Protein AF-A0A7K0DIB6-F1 (afdb_monomer)

Solvent-accessible surface area (backbone atoms only — not comparable to full-atom values): 31528 Å² total; per-residue (Å²): 143,78,88,78,81,78,79,71,54,60,44,72,59,46,76,47,74,43,68,61,42,48,27,40,29,41,45,25,37,32,40,28,40,44,27,43,27,37,35,40,37,25,40,27,36,38,33,48,24,62,24,35,40,40,38,25,42,27,42,32,42,42,24,58,22,36,40,32,44,26,52,28,39,35,31,46,23,52,24,38,40,34,47,28,54,25,36,39,34,43,22,48,25,40,39,35,48,31,47,22,34,34,38,40,19,48,24,39,38,36,40,28,50,30,37,37,33,46,18,52,20,38,37,35,51,29,40,26,52,71,47,72,47,71,40,61,78,42,67,65,46,57,60,57,71,61,60,36,70,88,69,73,63,54,74,56,54,38,24,30,31,25,55,50,31,47,40,62,63,46,38,23,52,53,51,35,38,41,73,65,72,21,46,45,29,27,23,17,83,59,89,45,73,54,43,54,57,40,42,76,66,68,32,47,71,43,72,45,84,43,52,72,62,56,64,66,40,89,93,37,45,47,20,37,36,34,48,77,92,82,45,62,82,82,37,50,43,57,48,42,30,56,74,72,68,32,50,78,43,46,56,50,54,54,51,34,61,71,44,59,80,39,52,27,41,33,21,25,39,75,54,62,23,51,59,23,38,47,40,29,51,45,12,39,45,61,58,71,44,39,52,18,35,40,37,75,46,42,33,63,90,72,76,38,30,40,45,73,37,79,32,14,35,28,40,31,47,42,53,68,65,79,61,45,40,72,53,47,70,30,40,28,39,34,35,54,25,52,66,97,65,55,43,91,68,48,71,39,66,67,52,53,54,44,52,52,57,56,32,60,71,34,42,39,81,74,15,40,41,36,29,24,57,69,29,70,42,24,37,50,47,51,43,59,56,70,73,37,90,89,58,58,60,45,62,34,26,32,39,58,68,92,62,86,83,48,82,51,57,56,50,39,35,45,77,45,73,43,68,45,97,67,10,23,42,32,35,32,35,43,65,93,44,92,64,70,46,80,41,50,33,49,44,52,35,66,68,51,54,51,31,45,51,56,19,48,55,54,38,43,73,64,49,43,56,66,75,40,37,51,50,16,41,36,67,38,80,46,37,68,43,50,71,24,80,73,49,72,39,80,60,24,38,34,26,25,25,42,43,68,48,46,69,46,39,34,54,53,36,49,30,49,45,49,39,28,48,47,44,30,72,73,63,77,37,100,60,62,32,46,34,35,38,40,38,30,44,47,31,43,69,53,41,66,75,38,19,59,53,39,7,62,25,53,47,58,28,63,32,38,36,27,23,42,52,36,38,90,89,55,79,85,45,90,92,54,47,21,59,53,32,44,71,41,37,83,42,58,66,42,76,44,70,57,67,90,51,44,21,55,52,52,34,68,71,56,50,66,50,19,39,37,34,26,25,15,70,56,73,47,62,64,43,47,61,43,27,44,52,30,37,64,70,48,74,87,75,129

Structure (mmCIF, N/CA/C/O backbone):
data_AF-A0A7K0DIB6-F1
#
_entry.id   AF-A0A7K0DIB6-F1
#
loop_
_atom_site.group_PDB
_atom_site.id
_atom_site.type_symbol
_atom_site.label_atom_id
_atom_site.label_alt_id
_atom_site.label_comp_id
_atom_site.label_asym_id
_atom_site.label_entity_id
_atom_site.label_seq_id
_atom_site.pdbx_PDB_ins_code
_atom_site.Cartn_x
_atom_site.Cartn_y
_atom_site.Cartn_z
_atom_site.occupancy
_atom_site.B_iso_or_equiv
_atom_site.auth_seq_id
_atom_site.auth_comp_id
_atom_site.auth_asym_id
_atom_site.auth_atom_id
_atom_site.pdbx_PDB_model_num
ATOM 1 N N . MET A 1 1 ? -30.105 0.281 8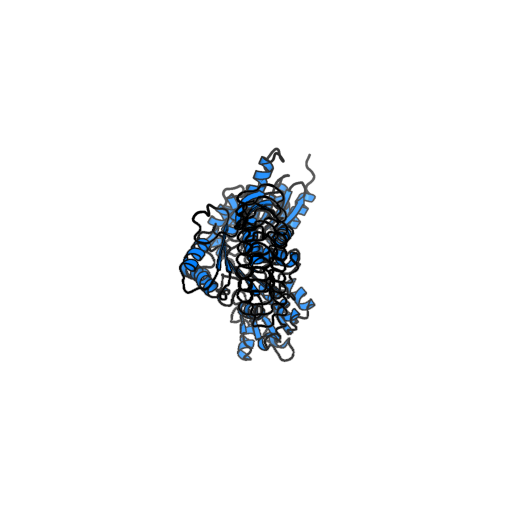5.327 1.00 44.03 1 MET A N 1
ATOM 2 C CA . MET A 1 1 ? -30.153 1.103 84.105 1.00 44.03 1 MET A CA 1
ATOM 3 C C . MET A 1 1 ? -29.236 2.282 84.329 1.00 44.03 1 MET A C 1
ATOM 5 O O . MET A 1 1 ? -29.608 3.206 85.035 1.00 44.03 1 MET A O 1
ATOM 9 N N . THR A 1 2 ? -28.018 2.179 83.821 1.00 34.78 2 THR A N 1
ATOM 10 C CA . THR A 1 2 ? -27.070 3.286 83.693 1.00 34.78 2 THR A CA 1
ATOM 11 C C . THR A 1 2 ? -26.447 3.084 82.324 1.00 34.78 2 THR A C 1
ATOM 13 O O . THR A 1 2 ? -25.719 2.112 82.128 1.00 34.78 2 THR A O 1
ATOM 16 N N . GLU A 1 3 ? -26.870 3.915 81.373 1.00 42.12 3 GLU A N 1
ATOM 17 C CA . GLU A 1 3 ? -26.276 4.048 80.046 1.00 42.12 3 GLU A CA 1
ATOM 18 C C . GLU A 1 3 ? -24.787 4.360 80.205 1.00 42.12 3 GLU A C 1
ATOM 20 O O . GLU A 1 3 ? -24.412 5.359 80.816 1.00 42.12 3 GLU A O 1
ATOM 25 N N . THR A 1 4 ? -23.935 3.478 79.690 1.00 38.25 4 THR A N 1
ATOM 26 C CA . THR A 1 4 ? -22.566 3.835 79.326 1.00 38.25 4 THR A CA 1
ATOM 27 C C . THR A 1 4 ? -22.615 4.435 77.932 1.00 38.25 4 THR A C 1
ATOM 29 O O . THR A 1 4 ? -22.835 3.725 76.952 1.00 38.25 4 THR A O 1
ATOM 32 N N . ASP A 1 5 ? -22.448 5.749 77.902 1.00 37.41 5 ASP A N 1
ATOM 33 C CA . ASP A 1 5 ? -22.168 6.585 76.742 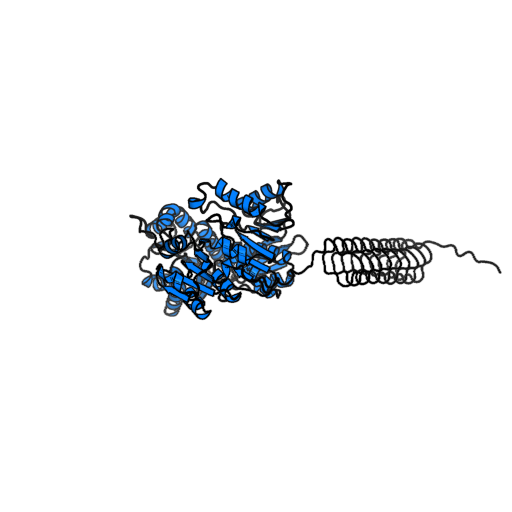1.00 37.41 5 ASP A CA 1
ATOM 34 C C . ASP A 1 5 ? -21.004 5.964 75.938 1.00 37.41 5 ASP A C 1
ATOM 36 O O . ASP A 1 5 ? -19.873 5.891 76.427 1.00 37.41 5 ASP A O 1
ATOM 40 N N . LYS A 1 6 ? -21.287 5.413 74.747 1.00 41.22 6 LYS A N 1
ATOM 41 C CA . LYS A 1 6 ? -20.253 5.010 73.783 1.00 41.22 6 LYS A CA 1
ATOM 42 C C . LYS A 1 6 ? -19.757 6.295 73.129 1.00 41.22 6 LYS A C 1
ATOM 44 O O . LYS A 1 6 ? -20.365 6.774 72.176 1.00 41.22 6 LYS A O 1
ATOM 49 N N . THR A 1 7 ? -18.664 6.852 73.634 1.00 40.03 7 THR A N 1
ATOM 50 C CA . THR A 1 7 ? -17.897 7.845 72.883 1.00 40.03 7 THR A CA 1
ATOM 51 C C . THR A 1 7 ? -17.431 7.205 71.575 1.00 40.03 7 THR A C 1
ATOM 53 O O . THR A 1 7 ? -16.709 6.209 71.585 1.00 40.03 7 THR A O 1
ATOM 56 N N . ILE A 1 8 ? -17.930 7.738 70.460 1.00 52.25 8 ILE A N 1
ATOM 57 C CA . ILE A 1 8 ? -17.494 7.447 69.094 1.00 52.25 8 ILE A CA 1
ATOM 58 C C . ILE A 1 8 ? -16.125 8.124 68.943 1.00 52.25 8 ILE A C 1
ATOM 60 O O . ILE A 1 8 ? -16.070 9.335 68.750 1.00 52.25 8 ILE A O 1
ATOM 64 N N . ASP A 1 9 ? -15.035 7.383 69.141 1.00 62.19 9 ASP A N 1
ATOM 65 C CA . ASP A 1 9 ? -13.673 7.891 68.933 1.00 62.19 9 ASP A CA 1
ATOM 66 C C . ASP A 1 9 ? -13.211 7.506 67.522 1.00 62.19 9 ASP A C 1
ATOM 68 O O . ASP A 1 9 ? -13.117 6.322 67.219 1.00 62.19 9 ASP A O 1
ATOM 72 N N . ASP A 1 10 ? -12.903 8.493 66.674 1.00 70.25 10 ASP A N 1
ATOM 73 C CA . ASP A 1 10 ? -12.290 8.266 65.356 1.00 70.25 10 ASP A CA 1
ATOM 74 C C . ASP A 1 10 ? -10.970 7.478 65.479 1.00 70.25 10 ASP A C 1
ATOM 76 O O . ASP A 1 10 ? -10.226 7.639 66.454 1.00 70.25 10 ASP A O 1
ATOM 80 N N . ASN A 1 11 ? -10.608 6.694 64.452 1.00 66.94 11 ASN A N 1
ATOM 81 C CA . ASN A 1 11 ? -9.408 5.838 64.450 1.00 66.94 11 ASN A CA 1
ATOM 82 C C . ASN A 1 11 ? -8.292 6.342 63.507 1.00 66.94 11 ASN A C 1
ATOM 84 O O . ASN A 1 11 ? -8.022 5.734 62.463 1.00 66.94 11 ASN A O 1
ATOM 88 N N . PRO A 1 12 ? -7.579 7.438 63.836 1.00 71.00 12 PRO A N 1
ATOM 89 C CA . PRO A 1 12 ? -6.571 8.002 62.951 1.00 71.00 12 PRO A CA 1
ATOM 90 C C . PRO A 1 12 ? -5.294 7.153 62.872 1.00 71.00 12 PRO A C 1
ATOM 92 O O . PRO A 1 12 ? -4.579 6.957 63.855 1.00 71.00 12 PRO A O 1
ATOM 95 N N . GLY A 1 13 ? -4.929 6.739 61.654 1.00 65.81 13 GLY A N 1
ATOM 96 C CA . GLY A 1 13 ? -3.574 6.273 61.328 1.00 65.81 13 GLY A CA 1
ATOM 97 C C . GLY A 1 13 ? -3.167 4.899 61.879 1.00 65.81 13 GLY A C 1
ATOM 98 O O . GLY A 1 13 ? -1.965 4.630 61.997 1.00 65.81 13 GLY A O 1
ATOM 99 N N . VAL A 1 14 ? -4.133 4.027 62.183 1.00 74.94 14 VAL A N 1
ATOM 100 C CA . VAL A 1 14 ? -3.898 2.647 62.647 1.00 74.94 14 VAL A CA 1
ATOM 101 C C . VAL A 1 14 ? -3.167 1.817 61.576 1.00 74.94 14 VAL A C 1
ATOM 103 O O . VAL A 1 14 ? -3.381 1.984 60.373 1.00 74.94 14 VAL A O 1
ATOM 106 N N . ARG A 1 15 ? -2.259 0.928 62.003 1.00 79.00 15 ARG A N 1
ATOM 107 C CA . ARG A 1 15 ? -1.547 -0.025 61.130 1.00 79.00 15 ARG A CA 1
ATOM 108 C C . ARG A 1 15 ? -1.845 -1.462 61.558 1.00 79.00 15 ARG A C 1
ATOM 110 O O . ARG A 1 15 ? -1.632 -1.791 62.720 1.00 79.00 15 ARG A O 1
ATOM 117 N N . GLY A 1 16 ? -2.206 -2.314 60.602 1.00 75.12 16 GLY A N 1
ATOM 118 C CA . GLY A 1 16 ? -2.609 -3.706 60.823 1.00 75.12 16 GLY A CA 1
ATOM 119 C C . GLY A 1 16 ? -4.086 -3.933 60.489 1.00 75.12 16 GLY A C 1
ATOM 120 O O . GLY A 1 16 ? -4.800 -2.984 60.174 1.00 75.12 16 GLY A O 1
ATOM 121 N N . ALA A 1 17 ? -4.529 -5.193 60.524 1.00 78.31 17 ALA A N 1
ATOM 122 C CA . ALA A 1 17 ? -5.950 -5.509 60.396 1.00 78.31 17 ALA A CA 1
ATOM 123 C C . ALA A 1 17 ? -6.715 -4.878 61.566 1.00 78.31 17 ALA A C 1
ATOM 125 O O . ALA A 1 17 ? -6.320 -5.062 62.719 1.00 78.31 17 ALA A O 1
ATOM 126 N N . THR A 1 18 ? -7.764 -4.122 61.255 1.00 78.31 18 THR A N 1
ATOM 127 C CA . THR A 1 18 ? -8.512 -3.325 62.235 1.00 78.31 18 THR A CA 1
ATOM 128 C C . THR A 1 18 ? -9.991 -3.703 62.137 1.00 78.31 18 THR A C 1
ATOM 130 O O . THR A 1 18 ? -10.713 -3.050 61.398 1.00 78.31 18 THR A O 1
ATOM 133 N N . PRO A 1 19 ? -10.423 -4.802 62.779 1.00 80.56 19 PRO A N 1
ATOM 134 C CA . PRO A 1 19 ? -11.822 -5.227 62.767 1.00 80.56 19 PRO A CA 1
ATOM 135 C C . PRO A 1 19 ? -12.689 -4.374 63.704 1.00 80.56 19 PRO A C 1
ATOM 137 O O . PRO A 1 19 ? -12.211 -3.963 64.765 1.00 80.56 19 PRO A O 1
ATOM 140 N N . ASP A 1 20 ? -13.943 -4.142 63.312 1.00 80.56 20 ASP A N 1
ATOM 141 C CA . ASP A 1 20 ? -14.981 -3.430 64.075 1.00 80.56 20 ASP A CA 1
ATOM 142 C C . ASP A 1 20 ? -14.597 -2.020 64.601 1.00 80.56 20 ASP A C 1
ATOM 144 O O . ASP A 1 20 ? -14.917 -1.684 65.754 1.00 80.56 20 ASP A O 1
ATOM 148 N N . PRO A 1 21 ? -13.881 -1.160 63.844 1.00 77.38 21 PRO A N 1
ATOM 149 C CA . PRO A 1 21 ? -13.556 0.175 64.332 1.00 77.38 21 PRO A CA 1
ATOM 150 C C . PRO A 1 21 ? -14.824 1.035 64.435 1.00 77.38 21 PRO A C 1
ATOM 152 O O . PRO A 1 21 ? -15.610 1.114 63.495 1.00 77.38 21 PRO A O 1
ATOM 155 N N . GLY A 1 22 ? -15.029 1.701 65.573 1.00 70.62 22 GLY A N 1
ATOM 156 C CA . GLY A 1 22 ? -16.087 2.709 65.724 1.00 70.62 22 GLY A CA 1
ATOM 157 C C . GLY A 1 22 ? -15.595 4.105 65.342 1.00 70.62 22 GLY A C 1
ATOM 158 O O . GLY A 1 22 ? -14.436 4.404 65.599 1.00 70.62 22 GLY A O 1
ATOM 159 N N . GLY A 1 23 ? -16.461 4.958 64.790 1.00 78.00 23 GLY A N 1
ATOM 160 C CA . GLY A 1 23 ? -16.108 6.317 64.352 1.00 78.00 23 GLY A CA 1
ATOM 161 C C . GLY A 1 23 ? -15.511 6.375 62.945 1.00 78.00 23 GLY A C 1
ATOM 162 O O . GLY A 1 23 ? -15.400 5.354 62.267 1.00 78.00 23 GLY A O 1
ATOM 163 N N . ASP A 1 24 ? -15.143 7.572 62.476 1.00 79.75 24 ASP A N 1
ATOM 164 C CA . ASP A 1 24 ? -14.524 7.716 61.155 1.00 79.75 24 ASP A CA 1
ATOM 165 C C . ASP A 1 24 ? -13.095 7.132 61.170 1.00 79.75 24 ASP A C 1
ATOM 167 O O . ASP A 1 24 ? -12.354 7.238 62.155 1.00 79.75 24 ASP A O 1
ATOM 171 N N . ASN A 1 25 ? -12.661 6.557 60.043 1.00 77.12 25 ASN A N 1
ATOM 172 C CA . ASN A 1 25 ? -11.400 5.812 59.929 1.00 77.12 25 ASN A CA 1
ATOM 173 C C . ASN A 1 25 ? -10.365 6.499 59.016 1.00 77.12 25 ASN A C 1
ATOM 175 O O . ASN A 1 25 ? -10.053 6.001 57.925 1.00 77.12 25 ASN A O 1
ATOM 179 N N . PRO A 1 26 ? -9.780 7.649 59.410 1.00 81.38 26 PRO A N 1
ATOM 180 C CA . PRO A 1 26 ? -8.834 8.354 58.561 1.00 81.38 26 PRO A CA 1
ATOM 181 C C . PRO A 1 26 ? -7.474 7.655 58.474 1.00 81.38 26 PRO A C 1
ATOM 183 O O . PRO A 1 26 ? -6.685 7.605 59.422 1.00 81.38 26 PRO A O 1
ATOM 186 N N . GLY A 1 27 ? -7.145 7.191 57.267 1.00 75.75 27 GLY A N 1
ATOM 187 C CA . GLY A 1 27 ? -5.800 6.753 56.898 1.00 75.75 27 GLY A CA 1
ATOM 188 C C . GLY A 1 27 ? -5.345 5.427 57.513 1.00 75.75 27 GLY A C 1
ATOM 189 O O . GLY A 1 27 ? -4.132 5.231 57.670 1.00 75.75 27 GLY A O 1
ATOM 190 N N . VAL A 1 28 ? -6.280 4.530 57.839 1.00 81.44 28 VAL A N 1
ATOM 191 C CA . VAL A 1 28 ? -5.990 3.158 58.289 1.00 81.44 28 VAL A CA 1
ATOM 192 C C . VAL A 1 28 ? -5.196 2.398 57.216 1.00 81.44 28 VAL A C 1
ATOM 194 O O . VAL A 1 28 ? -5.423 2.552 56.013 1.00 81.44 28 VAL A O 1
ATOM 197 N N . ARG A 1 29 ? -4.204 1.604 57.634 1.00 83.06 29 ARG A N 1
ATOM 198 C CA . ARG A 1 29 ? -3.391 0.754 56.747 1.00 83.06 29 ARG A CA 1
ATOM 199 C C . ARG A 1 29 ? -3.498 -0.712 57.157 1.00 83.06 29 ARG A C 1
ATOM 201 O O . ARG A 1 29 ? -2.841 -1.120 58.115 1.00 83.06 29 ARG A O 1
ATOM 208 N N . GLY A 1 30 ? -4.230 -1.493 56.378 1.00 80.56 30 GLY A N 1
ATOM 209 C CA . GLY A 1 30 ? -4.595 -2.883 56.645 1.00 80.56 30 GLY A CA 1
ATOM 210 C C . GLY A 1 30 ? -6.061 -3.118 56.283 1.00 80.56 30 GLY A C 1
ATOM 211 O O . GLY A 1 30 ? -6.753 -2.163 55.944 1.00 80.56 30 GLY A O 1
ATOM 212 N N . ASN A 1 31 ? -6.503 -4.376 56.323 1.00 84.88 31 ASN A N 1
ATOM 213 C CA . ASN A 1 31 ? -7.900 -4.714 56.056 1.00 84.88 31 ASN A CA 1
ATOM 214 C C . ASN A 1 31 ? -8.779 -4.309 57.246 1.00 84.88 31 ASN A C 1
ATOM 216 O O . ASN A 1 31 ? -8.402 -4.547 58.401 1.00 84.88 31 ASN A O 1
ATOM 220 N N . THR A 1 32 ? -9.935 -3.733 56.945 1.00 81.81 32 THR A N 1
ATOM 221 C CA . THR A 1 32 ? -10.857 -3.127 57.904 1.00 81.81 32 THR A CA 1
ATOM 222 C C . THR A 1 32 ? -12.258 -3.709 57.695 1.00 81.81 32 THR A C 1
ATOM 224 O O . THR A 1 32 ? -13.041 -3.147 56.938 1.00 81.81 32 THR A O 1
ATOM 227 N N . PRO A 1 33 ? -12.564 -4.882 58.270 1.00 84.19 33 PRO A N 1
ATOM 228 C CA . PRO A 1 33 ? -13.915 -5.433 58.228 1.00 84.19 33 PRO A CA 1
ATOM 229 C C . PRO A 1 33 ? -14.831 -4.737 59.247 1.00 84.19 33 PRO A C 1
ATOM 231 O O . PRO A 1 33 ? -14.376 -4.378 60.340 1.00 84.19 33 PRO A O 1
ATOM 234 N N . ASP A 1 34 ? -16.100 -4.582 58.872 1.00 81.88 34 ASP A N 1
ATOM 235 C CA . ASP A 1 34 ? -17.216 -4.072 59.676 1.00 81.88 34 ASP A CA 1
ATOM 236 C C . ASP A 1 34 ? -16.989 -2.681 60.329 1.00 81.88 34 ASP A C 1
ATOM 238 O O . ASP A 1 34 ? -17.291 -2.492 61.515 1.00 81.88 34 ASP A O 1
ATOM 242 N N . PRO A 1 35 ? -16.425 -1.669 59.633 1.00 79.19 35 PRO A N 1
ATOM 243 C CA . PRO A 1 35 ? -16.252 -0.347 60.226 1.00 79.19 35 PRO A CA 1
ATOM 244 C C . PRO A 1 35 ? -17.595 0.354 60.463 1.00 79.19 35 PRO A C 1
ATOM 246 O O . PRO A 1 35 ? -18.463 0.410 59.597 1.00 79.19 35 PRO A O 1
ATOM 249 N N . ASN A 1 36 ? -17.742 0.956 61.642 1.00 78.38 36 ASN A N 1
ATOM 250 C CA . ASN A 1 36 ? -18.927 1.703 62.054 1.00 78.38 36 ASN A CA 1
ATOM 251 C C . ASN A 1 36 ? -18.647 3.215 61.990 1.00 78.38 36 ASN A C 1
ATOM 253 O O . ASN A 1 36 ? -18.355 3.846 63.012 1.00 78.38 36 ASN A O 1
ATOM 257 N N . GLY A 1 37 ? -18.679 3.767 60.771 1.00 77.38 37 GLY A N 1
ATOM 258 C CA . GLY A 1 37 ? -18.347 5.159 60.436 1.00 77.38 37 GLY A CA 1
ATOM 259 C C . GLY A 1 37 ? -17.882 5.310 58.980 1.00 77.38 37 GLY A C 1
ATOM 260 O O . GLY A 1 37 ? -17.975 4.363 58.203 1.00 77.38 37 GLY A O 1
ATOM 261 N N . ASN A 1 38 ? -17.398 6.492 58.570 1.00 80.94 38 ASN A N 1
ATOM 262 C CA . ASN A 1 38 ? -16.880 6.677 57.207 1.00 80.94 38 ASN A CA 1
ATOM 263 C C . ASN A 1 38 ? -15.414 6.240 57.079 1.00 80.94 38 ASN A C 1
ATOM 265 O O . ASN A 1 38 ? -14.554 6.623 57.881 1.00 80.94 38 ASN A O 1
ATOM 269 N N . ASP A 1 39 ? -15.094 5.574 55.975 1.00 78.94 39 ASP A N 1
ATOM 270 C CA . ASP A 1 39 ? -13.737 5.153 55.650 1.00 78.94 39 ASP A CA 1
ATOM 271 C C . ASP A 1 39 ? -13.006 6.220 54.837 1.00 78.94 39 ASP A C 1
ATOM 273 O O . ASP A 1 39 ? -13.197 6.399 53.633 1.00 78.94 39 ASP A O 1
ATOM 277 N N . LEU A 1 40 ? -12.122 6.959 55.508 1.00 81.62 40 LEU A N 1
ATOM 278 C CA . LEU A 1 40 ? -11.440 8.121 54.943 1.00 81.62 40 LEU A CA 1
ATOM 279 C C . LEU A 1 40 ? -10.004 7.762 54.532 1.00 81.62 40 LEU A C 1
ATOM 281 O O . LEU A 1 40 ? -9.027 8.017 55.240 1.00 81.62 40 LEU A O 1
ATOM 285 N N . GLY A 1 41 ? -9.846 7.192 53.338 1.00 77.00 41 GLY A N 1
ATOM 286 C CA . GLY A 1 41 ? -8.530 6.919 52.753 1.00 77.00 41 GLY A CA 1
ATOM 287 C C . GLY A 1 41 ? -7.832 5.669 53.297 1.00 77.00 41 GLY A C 1
ATOM 288 O O . GLY A 1 41 ? -6.599 5.666 53.429 1.00 77.00 41 GLY A O 1
ATOM 289 N N . VAL A 1 42 ? -8.606 4.622 53.594 1.00 82.31 42 VAL A N 1
ATOM 290 C CA . VAL A 1 42 ? -8.114 3.292 53.985 1.00 82.31 42 VAL A CA 1
ATOM 291 C C . VAL A 1 42 ? -7.202 2.708 52.896 1.00 82.31 42 VAL A C 1
ATOM 293 O O . VAL A 1 42 ? -7.432 2.868 51.696 1.00 82.31 42 VAL A O 1
ATOM 296 N N . ARG A 1 43 ? -6.108 2.055 53.301 1.00 84.38 43 ARG A N 1
ATOM 297 C CA . ARG A 1 43 ? -5.199 1.316 52.409 1.00 84.38 43 ARG A CA 1
ATOM 298 C C . ARG A 1 43 ? -5.222 -0.166 52.775 1.00 84.38 43 ARG A C 1
ATOM 300 O O . ARG A 1 43 ? -4.465 -0.578 53.655 1.00 84.38 43 ARG A O 1
ATOM 307 N N . GLY A 1 44 ? -6.058 -0.919 52.079 1.00 82.50 44 GLY A N 1
ATOM 308 C CA . GLY A 1 44 ? -6.474 -2.287 52.380 1.00 82.50 44 GLY A CA 1
ATOM 309 C C . GLY A 1 44 ? -7.940 -2.462 51.980 1.00 82.50 44 GLY A C 1
ATOM 310 O O . GLY A 1 44 ? -8.566 -1.483 51.564 1.00 82.50 44 GLY A O 1
ATOM 311 N N . ASP A 1 45 ? -8.455 -3.685 52.081 1.00 85.62 45 ASP A N 1
ATOM 312 C CA . ASP A 1 45 ? -9.871 -3.965 51.812 1.00 85.62 45 ASP A CA 1
ATOM 313 C C . ASP A 1 45 ? -10.735 -3.472 52.981 1.00 85.62 45 ASP A C 1
ATOM 315 O O . ASP A 1 45 ? -10.339 -3.632 54.140 1.00 85.62 45 ASP A O 1
ATOM 319 N N . ALA A 1 46 ? -11.898 -2.896 52.680 1.00 84.19 46 ALA A N 1
ATOM 320 C CA . ALA A 1 46 ? -12.884 -2.461 53.668 1.00 84.19 46 ALA A CA 1
ATOM 321 C C . ALA A 1 46 ? -14.203 -3.184 53.399 1.00 84.19 46 ALA A C 1
ATOM 323 O O . ALA A 1 46 ? -14.821 -2.958 52.367 1.00 84.19 46 ALA A O 1
ATOM 324 N N . SER A 1 47 ? -14.582 -4.123 54.259 1.00 84.25 47 SER A N 1
ATOM 325 C CA . SER A 1 47 ? -15.737 -5.005 54.028 1.00 84.25 47 SER A CA 1
ATOM 326 C C . SER A 1 47 ? -16.881 -4.627 54.954 1.00 84.25 47 SER A C 1
ATOM 328 O O . SER A 1 47 ? -16.614 -4.377 56.125 1.00 84.25 47 SER A O 1
ATOM 330 N N . ASP A 1 48 ? -18.108 -4.596 54.434 1.00 81.88 48 ASP A N 1
ATOM 331 C CA . ASP A 1 48 ? -19.338 -4.309 55.186 1.00 81.88 48 ASP A CA 1
ATOM 332 C C . ASP A 1 48 ? -19.326 -2.978 55.991 1.00 81.88 48 ASP A C 1
ATOM 334 O O . ASP A 1 48 ? -19.732 -2.955 57.157 1.00 81.88 48 ASP A O 1
ATOM 338 N N . PRO A 1 49 ? -18.853 -1.837 55.439 1.00 80.12 49 PRO A N 1
ATOM 339 C CA . PRO A 1 49 ? -18.832 -0.578 56.181 1.00 80.12 49 PRO A CA 1
ATOM 340 C C . PRO A 1 49 ? -20.245 -0.018 56.418 1.00 80.12 49 PRO A C 1
ATOM 342 O O . PRO A 1 49 ? -21.012 0.198 55.479 1.00 80.12 49 PRO A O 1
ATOM 345 N N . ASP A 1 50 ? -20.570 0.326 57.668 1.00 79.19 50 ASP A N 1
ATOM 346 C CA . ASP A 1 50 ? -21.828 0.982 58.076 1.00 79.19 50 ASP A CA 1
ATOM 347 C C . ASP A 1 50 ? -21.743 2.517 57.873 1.00 79.19 50 ASP A C 1
ATOM 349 O O . ASP A 1 50 ? -22.040 3.321 58.760 1.00 79.19 50 ASP A O 1
ATOM 353 N N . GLY A 1 51 ? -21.245 2.942 56.702 1.00 79.88 51 GLY A N 1
ATOM 354 C CA . GLY A 1 51 ? -20.937 4.337 56.363 1.00 79.88 51 GLY A CA 1
ATOM 355 C C . GLY A 1 51 ? -20.517 4.549 54.900 1.00 79.88 51 GLY A C 1
ATOM 356 O O . GLY A 1 51 ? -20.758 3.698 54.046 1.00 79.88 51 GLY A O 1
ATOM 357 N N . ASN A 1 52 ? -19.936 5.716 54.577 1.00 82.88 52 ASN A N 1
ATOM 358 C CA . ASN A 1 52 ? -19.432 6.001 53.223 1.00 82.88 52 ASN A CA 1
ATOM 359 C C . ASN A 1 52 ? -17.951 5.637 53.074 1.00 82.88 52 ASN A C 1
ATOM 361 O O . ASN A 1 52 ? -17.138 5.976 53.937 1.00 82.88 52 ASN A O 1
ATOM 365 N N . ASP A 1 53 ? -17.583 5.134 51.898 1.00 81.69 53 ASP A N 1
ATOM 366 C CA . ASP A 1 53 ? -16.197 4.852 51.531 1.00 81.69 53 ASP A CA 1
ATOM 367 C C . ASP A 1 53 ? -15.610 5.989 50.707 1.00 81.69 53 ASP A C 1
ATOM 369 O O . ASP A 1 53 ? -15.987 6.216 49.556 1.00 81.69 53 ASP A O 1
ATOM 373 N N . LEU A 1 54 ? -14.638 6.708 51.259 1.00 84.06 54 LEU A N 1
ATOM 374 C CA . LEU A 1 54 ? -14.021 7.862 50.616 1.00 84.06 54 LEU A CA 1
ATOM 375 C C . LEU A 1 54 ? -12.518 7.632 50.432 1.00 84.06 54 LEU A C 1
ATOM 377 O O . LEU A 1 54 ? -11.689 7.927 51.293 1.00 84.06 54 LEU A O 1
ATOM 381 N N . GLY A 1 55 ? -12.139 7.167 49.241 1.00 80.62 55 GLY A N 1
ATOM 382 C CA . GLY A 1 55 ? -10.740 7.048 48.829 1.00 80.62 55 GLY A CA 1
ATOM 383 C C . GLY A 1 55 ? -10.032 5.772 49.288 1.00 80.62 55 GLY A C 1
ATOM 384 O O . GLY A 1 55 ? -8.802 5.788 49.422 1.00 80.62 55 GLY A O 1
ATOM 385 N N . VAL A 1 56 ? -10.783 4.691 49.517 1.00 84.12 56 VAL A N 1
ATOM 386 C CA . VAL A 1 56 ? -10.254 3.358 49.848 1.00 84.12 56 VAL A CA 1
ATOM 387 C C . VAL A 1 56 ? -9.342 2.840 48.727 1.00 84.12 56 VAL A C 1
ATOM 389 O O . VAL A 1 56 ? -9.585 3.044 47.537 1.00 84.12 56 VAL A O 1
ATOM 392 N N . ARG A 1 57 ? -8.233 2.193 49.088 1.00 86.75 57 ARG A N 1
ATOM 393 C CA . ARG A 1 57 ? -7.302 1.534 48.156 1.00 86.75 57 ARG A CA 1
ATOM 394 C C . ARG A 1 57 ? -7.267 0.035 48.441 1.00 86.75 57 ARG A C 1
ATOM 396 O O . ARG A 1 57 ? -6.313 -0.439 49.058 1.00 86.75 57 ARG A O 1
ATOM 403 N N . GLY A 1 58 ? -8.308 -0.646 47.989 1.00 85.00 58 GLY A N 1
ATOM 404 C CA . GLY A 1 58 ? -8.606 -2.066 48.167 1.00 85.00 58 GLY A CA 1
ATOM 405 C C . GLY A 1 58 ? -10.031 -2.336 47.679 1.00 85.00 58 GLY A C 1
ATOM 406 O O . GLY A 1 58 ? -10.671 -1.411 47.168 1.00 85.00 58 GLY A O 1
ATOM 407 N N . ALA A 1 59 ? -10.497 -3.576 47.804 1.00 87.44 59 ALA A N 1
ATOM 408 C CA . ALA A 1 59 ? -11.877 -3.935 47.492 1.00 87.44 59 ALA A CA 1
ATOM 409 C C . ALA A 1 59 ? -12.836 -3.467 48.599 1.00 87.44 59 ALA A C 1
ATOM 411 O O . ALA A 1 59 ? -12.466 -3.452 49.777 1.00 87.44 59 ALA A O 1
ATOM 412 N N . THR A 1 60 ? -14.059 -3.105 48.210 1.00 84.75 60 THR A N 1
ATOM 413 C CA . THR A 1 60 ? -15.115 -2.631 49.117 1.00 84.75 60 THR A CA 1
ATOM 414 C C . THR A 1 60 ? -16.433 -3.382 48.883 1.00 84.75 60 THR A C 1
ATOM 416 O O . THR A 1 60 ? -17.281 -2.906 48.116 1.00 84.75 60 THR A O 1
ATOM 419 N N . PRO A 1 61 ? -16.599 -4.595 49.438 1.00 88.06 61 PRO A N 1
ATOM 420 C CA . PRO A 1 61 ? -17.872 -5.302 49.389 1.00 88.06 61 PRO A CA 1
ATOM 421 C C . PRO A 1 61 ? -18.882 -4.737 50.399 1.00 88.06 61 PRO A C 1
ATOM 423 O O . PRO A 1 61 ? -18.521 -4.403 51.525 1.00 88.06 61 PRO A O 1
ATOM 426 N N . ASP A 1 62 ? -20.129 -4.653 49.945 1.00 85.50 62 ASP A N 1
ATOM 427 C CA . ASP A 1 62 ? -21.359 -4.328 50.668 1.00 85.50 62 ASP A CA 1
ATOM 428 C C . ASP A 1 62 ? -21.332 -3.041 51.526 1.00 85.50 62 ASP A C 1
ATOM 430 O O . ASP A 1 62 ? -21.778 -3.050 52.676 1.00 85.50 62 ASP A O 1
ATOM 434 N N . PRO A 1 63 ? -20.860 -1.888 51.002 1.00 84.69 63 PRO A N 1
ATOM 435 C CA . PRO A 1 63 ? -20.899 -0.653 51.767 1.00 84.69 63 PRO A CA 1
ATOM 436 C C . PRO A 1 63 ? -22.326 -0.145 51.961 1.00 84.69 63 PRO A C 1
ATOM 438 O O . PRO A 1 63 ? -23.096 -0.014 51.009 1.00 84.69 63 PRO A O 1
ATOM 441 N N . GLY A 1 64 ? -22.674 0.202 53.201 1.00 79.62 64 GLY A N 1
ATOM 442 C CA . GLY A 1 64 ? -24.000 0.701 53.565 1.00 79.62 64 GLY A CA 1
ATOM 443 C C . GLY A 1 64 ? -24.338 2.074 52.965 1.00 79.62 64 GLY A C 1
ATOM 444 O O . GLY A 1 64 ? -25.517 2.399 52.809 1.00 79.62 64 GLY A O 1
ATOM 445 N N . GLY A 1 65 ? -23.325 2.876 52.614 1.00 85.44 65 GLY A N 1
ATOM 446 C CA . GLY A 1 65 ? -23.456 4.228 52.059 1.00 85.44 65 GLY A CA 1
ATOM 447 C C . GLY A 1 65 ? -22.922 4.400 50.629 1.00 85.44 65 GLY A C 1
ATOM 448 O O . GLY A 1 65 ? -22.951 3.486 49.807 1.00 85.44 65 GLY A O 1
ATOM 449 N N . ASP A 1 66 ? -22.460 5.614 50.313 1.00 88.12 66 ASP A N 1
ATOM 450 C CA . ASP A 1 66 ? -21.832 5.949 49.029 1.00 88.12 66 ASP A CA 1
ATOM 451 C C . ASP A 1 66 ? -20.376 5.457 48.971 1.00 88.12 66 ASP A C 1
ATOM 453 O O . ASP A 1 66 ? -19.617 5.621 49.928 1.00 88.12 66 ASP A O 1
ATOM 457 N N . SER A 1 67 ? -19.927 5.030 47.790 1.00 88.62 67 SER A N 1
ATOM 458 C CA . SER A 1 67 ? -18.517 4.730 47.510 1.00 88.62 67 SER A CA 1
ATOM 459 C C . SER A 1 67 ? -17.932 5.766 46.555 1.00 88.62 67 SER A C 1
ATOM 461 O O . SER A 1 67 ? -18.402 5.957 45.430 1.00 88.62 67 SER A O 1
ATOM 463 N N . ARG A 1 68 ? -16.876 6.474 46.970 1.00 88.75 68 ARG A N 1
ATOM 464 C CA . ARG A 1 68 ? -16.224 7.508 46.155 1.00 88.75 68 ARG A CA 1
ATOM 465 C C . ARG A 1 68 ? -14.712 7.370 46.142 1.00 88.75 68 ARG A C 1
ATOM 467 O O . ARG A 1 68 ? -14.053 7.382 47.176 1.00 88.75 68 ARG A O 1
ATOM 474 N N . GLY A 1 69 ? -14.129 7.352 44.946 1.00 84.00 69 GLY A N 1
ATOM 475 C CA . GLY A 1 69 ? -12.673 7.365 44.783 1.00 84.00 69 GLY A CA 1
ATOM 476 C C . GLY A 1 69 ? -11.972 6.066 45.192 1.00 84.00 69 GLY A C 1
ATOM 477 O O . GLY A 1 69 ? -10.764 6.104 45.450 1.00 84.00 69 GLY A O 1
ATOM 478 N N . VAL A 1 70 ? -12.704 4.950 45.263 1.00 85.81 70 VAL A N 1
ATOM 479 C CA . VAL A 1 70 ? -12.155 3.621 45.564 1.00 85.81 70 VAL A CA 1
ATOM 480 C C . VAL A 1 70 ? -11.233 3.169 44.429 1.00 85.81 70 VAL A C 1
ATOM 482 O O . VAL A 1 70 ? -11.541 3.320 43.245 1.00 85.81 70 VAL A O 1
ATOM 485 N N . ARG A 1 71 ? -10.059 2.643 44.780 1.00 85.69 71 ARG A N 1
ATOM 486 C CA . ARG A 1 71 ? -9.076 2.072 43.845 1.00 85.69 71 ARG A CA 1
ATOM 487 C C . ARG A 1 71 ? -9.000 0.555 44.023 1.00 85.69 71 ARG A C 1
ATOM 489 O O . ARG A 1 71 ? -7.971 0.047 44.464 1.00 85.69 71 ARG A O 1
ATOM 496 N N . GLY A 1 72 ? -10.104 -0.100 43.692 1.00 84.75 72 GLY A N 1
ATOM 497 C CA . GLY A 1 72 ? -10.383 -1.534 43.741 1.00 84.75 72 GLY A CA 1
ATOM 498 C C . GLY A 1 72 ? -11.841 -1.762 43.326 1.00 84.75 72 GLY A C 1
ATOM 499 O O . GLY A 1 72 ? -12.498 -0.794 42.924 1.00 84.75 72 GLY A O 1
ATOM 500 N N . ASP A 1 73 ? -12.316 -3.001 43.415 1.00 89.88 73 ASP A N 1
ATOM 501 C CA . ASP A 1 73 ? -13.693 -3.354 43.053 1.00 89.88 73 ASP A CA 1
ATOM 502 C C . ASP A 1 73 ? -14.659 -3.032 44.196 1.00 89.88 73 ASP A C 1
ATOM 504 O O . ASP A 1 73 ? -14.348 -3.241 45.372 1.00 89.88 73 ASP A O 1
ATOM 508 N N . THR A 1 74 ? -15.844 -2.545 43.845 1.00 89.12 74 THR A N 1
ATOM 509 C CA . THR A 1 74 ? -16.944 -2.274 44.770 1.00 89.12 74 THR A CA 1
ATOM 510 C C . THR A 1 74 ? -18.121 -3.171 44.401 1.00 89.12 74 THR A C 1
ATOM 512 O O . THR A 1 74 ? -18.520 -3.244 43.239 1.00 89.12 74 THR A O 1
ATOM 515 N N . SER A 1 75 ? -18.712 -3.845 45.385 1.00 90.62 75 SER A N 1
ATOM 516 C CA . SER A 1 75 ? -19.898 -4.681 45.161 1.00 90.62 75 SER A CA 1
ATOM 517 C C . SER A 1 75 ? -20.965 -4.379 46.203 1.00 90.62 75 SER A C 1
ATOM 519 O O . SER A 1 75 ? -20.607 -4.081 47.330 1.00 90.62 75 SER A O 1
ATOM 521 N N . GLY A 1 76 ? -22.244 -4.386 45.824 1.00 85.69 76 GLY A N 1
ATOM 522 C CA . GLY A 1 76 ? -23.360 -4.296 46.776 1.00 85.69 76 GLY A CA 1
ATOM 523 C C . GLY A 1 76 ? -23.527 -2.953 47.495 1.00 85.69 76 GLY A C 1
ATOM 524 O O . GLY A 1 76 ? -24.165 -2.897 48.541 1.00 85.69 76 GLY A O 1
ATOM 525 N N . ALA A 1 77 ? -22.974 -1.860 46.957 1.00 87.31 77 ALA A N 1
ATOM 526 C CA . ALA A 1 77 ? -23.089 -0.549 47.595 1.00 87.31 77 ALA A CA 1
ATOM 527 C C . ALA A 1 77 ? -24.551 -0.100 47.721 1.00 87.31 77 ALA A C 1
ATOM 529 O O . ALA A 1 77 ? -25.264 -0.032 46.720 1.00 87.31 77 ALA A O 1
ATOM 530 N N . GLY A 1 78 ? -24.983 0.265 48.928 1.00 82.69 78 GLY A N 1
ATOM 531 C CA . GLY A 1 78 ? -26.334 0.760 49.195 1.00 82.69 78 GLY A CA 1
ATOM 532 C C . GLY A 1 78 ? -26.618 2.139 48.583 1.00 82.69 78 GLY A C 1
ATOM 533 O O . GLY A 1 78 ? -27.769 2.437 48.258 1.00 82.69 78 GLY A O 1
ATOM 534 N N . GLY A 1 79 ? -25.580 2.966 48.407 1.00 87.25 79 GLY A N 1
ATOM 535 C CA . GLY A 1 79 ? -25.651 4.323 47.854 1.00 87.25 79 GLY A CA 1
ATOM 536 C C . GLY A 1 79 ? -25.067 4.485 46.443 1.00 87.25 79 GLY A C 1
ATOM 537 O O . GLY A 1 79 ? -25.023 3.555 45.635 1.00 87.25 79 GLY A O 1
ATOM 538 N N . ASP A 1 80 ? -24.626 5.707 46.132 1.00 90.25 80 ASP A N 1
ATOM 539 C CA . ASP A 1 80 ? -24.017 6.067 44.848 1.00 90.25 80 ASP A CA 1
ATOM 540 C C . ASP A 1 80 ? -22.551 5.621 44.763 1.00 90.25 80 ASP A C 1
ATOM 542 O O . ASP A 1 80 ? -21.779 5.746 45.714 1.00 90.25 80 ASP A O 1
ATOM 546 N N . SER A 1 81 ? -22.113 5.241 43.563 1.00 90.19 81 SER A N 1
ATOM 547 C CA . SER A 1 81 ? -20.725 4.870 43.268 1.00 90.19 81 SER A CA 1
ATOM 548 C C . SER A 1 81 ? -20.073 5.857 42.303 1.00 90.19 81 SER A C 1
ATOM 550 O O . SER A 1 81 ? -20.511 6.026 41.163 1.00 90.19 81 SER A O 1
ATOM 552 N N . ARG A 1 82 ? -19.019 6.563 42.737 1.00 89.44 82 ARG A N 1
ATOM 553 C CA . ARG A 1 82 ? -18.402 7.643 41.942 1.00 89.44 82 ARG A CA 1
ATOM 554 C C . ARG A 1 82 ? -16.878 7.604 41.899 1.00 89.44 82 ARG A C 1
ATOM 556 O O . ARG A 1 82 ? -16.207 7.634 42.924 1.00 89.44 82 ARG A O 1
ATOM 563 N N . GLY A 1 83 ? -16.310 7.696 40.698 1.00 83.69 83 GLY A N 1
ATOM 564 C CA . GLY A 1 83 ? -14.865 7.865 40.516 1.00 83.69 83 GLY A CA 1
ATOM 565 C C . GLY A 1 83 ? -14.050 6.635 40.919 1.00 83.69 83 GLY A C 1
ATOM 566 O O . GLY A 1 83 ? -12.982 6.797 41.511 1.00 83.69 83 GLY A O 1
ATOM 567 N N . LEU A 1 84 ? -14.570 5.437 40.652 1.00 85.44 84 LEU A N 1
ATOM 568 C CA . LEU A 1 84 ? -13.941 4.174 41.035 1.00 85.44 84 LEU A CA 1
ATOM 569 C C . LEU A 1 84 ? -12.942 3.700 39.966 1.00 85.44 84 LEU A C 1
ATOM 571 O O . LEU A 1 84 ? -13.077 4.005 38.776 1.00 85.44 84 LEU A O 1
ATOM 575 N N . GLY A 1 85 ? -11.902 3.003 40.419 1.00 83.31 85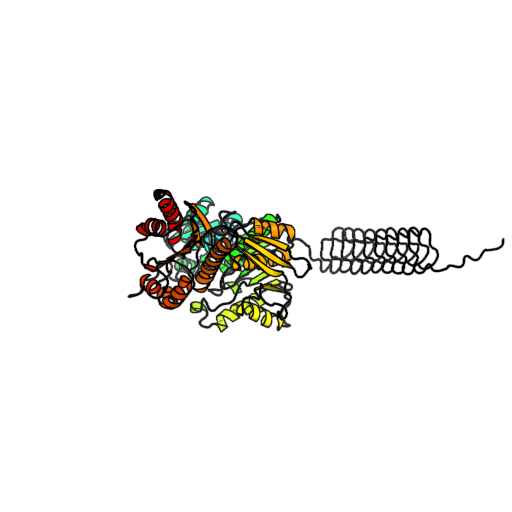 GLY A N 1
ATOM 576 C CA . GLY A 1 85 ? -10.813 2.498 39.581 1.00 83.31 85 GLY A CA 1
ATOM 577 C C . GLY A 1 85 ? -10.923 1.034 39.148 1.00 83.31 85 GLY A C 1
ATOM 578 O O . GLY A 1 85 ? -10.115 0.652 38.307 1.00 83.31 85 GLY A O 1
ATOM 579 N N . GLY A 1 86 ? -11.840 0.261 39.739 1.00 84.94 86 GLY A N 1
ATOM 580 C CA . GLY A 1 86 ? -12.176 -1.124 39.377 1.00 84.94 86 GLY A CA 1
ATOM 581 C C . GLY A 1 86 ? -13.656 -1.253 39.009 1.00 84.94 86 GLY A C 1
ATOM 582 O O . GLY A 1 86 ? -14.260 -0.251 38.618 1.00 84.94 86 GLY A O 1
ATOM 583 N N . ASP A 1 87 ? -14.228 -2.446 39.154 1.00 90.69 87 ASP A N 1
ATOM 584 C CA . ASP A 1 87 ? -15.627 -2.733 38.806 1.00 90.69 87 ASP A CA 1
ATOM 585 C C . ASP A 1 87 ? -16.608 -2.272 39.897 1.00 90.69 87 ASP A C 1
ATOM 587 O O . ASP A 1 87 ? -16.245 -2.111 41.064 1.00 90.69 87 ASP A O 1
ATOM 591 N N . ALA A 1 88 ? -17.867 -2.039 39.518 1.00 90.75 88 ALA A N 1
ATOM 592 C CA . ALA A 1 88 ? -18.939 -1.599 40.411 1.00 90.75 88 ALA A CA 1
ATOM 593 C C . ALA A 1 88 ? -20.216 -2.427 40.199 1.00 90.75 88 ALA A C 1
ATOM 595 O O . ALA A 1 88 ? -21.109 -2.035 39.444 1.00 90.75 88 ALA A O 1
ATOM 596 N N . SER A 1 89 ? -20.324 -3.571 40.872 1.00 90.69 89 SER A N 1
ATOM 597 C CA . SER A 1 89 ? -21.439 -4.509 40.684 1.00 90.69 89 SER A CA 1
ATOM 598 C C . SER A 1 89 ? -22.552 -4.333 41.720 1.00 90.69 89 SER A C 1
ATOM 600 O O . SER A 1 89 ? -22.267 -4.237 42.913 1.00 90.69 89 SER A O 1
ATOM 602 N N . GLY A 1 90 ? -23.820 -4.380 41.304 1.00 85.81 90 GLY A N 1
ATOM 603 C CA . GLY A 1 90 ? -24.958 -4.433 42.237 1.00 85.81 90 GLY A CA 1
ATOM 604 C C . GLY A 1 90 ? -25.118 -3.180 43.103 1.00 85.81 90 GLY A C 1
ATOM 605 O O . GLY A 1 90 ? -25.524 -3.265 44.257 1.00 85.81 90 GLY A O 1
ATOM 606 N N . THR A 1 91 ? -24.747 -2.023 42.565 1.00 87.44 91 THR A N 1
ATOM 607 C CA . THR A 1 91 ? -24.867 -0.725 43.236 1.00 87.44 91 THR A CA 1
ATOM 608 C C . THR A 1 91 ? -26.330 -0.285 43.277 1.00 87.44 91 THR A C 1
ATOM 610 O O . THR A 1 91 ? -27.010 -0.301 42.257 1.00 87.44 91 THR A O 1
ATOM 613 N N . GLY A 1 92 ? -26.844 0.104 44.443 1.00 85.56 92 GLY A N 1
ATOM 614 C CA . GLY A 1 92 ? -28.232 0.540 44.613 1.00 85.56 92 GLY A CA 1
ATOM 615 C C . GLY A 1 92 ? -28.520 1.923 44.018 1.00 85.56 92 GLY A C 1
ATOM 616 O O . GLY A 1 92 ? -29.630 2.163 43.541 1.00 85.56 92 GLY A O 1
ATOM 617 N N . GLY A 1 93 ? -27.527 2.820 44.034 1.00 87.00 93 GLY A N 1
ATOM 618 C CA . GLY A 1 93 ? -27.612 4.191 43.522 1.00 87.00 93 GLY A CA 1
ATOM 619 C C . GLY A 1 93 ? -27.036 4.395 42.114 1.00 87.00 93 GLY A C 1
ATOM 620 O O . GLY A 1 93 ? -26.911 3.467 41.315 1.00 87.00 93 GLY A O 1
ATOM 621 N N . ASP A 1 94 ? -26.695 5.645 41.793 1.00 89.25 94 ASP A N 1
ATOM 622 C CA . ASP A 1 94 ? -26.107 6.029 40.505 1.00 89.25 94 ASP A CA 1
ATOM 623 C C . ASP A 1 94 ? -24.619 5.642 40.424 1.00 89.25 94 ASP A C 1
ATOM 625 O O . ASP A 1 94 ? -23.840 5.900 41.349 1.00 89.25 94 ASP A O 1
ATOM 629 N N . VAL A 1 95 ? -24.177 5.171 39.253 1.00 89.75 95 VAL A N 1
ATOM 630 C CA . VAL A 1 95 ? -22.756 4.904 38.962 1.00 89.75 95 VAL A CA 1
ATOM 631 C C . VAL A 1 95 ? -22.193 5.975 38.035 1.00 89.75 95 VAL A C 1
ATOM 633 O O . VAL A 1 95 ? -22.706 6.204 36.936 1.00 89.75 95 VAL A O 1
ATOM 636 N N . ARG A 1 96 ? -21.113 6.658 38.442 1.00 89.12 96 ARG A N 1
ATOM 637 C CA . ARG A 1 96 ? -20.490 7.722 37.631 1.00 89.12 96 ARG A CA 1
ATOM 638 C C . ARG A 1 96 ? -18.968 7.679 37.621 1.00 89.12 96 ARG A C 1
ATOM 640 O O . ARG A 1 96 ? -18.329 7.642 38.667 1.00 89.12 96 ARG A O 1
ATOM 647 N N . GLY A 1 97 ? -18.373 7.844 36.440 1.00 81.62 97 GLY A N 1
ATOM 648 C CA . GLY A 1 97 ? -16.919 8.016 36.305 1.00 81.62 97 GLY A CA 1
ATOM 649 C C . GLY A 1 97 ? -16.124 6.768 36.695 1.00 81.62 97 GLY A C 1
ATOM 650 O O . GLY A 1 97 ? -15.123 6.877 37.400 1.00 81.62 97 GLY A O 1
ATOM 651 N N . LEU A 1 98 ? -16.608 5.609 36.256 1.00 85.38 98 LEU A N 1
ATOM 652 C CA . LEU A 1 98 ? -16.044 4.286 36.500 1.00 85.38 98 LEU A CA 1
ATOM 653 C C . LEU A 1 98 ? -14.973 3.930 35.454 1.00 85.38 98 LEU A C 1
ATOM 655 O O . LEU A 1 98 ? -15.118 4.262 34.274 1.00 85.38 98 LEU A O 1
ATOM 659 N N . ARG A 1 99 ? -13.905 3.245 35.873 1.00 84.00 99 ARG A N 1
ATOM 660 C CA . ARG A 1 99 ? -12.910 2.615 34.985 1.00 84.00 99 ARG A CA 1
ATOM 661 C C . ARG A 1 99 ? -12.961 1.088 35.133 1.00 84.00 99 ARG A C 1
ATOM 663 O O . ARG A 1 99 ? -12.000 0.505 35.617 1.00 84.00 99 ARG A O 1
ATOM 670 N N . GLY A 1 100 ? -14.087 0.506 34.745 1.00 84.56 100 GLY A N 1
ATOM 671 C CA . GLY A 1 100 ? -14.435 -0.906 34.895 1.00 84.56 100 GLY A CA 1
ATOM 672 C C . GLY A 1 100 ? -15.903 -1.125 34.525 1.00 84.56 100 GLY A C 1
ATOM 673 O O . GLY A 1 100 ? -16.557 -0.194 34.025 1.00 84.56 100 GLY A O 1
ATOM 674 N N . ASP A 1 101 ? -16.404 -2.321 34.803 1.00 89.12 101 ASP A N 1
ATOM 675 C CA . ASP A 1 101 ? -17.758 -2.766 34.479 1.00 89.12 101 ASP A CA 1
ATOM 676 C C . ASP A 1 101 ? -18.764 -2.371 35.573 1.00 89.12 101 ASP A C 1
ATOM 678 O O . ASP A 1 101 ? -18.452 -2.358 36.765 1.00 89.12 101 ASP A O 1
ATOM 682 N N . ALA A 1 102 ? -20.002 -2.068 35.180 1.00 89.75 102 ALA A N 1
ATOM 683 C CA . ALA A 1 102 ? -21.101 -1.688 36.071 1.00 89.75 102 ALA A CA 1
ATOM 684 C C . ALA A 1 102 ? -22.316 -2.635 35.963 1.00 89.75 102 ALA A C 1
ATOM 686 O O . ALA A 1 102 ? -23.412 -2.177 35.617 1.00 89.75 102 ALA A O 1
ATOM 687 N N . PRO A 1 103 ? -22.167 -3.951 36.208 1.00 90.75 103 PRO A N 1
ATOM 688 C CA . PRO A 1 103 ? -23.279 -4.882 36.076 1.00 90.75 103 PRO A CA 1
ATOM 689 C C . PRO A 1 103 ? -24.306 -4.689 37.198 1.00 90.75 103 PRO A C 1
ATOM 691 O O . PRO A 1 103 ? -23.961 -4.616 38.381 1.00 90.75 103 PRO A O 1
ATOM 694 N N . GLY A 1 104 ? -25.589 -4.657 36.834 1.00 86.88 104 GLY A N 1
ATOM 695 C CA . GLY A 1 104 ? -26.689 -4.670 37.800 1.00 86.88 104 GLY A CA 1
ATOM 696 C C . GLY A 1 104 ? -26.809 -3.402 38.649 1.00 86.88 104 GLY A C 1
ATOM 697 O O . GLY A 1 104 ? -27.262 -3.477 39.789 1.00 86.88 104 GLY A O 1
ATOM 698 N N . ALA A 1 105 ? -26.380 -2.247 38.132 1.00 88.38 105 ALA A N 1
ATOM 699 C CA . ALA A 1 105 ? -26.623 -0.965 38.789 1.00 88.38 105 ALA A CA 1
ATOM 700 C C . ALA A 1 105 ? -28.134 -0.688 38.872 1.00 88.38 105 ALA A C 1
ATOM 702 O O . ALA A 1 105 ? -28.833 -0.737 37.863 1.00 88.38 105 ALA A O 1
ATOM 703 N N . GLY A 1 106 ? -28.650 -0.373 40.057 1.00 85.50 106 GLY A N 1
ATOM 704 C CA . GLY A 1 106 ? -30.075 -0.167 40.322 1.00 85.50 106 GLY A CA 1
ATOM 705 C C . GLY A 1 106 ? -30.656 1.123 39.735 1.00 85.50 106 GLY A C 1
ATOM 706 O O . GLY A 1 106 ? -31.876 1.243 39.629 1.00 85.50 106 GLY A O 1
ATOM 707 N N . SER A 1 107 ? -29.802 2.067 39.328 1.00 89.06 107 SER A N 1
ATOM 708 C CA . SER A 1 107 ? -30.177 3.417 38.885 1.00 89.06 107 SER A CA 1
ATOM 709 C C . SER A 1 107 ? -29.409 3.836 37.611 1.00 89.06 107 SER A C 1
ATOM 711 O O . SER A 1 107 ? -29.097 2.990 36.773 1.00 89.06 107 SER A O 1
ATOM 713 N N . ASP A 1 108 ? -29.137 5.132 37.403 1.00 90.19 108 ASP A N 1
ATOM 714 C CA . ASP A 1 108 ? -28.449 5.646 36.209 1.00 90.19 108 ASP A CA 1
ATOM 715 C C . ASP A 1 108 ? -26.949 5.294 36.193 1.00 90.19 108 ASP A C 1
ATOM 717 O O . ASP A 1 108 ? -26.228 5.482 37.177 1.00 90.19 108 ASP A O 1
ATOM 721 N N . VAL A 1 109 ? -26.432 4.943 35.011 1.00 88.12 109 VAL A N 1
ATOM 722 C CA . VAL A 1 109 ? -24.996 4.744 34.762 1.00 88.12 109 VAL A CA 1
ATOM 723 C C . VAL A 1 109 ? -24.467 5.805 33.795 1.00 88.12 109 VAL A C 1
ATOM 725 O O . VAL A 1 109 ? -24.984 5.991 32.687 1.00 88.12 109 VAL A O 1
ATOM 728 N N . ARG A 1 110 ? -23.407 6.527 34.193 1.00 87.81 110 ARG A N 1
ATOM 729 C CA . ARG A 1 110 ? -22.795 7.587 33.370 1.00 87.81 110 ARG A CA 1
ATOM 730 C C . ARG A 1 110 ? -21.280 7.480 33.241 1.00 87.81 110 ARG A C 1
ATOM 732 O O . ARG A 1 110 ? -20.539 7.607 34.217 1.00 87.81 110 ARG A O 1
ATOM 739 N N . GLY A 1 111 ? -20.825 7.398 31.995 1.00 80.81 111 GLY A N 1
ATOM 740 C CA . GLY A 1 111 ? -19.412 7.430 31.632 1.00 80.81 111 GLY A CA 1
ATOM 741 C C . GLY A 1 111 ? -18.554 6.236 32.076 1.00 80.81 111 GLY A C 1
ATOM 742 O O . GLY A 1 111 ? -17.388 6.497 32.385 1.00 80.81 111 GLY A O 1
ATOM 743 N N . PRO A 1 112 ? -19.061 4.988 32.181 1.00 82.62 112 PRO A N 1
ATOM 744 C CA . PRO A 1 112 ? -18.194 3.838 32.431 1.00 82.62 112 PRO A CA 1
ATOM 745 C C . PRO A 1 112 ? -17.293 3.547 31.219 1.00 82.62 112 PRO A C 1
ATOM 747 O O . PRO A 1 112 ? -17.608 3.897 30.074 1.00 82.62 112 PRO A O 1
ATOM 750 N N . ARG A 1 113 ? -16.146 2.928 31.502 1.00 82.06 113 ARG A N 1
ATOM 751 C CA . ARG A 1 113 ? -15.184 2.403 30.523 1.00 82.06 113 ARG A CA 1
ATOM 752 C C . ARG A 1 113 ? -15.063 0.890 30.732 1.00 82.06 113 ARG A C 1
ATOM 754 O O . ARG A 1 113 ? -14.079 0.452 31.321 1.00 82.06 113 ARG A O 1
ATOM 761 N N . GLY A 1 114 ? -16.107 0.180 30.339 1.00 80.00 114 GLY A N 1
ATOM 762 C CA . GLY A 1 114 ? -16.417 -1.213 30.651 1.00 80.00 114 GLY A CA 1
ATOM 763 C C . GLY A 1 114 ? -17.903 -1.467 30.385 1.00 80.00 114 GLY A C 1
ATOM 764 O O . GLY A 1 114 ? -18.644 -0.521 30.095 1.00 80.00 114 GLY A O 1
ATOM 765 N N . ASP A 1 115 ? -18.344 -2.713 30.478 1.00 87.25 115 ASP A N 1
ATOM 766 C CA . ASP A 1 115 ? -19.715 -3.126 30.184 1.00 87.25 115 ASP A CA 1
ATOM 767 C C . ASP A 1 115 ? -20.687 -2.713 31.297 1.00 87.25 115 ASP A C 1
ATOM 769 O O . ASP A 1 115 ? -20.354 -2.667 32.480 1.00 87.25 115 ASP A O 1
ATOM 773 N N . ALA A 1 116 ? -21.933 -2.420 30.931 1.00 88.31 116 ALA A N 1
ATOM 774 C CA . ALA A 1 116 ? -22.991 -2.069 31.881 1.00 88.31 116 ALA A CA 1
ATOM 775 C C . ALA A 1 116 ? -24.286 -2.844 31.582 1.00 88.31 116 ALA A C 1
ATOM 777 O O . ALA A 1 116 ? -25.255 -2.258 31.076 1.00 88.31 116 ALA A O 1
ATOM 778 N N . PRO A 1 117 ? -24.318 -4.169 31.817 1.00 88.88 117 PRO A N 1
ATOM 779 C CA . PRO A 1 117 ? -25.529 -4.964 31.663 1.00 88.88 117 PRO A CA 1
ATOM 780 C C . PRO A 1 117 ? -26.496 -4.780 32.845 1.00 88.88 117 PRO A C 1
ATOM 782 O O . PRO A 1 117 ? -26.095 -4.446 33.959 1.00 88.88 117 PRO A O 1
ATOM 785 N N . ASP A 1 118 ? -27.779 -5.034 32.588 1.00 89.56 118 ASP A N 1
ATOM 786 C CA . ASP A 1 118 ? -28.870 -5.118 33.566 1.00 89.56 118 ASP A CA 1
ATOM 787 C C . ASP A 1 118 ? -29.052 -3.860 34.433 1.00 89.56 118 ASP A C 1
ATOM 789 O O . ASP A 1 118 ? -29.334 -3.924 35.628 1.00 89.56 118 ASP A O 1
ATOM 793 N N . VAL A 1 119 ? -28.896 -2.690 33.810 1.00 88.44 119 VAL A N 1
ATOM 794 C CA . VAL A 1 119 ? -29.018 -1.391 34.480 1.00 88.44 119 VAL A CA 1
ATOM 795 C C . VAL A 1 119 ? -30.487 -1.015 34.714 1.00 88.44 119 VAL A C 1
ATOM 797 O O . VAL A 1 119 ? -31.303 -0.966 33.794 1.00 88.44 119 VAL A O 1
ATOM 800 N N . GLY A 1 120 ? -30.830 -0.681 35.954 1.00 86.56 120 GLY A N 1
ATOM 801 C CA . GLY A 1 120 ? -32.169 -0.274 36.372 1.00 86.56 120 GLY A CA 1
ATOM 802 C C . GLY A 1 120 ? -32.611 1.105 35.869 1.00 86.56 120 GLY A C 1
ATOM 803 O O . GLY A 1 120 ? -33.808 1.378 35.911 1.00 86.56 120 GLY A O 1
ATOM 804 N N . GLY A 1 121 ? -31.705 1.946 35.354 1.00 87.25 121 GLY A N 1
ATOM 805 C CA . GLY A 1 121 ? -31.976 3.305 34.852 1.00 87.25 121 GLY A CA 1
ATOM 806 C C . GLY A 1 121 ? -31.429 3.611 33.446 1.00 87.25 121 GLY A C 1
ATOM 807 O O . GLY A 1 121 ? -31.323 2.729 32.591 1.00 87.25 121 GLY A O 1
ATOM 808 N N . ASP A 1 122 ? -31.119 4.888 33.177 1.00 86.50 122 ASP A N 1
ATOM 809 C CA . ASP A 1 122 ? -30.535 5.336 31.903 1.00 86.50 122 ASP A CA 1
ATOM 810 C C . ASP A 1 122 ? -29.030 5.019 31.830 1.00 86.50 122 ASP A C 1
ATOM 812 O O . ASP A 1 122 ? -28.292 5.179 32.804 1.00 86.50 122 ASP A O 1
ATOM 816 N N . VAL A 1 123 ? -28.538 4.711 30.625 1.00 86.12 123 VAL A N 1
ATOM 817 C CA . VAL A 1 123 ? -27.102 4.531 30.349 1.00 86.12 123 VAL A CA 1
ATOM 818 C C . VAL A 1 123 ? -26.614 5.633 29.410 1.00 86.12 123 VAL A C 1
ATOM 820 O O . VAL A 1 123 ? -27.131 5.801 28.300 1.00 86.12 123 VAL A O 1
ATOM 823 N N . ARG A 1 124 ? -25.615 6.418 29.839 1.00 85.44 124 ARG A N 1
ATOM 824 C CA . ARG A 1 124 ? -25.073 7.541 29.048 1.00 85.44 124 ARG A CA 1
ATOM 825 C C . ARG A 1 124 ? -23.548 7.566 29.018 1.00 85.44 124 ARG A C 1
ATOM 827 O O . ARG A 1 124 ? -22.903 7.458 30.054 1.00 85.44 124 ARG A O 1
ATOM 834 N N . GLY A 1 125 ? -22.974 7.825 27.844 1.00 79.38 125 GLY A N 1
ATOM 835 C CA . GLY A 1 125 ? -21.527 7.987 27.658 1.00 79.38 125 GLY A CA 1
ATOM 836 C C . GLY A 1 125 ? -20.727 6.708 27.914 1.00 79.38 125 GLY A C 1
ATOM 837 O O . GLY A 1 125 ? -19.580 6.797 28.342 1.00 79.38 125 GLY A O 1
ATOM 838 N N . LEU A 1 126 ? -21.354 5.548 27.717 1.00 80.75 126 LEU A N 1
ATOM 839 C CA . LEU A 1 126 ? -20.762 4.222 27.876 1.00 80.75 126 LEU A CA 1
ATOM 840 C C . LEU A 1 126 ? -19.745 3.957 26.759 1.00 80.75 126 LEU A C 1
ATOM 842 O O . LEU A 1 126 ? -20.062 4.123 25.579 1.00 80.75 126 LEU A O 1
ATOM 846 N N . ARG A 1 127 ? -18.546 3.517 27.144 1.00 77.31 127 ARG A N 1
ATOM 847 C CA . ARG A 1 127 ? -17.577 2.871 26.252 1.00 77.31 127 ARG A CA 1
ATOM 848 C C . ARG A 1 127 ? -17.494 1.400 26.645 1.00 77.31 127 ARG A C 1
ATOM 850 O O . ARG A 1 127 ? -16.886 1.115 27.672 1.00 77.31 127 ARG A O 1
ATOM 857 N N . GLY A 1 128 ? -18.186 0.550 25.897 1.00 73.81 128 GLY A N 1
ATOM 858 C CA . GLY A 1 128 ? -18.501 -0.832 26.257 1.00 73.81 128 GLY A CA 1
ATOM 859 C C . GLY A 1 128 ? -19.911 -1.204 25.795 1.00 73.81 128 GLY A C 1
ATOM 860 O O . GLY A 1 128 ? -20.609 -0.398 25.163 1.00 73.81 128 GLY A O 1
ATOM 861 N N . ASP A 1 129 ? -20.348 -2.412 26.123 1.00 78.88 129 ASP A N 1
ATOM 862 C CA . ASP A 1 129 ? -21.658 -2.935 25.757 1.00 78.88 129 ASP A CA 1
ATOM 863 C C . ASP A 1 129 ? -22.679 -2.788 26.900 1.00 78.88 129 ASP A C 1
ATOM 865 O O . ASP A 1 129 ? -22.365 -2.738 28.090 1.00 78.88 129 ASP A O 1
ATOM 869 N N . THR A 1 130 ? -23.960 -2.683 26.538 1.00 82.50 130 THR A N 1
ATOM 870 C CA . THR A 1 130 ? -25.074 -2.710 27.496 1.00 82.50 130 THR A CA 1
ATOM 871 C C . THR A 1 130 ? -26.225 -3.534 26.942 1.00 82.50 130 THR A C 1
ATOM 873 O O . THR A 1 130 ? -26.615 -3.407 25.778 1.00 82.50 130 THR A O 1
ATOM 876 N N . LEU A 1 131 ? -26.766 -4.398 27.795 1.00 81.56 131 LEU A N 1
ATOM 877 C CA . LEU A 1 131 ? -27.900 -5.280 27.542 1.00 81.56 131 LEU A CA 1
ATOM 878 C C . LEU A 1 131 ? -28.817 -5.213 28.764 1.00 81.56 131 LEU A C 1
ATOM 880 O O . LEU A 1 131 ? -28.324 -5.139 29.880 1.00 81.56 131 LEU A O 1
ATOM 884 N N . GLY A 1 132 ? -30.137 -5.223 28.573 1.00 78.12 132 GLY A N 1
ATOM 885 C CA . GLY A 1 132 ? -31.081 -5.300 29.698 1.00 78.12 132 GLY A CA 1
ATOM 886 C C . GLY A 1 132 ? -31.314 -3.999 30.479 1.00 78.12 132 GLY A C 1
ATOM 887 O O . GLY A 1 132 ? -31.951 -4.046 31.526 1.00 78.12 132 GLY A O 1
ATOM 888 N N . ALA A 1 133 ? -30.858 -2.841 29.983 1.00 81.94 133 ALA A N 1
ATOM 889 C CA . ALA A 1 133 ? -31.168 -1.559 30.615 1.00 81.94 133 ALA A CA 1
ATOM 890 C C . ALA A 1 133 ? -32.680 -1.258 30.571 1.00 81.94 133 ALA A C 1
ATOM 892 O O . ALA A 1 133 ? -33.304 -1.354 29.510 1.00 81.94 133 ALA A O 1
ATOM 893 N N . SER A 1 134 ? -33.271 -0.875 31.706 1.00 81.19 134 SER A N 1
ATOM 894 C CA . SER A 1 134 ? -34.699 -0.529 31.781 1.00 81.19 134 SER A CA 1
ATOM 895 C C . SER A 1 134 ? -35.002 0.862 31.187 1.00 81.19 134 SER A C 1
ATOM 897 O O . SER A 1 134 ? -36.114 1.111 30.711 1.00 81.19 134 SER A O 1
ATOM 899 N N . GLY A 1 135 ? -34.003 1.758 31.191 1.00 77.31 135 GLY A N 1
ATOM 900 C CA . GLY A 1 135 ? -34.060 3.116 30.647 1.00 77.31 135 GLY A CA 1
ATOM 901 C C . GLY A 1 135 ? -33.487 3.263 29.231 1.00 77.31 135 GLY A C 1
ATOM 902 O O . GLY A 1 135 ? -33.289 2.303 28.488 1.00 77.31 135 GLY A O 1
ATOM 903 N N . SER A 1 136 ? -33.225 4.507 28.817 1.00 77.38 136 SER A N 1
ATOM 904 C CA . SER A 1 136 ? -32.630 4.811 27.509 1.00 77.38 136 SER A CA 1
ATOM 905 C C . SER A 1 136 ? -31.108 4.659 27.527 1.00 77.38 136 SER A C 1
ATOM 907 O O . SER A 1 136 ? -30.424 5.310 28.316 1.00 77.38 136 SER A O 1
ATOM 909 N N . ALA A 1 137 ? -30.563 3.915 26.564 1.00 75.56 137 ALA A N 1
ATOM 910 C CA . ALA A 1 137 ? -29.131 3.891 26.274 1.00 75.56 137 ALA A CA 1
ATOM 911 C C . ALA A 1 137 ? -28.791 4.918 25.178 1.00 75.56 137 ALA A C 1
ATOM 913 O O . ALA A 1 137 ? -29.301 4.848 24.058 1.00 75.56 137 ALA A O 1
ATOM 914 N N . ARG A 1 138 ? -27.953 5.914 25.489 1.00 66.69 138 ARG A N 1
ATOM 915 C CA . ARG A 1 138 ? -27.522 6.961 24.541 1.00 66.69 138 ARG A CA 1
ATOM 916 C C . ARG A 1 138 ? -26.015 7.131 24.589 1.00 66.69 138 ARG A C 1
ATOM 918 O O . ARG A 1 138 ? -25.421 7.026 25.659 1.00 66.69 138 ARG A O 1
ATOM 925 N N . SER A 1 139 ? -25.397 7.509 23.465 1.00 65.31 139 SER A N 1
ATOM 926 C CA . SER A 1 139 ? -23.934 7.695 23.368 1.00 65.31 139 SER A CA 1
ATOM 927 C C . SER A 1 139 ? -23.162 6.466 23.873 1.00 65.31 139 SER A C 1
ATOM 929 O O . SER A 1 139 ? -22.269 6.590 24.705 1.00 65.31 139 SER A O 1
ATOM 931 N N . VAL A 1 140 ? -23.595 5.288 23.414 1.00 61.59 140 VAL A N 1
ATOM 932 C CA . VAL A 1 140 ? -22.923 4.004 23.630 1.00 61.59 140 VAL A CA 1
ATOM 933 C C . VAL A 1 140 ? -21.988 3.777 22.450 1.00 61.59 140 VAL A C 1
ATOM 935 O O . VAL A 1 140 ? -22.446 3.754 21.307 1.00 61.59 140 VAL A O 1
ATOM 938 N N . THR A 1 141 ? -20.697 3.638 22.715 1.00 60.53 141 THR A N 1
ATOM 939 C CA . THR A 1 141 ? -19.712 3.188 21.727 1.00 60.53 141 THR A CA 1
ATOM 940 C C . THR A 1 141 ? -19.327 1.759 22.082 1.00 60.53 141 THR A C 1
ATOM 942 O O . THR A 1 141 ? -18.718 1.552 23.130 1.00 60.53 141 THR A O 1
ATOM 945 N N . THR A 1 142 ? -19.727 0.802 21.243 1.00 56.03 142 THR A N 1
ATOM 946 C CA . THR A 1 142 ? -19.423 -0.626 21.407 1.00 56.03 142 THR A CA 1
ATOM 947 C C . THR A 1 142 ? -17.953 -0.886 21.084 1.00 56.03 142 THR A C 1
ATOM 949 O O . THR A 1 142 ? -17.439 -0.319 20.118 1.00 56.03 142 THR A O 1
ATOM 952 N N . ASP A 1 143 ? -17.289 -1.773 21.827 1.00 51.88 143 ASP A N 1
ATOM 953 C CA . ASP A 1 143 ? -15.858 -2.068 21.625 1.00 51.88 143 ASP A CA 1
ATOM 954 C C . ASP A 1 143 ? -15.575 -2.901 20.363 1.00 51.88 143 ASP A C 1
ATOM 956 O O . ASP A 1 143 ? -14.429 -3.025 19.933 1.00 51.88 143 ASP A O 1
ATOM 960 N N . ARG A 1 144 ? -16.616 -3.438 19.711 1.00 50.75 144 ARG A N 1
ATOM 961 C CA . ARG A 1 144 ? -16.496 -4.128 18.421 1.00 50.75 144 ARG A CA 1
ATOM 962 C C . ARG A 1 144 ? -17.415 -3.516 17.365 1.00 50.75 144 ARG A C 1
ATOM 964 O O . ARG A 1 144 ? -18.599 -3.302 17.645 1.00 50.75 144 ARG A O 1
ATOM 971 N N . PRO A 1 145 ? -16.932 -3.280 16.130 1.00 54.84 145 PRO A N 1
ATOM 972 C CA . PRO A 1 145 ? -17.817 -2.958 15.021 1.00 54.84 145 PRO A CA 1
ATOM 973 C C . PRO A 1 145 ? -18.787 -4.128 14.814 1.00 54.84 145 PRO A C 1
ATOM 975 O O . PRO A 1 145 ? -18.364 -5.275 14.644 1.00 54.84 145 PRO A O 1
ATOM 978 N N . ARG A 1 146 ? -20.097 -3.845 14.853 1.00 54.31 146 ARG A N 1
ATOM 979 C CA . ARG A 1 146 ? -21.139 -4.832 14.526 1.00 54.31 146 ARG A CA 1
ATOM 980 C C . ARG A 1 146 ? -20.848 -5.447 13.154 1.00 54.31 146 ARG A C 1
ATOM 982 O O . ARG A 1 146 ? -20.298 -4.768 12.287 1.00 54.31 146 ARG A O 1
ATOM 989 N N . ALA A 1 147 ? -21.223 -6.714 12.955 1.00 55.62 147 ALA A N 1
ATOM 990 C CA . ALA A 1 147 ? -21.197 -7.330 11.628 1.00 55.62 147 ALA A CA 1
ATOM 991 C C . ALA A 1 147 ? -21.857 -6.375 10.623 1.00 55.62 147 ALA A C 1
ATOM 993 O O . ALA A 1 147 ? -22.896 -5.789 10.944 1.00 55.62 147 ALA A O 1
ATOM 994 N N . ALA A 1 148 ? -21.238 -6.179 9.454 1.00 56.22 148 ALA A N 1
ATOM 995 C CA . ALA A 1 148 ? -21.868 -5.385 8.408 1.00 56.22 148 ALA A CA 1
ATOM 996 C C . ALA A 1 148 ? -23.234 -6.024 8.129 1.00 56.22 148 ALA A C 1
ATOM 998 O O . ALA A 1 148 ? -23.299 -7.226 7.863 1.00 56.22 148 ALA A O 1
ATOM 999 N N . GLU A 1 149 ? -24.325 -5.258 8.241 1.00 54.44 149 GLU A N 1
ATOM 1000 C CA . GLU A 1 149 ? -25.617 -5.725 7.734 1.00 54.44 149 GLU A CA 1
ATOM 1001 C C . GLU A 1 149 ? -25.392 -6.160 6.283 1.00 54.44 149 GLU A C 1
ATOM 1003 O O . GLU A 1 149 ? -24.770 -5.403 5.530 1.00 54.44 149 GLU A O 1
ATOM 1008 N N . GLU A 1 150 ? -25.832 -7.372 5.912 1.00 53.25 150 GLU A N 1
ATOM 1009 C CA . GLU A 1 150 ? -25.747 -7.892 4.541 1.00 53.25 150 GLU A CA 1
ATOM 1010 C C . GLU A 1 150 ? -26.389 -6.875 3.597 1.00 53.25 150 GLU A C 1
ATOM 1012 O O . GLU A 1 150 ? -27.601 -6.837 3.385 1.00 53.25 150 GLU A O 1
ATOM 1017 N N . THR A 1 151 ? -25.564 -5.978 3.068 1.00 59.00 151 THR A N 1
ATOM 1018 C CA . THR A 1 151 ? -26.034 -4.908 2.213 1.00 59.00 151 THR A CA 1
ATOM 1019 C C . THR A 1 151 ? -26.083 -5.521 0.833 1.00 59.00 151 THR A C 1
ATOM 1021 O O . THR A 1 151 ? -25.040 -5.761 0.217 1.00 59.00 151 THR A O 1
ATOM 1024 N N . GLU A 1 152 ? -27.294 -5.835 0.366 1.00 74.06 152 GLU A N 1
ATOM 1025 C CA . GLU A 1 152 ? -27.494 -6.223 -1.026 1.00 74.06 152 GLU A CA 1
ATOM 1026 C C . GLU A 1 152 ? -26.738 -5.247 -1.934 1.00 74.06 152 GLU A C 1
ATOM 1028 O O . GLU A 1 152 ? -26.763 -4.028 -1.723 1.00 74.06 152 GLU A O 1
ATOM 1033 N N . LEU A 1 153 ? -26.058 -5.783 -2.954 1.00 87.00 153 LEU A N 1
ATOM 1034 C CA . LEU A 1 153 ? -25.384 -4.940 -3.934 1.00 87.00 153 LEU A CA 1
ATOM 1035 C C . LEU A 1 153 ? -26.387 -3.920 -4.497 1.00 87.00 153 LEU A C 1
ATOM 1037 O O . LEU A 1 153 ? -27.478 -4.327 -4.923 1.00 87.00 153 LEU A O 1
ATOM 1041 N N . PRO A 1 154 ? -26.021 -2.621 -4.557 1.00 89.25 154 PRO A N 1
ATOM 1042 C CA . PRO A 1 154 ? -26.835 -1.618 -5.228 1.00 89.25 154 PRO A CA 1
ATOM 1043 C C . PRO A 1 154 ? -27.232 -2.111 -6.620 1.00 89.25 154 PRO A C 1
ATOM 1045 O O . PRO A 1 154 ? -26.418 -2.749 -7.287 1.00 89.25 154 PRO A O 1
ATOM 1048 N N . GLU A 1 155 ? -28.441 -1.787 -7.093 1.00 91.06 155 GLU A N 1
ATOM 1049 C CA . GLU A 1 155 ? -28.934 -2.261 -8.402 1.00 91.06 155 GLU A CA 1
ATOM 1050 C C . GLU A 1 155 ? -27.913 -2.013 -9.525 1.00 91.06 155 GLU A C 1
ATOM 1052 O O . GLU A 1 155 ? -27.677 -2.873 -10.371 1.00 91.06 155 GLU A O 1
ATOM 1057 N N . LEU A 1 156 ? -27.230 -0.865 -9.471 1.00 94.44 156 LEU A N 1
ATOM 1058 C CA . LEU A 1 156 ? -26.196 -0.468 -10.424 1.00 94.44 156 LEU A CA 1
ATOM 1059 C C . LEU A 1 156 ? -24.992 -1.431 -10.471 1.00 94.44 156 LEU A C 1
ATOM 1061 O O . LEU A 1 156 ? -24.357 -1.563 -11.516 1.00 94.44 156 LEU A O 1
ATOM 1065 N N . LEU A 1 157 ? -24.700 -2.130 -9.374 1.00 95.75 157 LEU A N 1
ATOM 1066 C CA . LEU A 1 157 ? -23.577 -3.057 -9.217 1.00 95.75 157 LEU A CA 1
ATOM 1067 C C . LEU A 1 157 ? -23.983 -4.539 -9.302 1.00 95.75 157 LEU A C 1
ATOM 1069 O O . LEU A 1 157 ? -23.140 -5.411 -9.103 1.00 95.75 157 LEU A O 1
ATOM 1073 N N . ARG A 1 158 ? -25.245 -4.858 -9.632 1.00 95.38 158 ARG A N 1
ATOM 1074 C CA . ARG A 1 158 ? -25.702 -6.256 -9.752 1.00 95.38 158 ARG A CA 1
ATOM 1075 C C . ARG A 1 158 ? -25.169 -6.970 -10.998 1.00 95.38 158 ARG A C 1
ATOM 1077 O O . ARG A 1 158 ? -24.961 -8.180 -10.947 1.00 95.38 158 ARG A O 1
ATOM 1084 N N . ARG A 1 159 ? -24.969 -6.264 -12.120 1.00 98.00 159 ARG A N 1
ATOM 1085 C CA . ARG A 1 159 ? -24.443 -6.824 -13.383 1.00 98.00 159 ARG A CA 1
ATOM 1086 C C . ARG A 1 159 ? -23.360 -5.911 -13.948 1.00 98.00 159 ARG A C 1
ATOM 1088 O O . ARG A 1 159 ? -23.649 -4.966 -14.671 1.00 98.00 159 ARG A O 1
ATOM 1095 N N . VAL A 1 160 ? -22.103 -6.174 -13.629 1.00 98.50 160 VAL A N 1
ATOM 1096 C CA . VAL A 1 160 ? -21.003 -5.253 -13.931 1.00 98.50 160 VAL A CA 1
ATOM 1097 C C . VAL A 1 160 ? -20.133 -5.785 -15.064 1.00 98.50 160 VAL A C 1
ATOM 1099 O O . VAL A 1 160 ? -19.684 -6.930 -15.026 1.00 98.50 160 VAL A O 1
ATOM 1102 N N . HIS A 1 161 ? -19.854 -4.946 -16.062 1.00 98.75 161 HIS A N 1
ATOM 1103 C CA . HIS A 1 161 ? -18.816 -5.209 -17.060 1.00 98.75 161 HIS A CA 1
ATOM 1104 C C . HIS A 1 161 ? -17.565 -4.381 -16.753 1.00 98.75 161 HIS A C 1
ATOM 1106 O O . HIS A 1 161 ? -17.659 -3.172 -16.580 1.00 98.75 161 HIS A O 1
ATOM 1112 N N . MET A 1 162 ? -16.388 -4.997 -16.680 1.00 98.56 162 MET A N 1
ATOM 1113 C CA . MET A 1 162 ? -15.148 -4.319 -16.290 1.00 98.56 162 MET A CA 1
ATOM 1114 C C . MET A 1 162 ? -14.141 -4.283 -17.444 1.00 98.56 162 MET A C 1
ATOM 1116 O O . MET A 1 162 ? -13.653 -5.327 -17.877 1.00 98.56 162 MET A O 1
ATOM 1120 N N . VAL A 1 163 ? -13.785 -3.085 -17.912 1.00 98.19 163 VAL A N 1
ATOM 1121 C CA . VAL A 1 163 ? -12.782 -2.886 -18.973 1.00 98.19 163 VAL A CA 1
ATOM 1122 C C . VAL A 1 163 ? -11.397 -2.769 -18.340 1.00 98.19 163 VAL A C 1
ATOM 1124 O O . VAL A 1 163 ? -11.160 -1.869 -17.533 1.00 98.19 163 VAL A O 1
ATOM 1127 N N . GLY A 1 164 ? -10.477 -3.665 -18.700 1.00 94.88 164 GLY A N 1
ATOM 1128 C CA . GLY A 1 164 ? -9.176 -3.802 -18.032 1.00 94.88 164 GLY A CA 1
ATOM 1129 C C . GLY A 1 164 ? -9.253 -4.625 -16.741 1.00 94.88 164 GLY A C 1
ATOM 1130 O O . GLY A 1 164 ? -8.599 -4.302 -15.747 1.00 94.88 164 GLY A O 1
ATOM 1131 N N . ILE A 1 165 ? -10.089 -5.670 -16.726 1.00 95.50 165 ILE A N 1
ATOM 1132 C CA . ILE A 1 165 ? -10.376 -6.479 -15.529 1.00 95.50 165 ILE A CA 1
ATOM 1133 C C . ILE A 1 165 ? -9.148 -7.239 -14.993 1.00 95.50 165 ILE A C 1
ATOM 1135 O O . ILE A 1 165 ? -9.131 -7.646 -13.834 1.00 95.50 165 ILE A O 1
ATOM 1139 N N . GLY A 1 166 ? -8.112 -7.434 -15.813 1.00 88.19 166 GLY A N 1
ATOM 1140 C CA . GLY A 1 166 ? -6.908 -8.179 -15.453 1.00 88.19 166 GLY A CA 1
ATOM 1141 C C . GLY A 1 166 ? -5.931 -7.418 -14.556 1.00 88.19 166 GLY A C 1
ATOM 1142 O O . GLY A 1 166 ? -5.019 -8.044 -14.013 1.00 88.19 166 GLY A O 1
ATOM 1143 N N . GLY A 1 167 ? -6.103 -6.103 -14.381 1.00 84.31 167 GLY A N 1
ATOM 1144 C CA . GLY A 1 167 ? -5.295 -5.300 -13.459 1.00 84.31 167 GLY A CA 1
ATOM 1145 C C . GLY A 1 167 ? -5.546 -5.659 -11.990 1.00 84.31 167 GLY A C 1
ATOM 1146 O O . GLY A 1 167 ? -6.655 -6.044 -11.619 1.00 84.31 167 GLY A O 1
ATOM 1147 N N . ALA A 1 168 ? -4.538 -5.500 -11.125 1.00 79.25 168 ALA A N 1
ATOM 1148 C CA . ALA A 1 168 ? -4.633 -5.860 -9.705 1.00 79.25 168 ALA A CA 1
ATOM 1149 C C . ALA A 1 168 ? -5.835 -5.184 -9.010 1.00 79.25 168 ALA A C 1
ATOM 1151 O O . ALA A 1 168 ? -6.707 -5.874 -8.485 1.00 79.25 168 ALA A O 1
ATOM 1152 N N . GLY A 1 169 ? -5.963 -3.856 -9.103 1.00 84.06 169 GLY A N 1
ATOM 1153 C CA . GLY A 1 169 ? -7.087 -3.137 -8.488 1.00 84.06 169 GLY A CA 1
ATOM 1154 C C . GLY A 1 169 ? -8.463 -3.518 -9.057 1.00 84.06 169 GLY A C 1
ATOM 1155 O O . GLY A 1 169 ? -9.419 -3.688 -8.304 1.00 84.06 169 GLY A O 1
ATOM 1156 N N . MET A 1 170 ? -8.569 -3.704 -10.378 1.00 91.38 170 MET A N 1
ATOM 1157 C CA . MET A 1 170 ? -9.832 -4.076 -11.034 1.00 91.38 170 MET A CA 1
ATOM 1158 C C . MET A 1 170 ? -10.259 -5.505 -10.684 1.00 91.38 170 MET A C 1
ATOM 1160 O O . MET A 1 170 ? -11.419 -5.742 -10.351 1.00 91.38 170 MET A O 1
ATOM 1164 N N . SER A 1 171 ? -9.317 -6.450 -10.692 1.00 90.56 171 SER A N 1
ATOM 1165 C CA . SER A 1 171 ? -9.584 -7.840 -10.316 1.00 90.56 171 SER A CA 1
ATOM 1166 C C . SER A 1 171 ? -9.967 -7.997 -8.843 1.00 90.56 171 SER A C 1
ATOM 1168 O O . SER A 1 171 ? -10.778 -8.864 -8.516 1.00 90.56 171 SER A O 1
ATOM 1170 N N . GLY A 1 172 ? -9.452 -7.130 -7.966 1.00 90.94 172 GLY A N 1
ATOM 1171 C CA . GLY A 1 172 ? -9.859 -7.084 -6.566 1.00 90.94 172 GLY A CA 1
ATOM 1172 C C . GLY A 1 172 ? -11.340 -6.729 -6.398 1.00 90.94 172 GLY A C 1
ATOM 1173 O O . GLY A 1 172 ? -12.087 -7.468 -5.758 1.00 90.94 172 GLY A O 1
ATOM 1174 N N . ILE A 1 173 ? -11.794 -5.658 -7.060 1.00 93.81 173 ILE A N 1
ATOM 1175 C CA . ILE A 1 173 ? -13.211 -5.253 -7.069 1.00 93.81 173 ILE A CA 1
ATOM 1176 C C . ILE A 1 173 ? -14.095 -6.345 -7.678 1.00 93.81 173 ILE A C 1
ATOM 1178 O O . ILE A 1 173 ? -15.125 -6.690 -7.101 1.00 93.81 173 ILE A O 1
ATOM 1182 N N . ALA A 1 174 ? -13.681 -6.930 -8.807 1.00 95.56 174 ALA A N 1
ATOM 1183 C CA . ALA A 1 174 ? -14.404 -8.030 -9.444 1.00 95.56 174 ALA A CA 1
ATOM 1184 C C . ALA A 1 174 ? -14.625 -9.204 -8.477 1.00 95.56 174 ALA A C 1
ATOM 1186 O O . ALA A 1 174 ? -15.710 -9.782 -8.441 1.00 95.56 174 ALA A O 1
ATOM 1187 N N . ARG A 1 175 ? -13.614 -9.541 -7.665 1.00 93.81 175 ARG A N 1
ATOM 1188 C CA . ARG A 1 175 ? -13.709 -10.615 -6.671 1.00 93.81 175 ARG A CA 1
ATOM 1189 C C . ARG A 1 175 ? -14.734 -10.301 -5.583 1.00 93.81 175 ARG A C 1
ATOM 1191 O O . ARG A 1 175 ? -15.509 -11.189 -5.242 1.00 93.81 175 ARG A O 1
ATOM 1198 N N . ILE A 1 176 ? -14.759 -9.070 -5.071 1.00 94.75 176 ILE A N 1
ATOM 1199 C CA . ILE A 1 176 ? -15.736 -8.655 -4.052 1.00 94.75 176 ILE A CA 1
ATOM 1200 C C . ILE A 1 176 ? -17.155 -8.666 -4.634 1.00 94.75 176 ILE A C 1
ATOM 1202 O O . ILE A 1 176 ? -18.065 -9.196 -4.002 1.00 94.75 176 ILE A O 1
ATOM 1206 N N . LEU A 1 177 ? -17.344 -8.153 -5.856 1.00 95.81 177 LEU A N 1
ATOM 1207 C CA . LEU A 1 177 ? -18.641 -8.177 -6.541 1.00 95.81 177 LEU A CA 1
ATOM 1208 C C . LEU A 1 177 ? -19.167 -9.608 -6.713 1.00 95.81 177 LEU A C 1
ATOM 1210 O O . LEU A 1 177 ? -20.309 -9.876 -6.353 1.00 95.81 177 LEU A O 1
ATOM 1214 N N . LEU A 1 178 ? -18.329 -10.531 -7.200 1.00 95.75 178 LEU A N 1
ATOM 1215 C CA . LEU A 1 178 ? -18.689 -11.949 -7.336 1.00 95.75 178 LEU A CA 1
ATOM 1216 C C . LEU A 1 178 ? -19.039 -12.582 -5.984 1.00 95.75 178 LEU A C 1
ATOM 1218 O O . LEU A 1 178 ? -20.025 -13.306 -5.884 1.00 95.75 178 LEU A O 1
ATOM 1222 N N . ALA A 1 179 ? -18.252 -12.299 -4.941 1.00 93.38 179 ALA A N 1
ATOM 1223 C CA . ALA A 1 179 ? -18.486 -12.834 -3.600 1.00 93.38 179 ALA A CA 1
ATOM 1224 C C . ALA A 1 179 ? -19.808 -12.338 -2.988 1.00 93.38 179 ALA A C 1
ATOM 1226 O O . ALA A 1 179 ? -20.451 -13.083 -2.258 1.00 93.38 179 ALA A O 1
ATOM 1227 N N . ARG A 1 180 ? -20.246 -11.122 -3.338 1.00 93.62 180 ARG A N 1
ATOM 1228 C CA . ARG A 1 180 ? -21.544 -10.544 -2.946 1.00 93.62 180 ARG A CA 1
ATOM 1229 C C . ARG A 1 180 ? -22.694 -10.903 -3.902 1.00 93.62 180 ARG A C 1
ATOM 1231 O O . ARG A 1 180 ? -23.733 -10.249 -3.893 1.00 93.62 180 ARG A O 1
ATOM 1238 N N . GLY A 1 181 ? -22.513 -11.914 -4.757 1.00 93.75 181 GLY A N 1
ATOM 1239 C CA . GLY A 1 181 ? -23.552 -12.421 -5.663 1.00 93.75 181 GLY A CA 1
ATOM 1240 C C . GLY A 1 181 ? -23.773 -11.595 -6.936 1.00 93.75 181 GLY A C 1
ATOM 1241 O O . GLY A 1 181 ? -24.723 -11.852 -7.676 1.00 93.75 181 GLY A O 1
ATOM 1242 N N . GLY A 1 182 ? -22.914 -10.614 -7.219 1.00 95.75 182 GLY A N 1
ATOM 1243 C CA . GLY A 1 182 ? -22.961 -9.825 -8.446 1.00 95.75 182 GLY A CA 1
ATOM 1244 C C . GLY A 1 182 ? -22.517 -10.627 -9.670 1.00 95.75 182 GLY A C 1
ATOM 1245 O O . GLY A 1 182 ? -21.564 -11.405 -9.624 1.00 95.75 182 GLY A O 1
ATOM 1246 N N . ALA A 1 183 ? -23.175 -10.401 -10.805 1.00 97.94 183 ALA A N 1
ATOM 1247 C CA . ALA A 1 183 ? -22.760 -10.952 -12.089 1.00 97.94 183 ALA A CA 1
ATOM 1248 C C . ALA A 1 183 ? -21.642 -10.081 -12.679 1.00 97.94 183 ALA A C 1
ATOM 1250 O O . ALA A 1 183 ? -21.854 -8.899 -12.949 1.00 97.94 183 ALA A O 1
ATOM 1251 N N . VAL A 1 184 ? -20.460 -10.659 -12.906 1.00 98.56 184 VAL A N 1
ATOM 1252 C CA . VAL A 1 184 ? -19.302 -9.921 -13.429 1.00 98.56 184 VAL A CA 1
ATOM 1253 C C . VAL A 1 184 ? -18.896 -10.444 -14.802 1.00 98.56 184 VAL A C 1
ATOM 1255 O O . VAL A 1 184 ? -18.708 -11.642 -15.015 1.00 98.56 184 VAL A O 1
ATOM 1258 N N . SER A 1 185 ? -18.714 -9.523 -15.738 1.00 98.69 185 SER A N 1
ATOM 1259 C CA . SER A 1 185 ? -18.008 -9.760 -16.994 1.00 98.69 185 SER A CA 1
ATOM 1260 C C . SER A 1 185 ? -16.876 -8.755 -17.156 1.00 98.69 185 SER A C 1
ATOM 1262 O O . SER A 1 185 ? -16.779 -7.787 -16.402 1.00 98.69 185 SER A O 1
ATOM 1264 N N . GLY A 1 186 ? -16.007 -8.959 -18.136 1.00 98.25 186 GLY A N 1
ATOM 1265 C CA . GLY A 1 186 ? -14.995 -7.964 -18.444 1.00 98.25 186 GLY A CA 1
ATOM 1266 C C . GLY A 1 186 ? -14.135 -8.297 -19.643 1.00 98.25 186 GLY A C 1
ATOM 1267 O O . GLY A 1 186 ? -14.270 -9.350 -20.272 1.00 98.25 186 GLY A O 1
ATOM 1268 N N . SER A 1 187 ? -13.217 -7.388 -19.923 1.00 98.19 187 SER A N 1
ATOM 1269 C CA . SER A 1 187 ? -12.225 -7.519 -20.976 1.00 98.19 187 SER A CA 1
ATOM 1270 C C . SER A 1 187 ? -10.840 -7.147 -20.459 1.00 98.19 187 SER A C 1
ATOM 1272 O O . SER A 1 187 ? -10.694 -6.321 -19.555 1.00 98.19 187 SER A O 1
ATOM 1274 N N . ASP A 1 188 ? -9.802 -7.743 -21.033 1.00 97.12 188 ASP A N 1
ATOM 1275 C CA . ASP A 1 188 ? -8.428 -7.271 -20.860 1.00 97.12 188 ASP A CA 1
ATOM 1276 C C . ASP A 1 188 ? -7.635 -7.436 -22.157 1.00 97.12 188 ASP A C 1
ATOM 1278 O O . ASP A 1 188 ? -7.926 -8.313 -22.968 1.00 97.12 188 ASP A O 1
ATOM 1282 N N . ALA A 1 189 ? -6.611 -6.609 -22.359 1.00 92.25 189 ALA A N 1
ATOM 1283 C CA . ALA A 1 189 ? -5.741 -6.697 -23.524 1.00 92.25 189 ALA A CA 1
ATOM 1284 C C . ALA A 1 189 ? -4.905 -7.989 -23.537 1.00 92.25 189 ALA A C 1
ATOM 1286 O O . ALA A 1 189 ? -4.543 -8.467 -24.612 1.00 92.25 189 ALA A O 1
ATOM 1287 N N . LYS A 1 190 ? -4.571 -8.544 -22.363 1.00 88.31 190 LYS A N 1
ATOM 1288 C CA . LYS A 1 190 ? -3.736 -9.747 -22.236 1.00 88.31 190 LYS A CA 1
ATOM 1289 C C . LYS A 1 190 ? -4.336 -10.733 -21.244 1.00 88.31 190 LYS A C 1
ATOM 1291 O O . LYS A 1 190 ? -4.969 -10.357 -20.263 1.00 88.31 190 LYS A O 1
ATOM 1296 N N . GLU A 1 191 ? -4.086 -12.015 -21.480 1.00 90.69 191 GLU A N 1
ATOM 1297 C CA . GLU A 1 191 ? -4.387 -13.043 -20.490 1.00 90.69 191 GLU A CA 1
ATOM 1298 C C . GLU A 1 191 ? -3.401 -12.964 -19.316 1.00 90.69 191 GLU A C 1
ATOM 1300 O O . GLU A 1 191 ? -2.214 -12.686 -19.497 1.00 90.69 191 GLU A O 1
ATOM 1305 N N . SER A 1 192 ? -3.898 -13.183 -18.098 1.00 85.44 192 SER A N 1
ATOM 1306 C CA . SER A 1 192 ? -3.107 -13.115 -16.870 1.00 85.44 192 SER A CA 1
ATOM 1307 C C . SER A 1 192 ? -3.619 -14.108 -15.828 1.00 85.44 192 SER A C 1
ATOM 1309 O O . SER A 1 192 ? -4.749 -14.598 -15.916 1.00 85.44 192 SER A O 1
ATOM 1311 N N . ARG A 1 193 ? -2.813 -14.375 -14.791 1.00 83.88 193 ARG A N 1
ATOM 1312 C CA . ARG A 1 193 ? -3.247 -15.185 -13.638 1.00 83.88 193 ARG A CA 1
ATOM 1313 C C . ARG A 1 193 ? -4.511 -14.615 -12.984 1.00 83.88 193 ARG A C 1
ATOM 1315 O O . ARG A 1 193 ? -5.397 -15.384 -12.627 1.00 83.88 193 ARG A O 1
ATOM 1322 N N . GLY A 1 194 ? -4.623 -13.286 -12.897 1.00 84.81 194 GLY A N 1
ATOM 1323 C CA . GLY A 1 194 ? -5.813 -12.602 -12.384 1.00 84.81 194 GLY A CA 1
ATOM 1324 C C . GLY A 1 194 ? -7.063 -12.899 -13.217 1.00 84.81 194 GLY A C 1
ATOM 1325 O O . GLY A 1 194 ? -8.090 -13.281 -12.663 1.00 84.81 194 GLY A O 1
ATOM 1326 N N . VAL A 1 195 ? -6.961 -12.828 -14.550 1.00 92.44 195 VAL A N 1
ATOM 1327 C CA . VAL A 1 195 ? -8.070 -13.173 -15.461 1.00 92.44 195 VAL A CA 1
ATOM 1328 C C . VAL A 1 195 ? -8.506 -14.630 -15.285 1.00 92.44 195 VAL A C 1
ATOM 1330 O O . VAL A 1 195 ? -9.701 -14.906 -15.166 1.00 92.44 195 VAL A O 1
ATOM 1333 N N . LEU A 1 196 ? -7.554 -15.565 -15.221 1.00 92.81 196 LEU A N 1
ATOM 1334 C CA . LEU A 1 196 ? -7.851 -16.985 -15.003 1.00 92.81 196 LEU A CA 1
ATOM 1335 C C . LEU A 1 196 ? -8.545 -17.216 -13.651 1.00 92.81 196 LEU A C 1
ATOM 1337 O O . LEU A 1 196 ? -9.547 -17.928 -13.581 1.00 92.81 196 LEU A O 1
ATOM 1341 N N . ALA A 1 197 ? -8.062 -16.563 -12.592 1.00 90.56 197 ALA A N 1
ATOM 1342 C CA . ALA A 1 197 ? -8.630 -16.652 -11.250 1.00 90.56 197 ALA A CA 1
ATOM 1343 C C . ALA A 1 197 ? -10.055 -16.075 -11.147 1.00 90.56 197 ALA A C 1
ATOM 1345 O O . ALA A 1 197 ? -10.840 -16.553 -10.324 1.00 90.56 197 ALA A O 1
ATOM 1346 N N . LEU A 1 198 ? -10.396 -15.064 -11.951 1.00 94.69 198 LEU A N 1
ATOM 1347 C CA . LEU A 1 198 ? -11.751 -14.508 -12.025 1.00 94.69 198 LEU A CA 1
ATOM 1348 C C . LEU A 1 198 ? -12.700 -15.404 -12.819 1.00 94.69 198 LEU A C 1
ATOM 1350 O O . LEU A 1 198 ? -13.822 -15.638 -12.374 1.00 94.69 198 LEU A O 1
ATOM 1354 N N . ARG A 1 199 ? -12.249 -15.968 -13.947 1.00 97.12 199 ARG A N 1
ATOM 1355 C CA . ARG A 1 199 ? -13.038 -16.958 -14.702 1.00 97.12 199 ARG A CA 1
ATOM 1356 C C . ARG A 1 199 ? -13.384 -18.171 -13.844 1.00 97.12 199 ARG A C 1
ATOM 1358 O O . ARG A 1 199 ? -14.527 -18.613 -13.847 1.00 97.12 199 ARG A O 1
ATOM 1365 N N . ALA A 1 200 ? -12.428 -18.655 -13.049 1.00 95.81 200 ALA A N 1
ATOM 1366 C CA . ALA A 1 200 ? -12.656 -19.745 -12.099 1.00 95.81 200 ALA A CA 1
ATOM 1367 C C . ALA A 1 200 ? -13.710 -19.410 -11.023 1.00 95.81 200 ALA A C 1
ATOM 1369 O O . ALA A 1 200 ? -14.320 -20.316 -10.467 1.00 95.81 200 ALA A O 1
ATOM 1370 N N . ARG A 1 201 ? -13.948 -18.119 -10.750 1.00 95.00 201 ARG A N 1
ATOM 1371 C CA . ARG A 1 201 ? -14.993 -17.617 -9.842 1.00 95.00 201 ARG A CA 1
ATOM 1372 C C . ARG A 1 201 ? -16.301 -17.254 -10.557 1.00 95.00 201 ARG A C 1
ATOM 1374 O O . ARG A 1 201 ? -17.189 -16.687 -9.934 1.00 95.00 201 ARG A O 1
ATOM 1381 N N . GLY A 1 202 ? -16.425 -17.566 -11.848 1.00 96.69 202 GLY A N 1
ATOM 1382 C CA . GLY A 1 202 ? -17.649 -17.359 -12.623 1.00 96.69 202 GLY A CA 1
ATOM 1383 C C . GLY A 1 202 ? -17.702 -16.066 -13.439 1.00 96.69 202 GLY A C 1
ATOM 1384 O O . GLY A 1 202 ? -18.727 -15.804 -14.063 1.00 96.69 202 GLY A O 1
ATOM 1385 N N . ALA A 1 203 ? -16.628 -15.267 -13.492 1.00 98.00 203 ALA A N 1
ATOM 1386 C CA . ALA A 1 203 ? -16.611 -14.086 -14.353 1.00 98.00 203 ALA A CA 1
ATOM 1387 C C . ALA A 1 203 ? -16.534 -14.458 -15.843 1.00 98.00 203 ALA A C 1
ATOM 1389 O O . ALA A 1 203 ? -15.686 -15.255 -16.259 1.00 98.00 203 ALA A O 1
ATOM 1390 N N . ALA A 1 204 ? -17.340 -13.801 -16.675 1.00 97.81 204 ALA A N 1
ATOM 1391 C CA . ALA A 1 204 ? -17.240 -13.911 -18.128 1.00 97.81 204 ALA A CA 1
ATOM 1392 C C . ALA A 1 204 ? -16.190 -12.923 -18.664 1.00 97.81 204 ALA A C 1
ATOM 1394 O O . ALA A 1 204 ? -16.473 -11.736 -18.818 1.00 97.81 204 ALA A O 1
ATOM 1395 N N . VAL A 1 205 ? -14.967 -13.393 -18.937 1.00 98.06 205 VAL A N 1
ATOM 1396 C CA . VAL A 1 205 ? -13.858 -12.516 -19.363 1.00 98.06 205 VAL A CA 1
ATOM 1397 C C . VAL A 1 205 ? -13.404 -12.795 -20.792 1.00 98.06 205 VAL A C 1
ATOM 1399 O O . VAL A 1 205 ? -12.993 -13.918 -21.107 1.00 98.06 205 VAL A O 1
ATOM 1402 N N . ARG A 1 206 ? -13.383 -11.755 -21.630 1.00 97.50 206 ARG A N 1
ATOM 1403 C CA . ARG A 1 206 ? -12.840 -11.763 -22.997 1.00 97.50 206 ARG A CA 1
ATOM 1404 C C . ARG A 1 206 ? -11.407 -11.215 -23.032 1.00 97.50 206 ARG A C 1
ATOM 1406 O O . ARG A 1 206 ? -11.079 -10.282 -22.309 1.00 97.50 206 ARG A O 1
ATOM 1413 N N . ILE A 1 207 ? -10.559 -11.778 -23.894 1.00 98.06 207 ILE A N 1
ATOM 1414 C CA . ILE A 1 207 ? -9.264 -11.167 -24.234 1.00 98.06 207 ILE A CA 1
ATOM 1415 C C . ILE A 1 207 ? -9.424 -10.318 -25.497 1.00 98.06 207 ILE A C 1
ATOM 1417 O O . ILE A 1 207 ? -9.989 -10.781 -26.489 1.00 98.06 207 ILE A O 1
ATOM 1421 N N . GLY A 1 208 ? -8.909 -9.092 -25.446 1.00 96.19 208 GLY A N 1
ATOM 1422 C CA . GLY A 1 208 ? -9.090 -8.053 -26.452 1.00 96.19 208 GLY A CA 1
ATOM 1423 C C . GLY A 1 208 ? -10.365 -7.241 -26.224 1.00 96.19 208 GLY A C 1
ATOM 1424 O O . GLY A 1 208 ? -11.411 -7.796 -25.880 1.00 96.19 208 GLY A O 1
ATOM 1425 N N . HIS A 1 209 ? -10.266 -5.928 -26.445 1.00 97.50 209 HIS A N 1
ATOM 1426 C CA . HIS A 1 209 ? -11.386 -5.010 -26.265 1.00 97.50 209 HIS A CA 1
ATOM 1427 C C . HIS A 1 209 ? -12.290 -4.984 -27.499 1.00 97.50 209 HIS A C 1
ATOM 1429 O O . HIS A 1 209 ? -11.803 -4.753 -28.607 1.00 97.50 209 HIS A O 1
ATOM 1435 N N . ASP A 1 210 ? -13.589 -5.213 -27.321 1.00 97.94 210 ASP A N 1
ATOM 1436 C CA . ASP A 1 210 ? -14.571 -5.252 -28.411 1.00 97.94 210 ASP A CA 1
ATOM 1437 C C . ASP A 1 210 ? -15.969 -4.880 -27.909 1.00 97.94 210 ASP A C 1
ATOM 1439 O O . ASP A 1 210 ? -16.380 -5.330 -26.845 1.00 97.94 210 ASP A O 1
ATOM 1443 N N . ALA A 1 211 ? -16.734 -4.116 -28.691 1.00 97.75 211 ALA A N 1
ATOM 1444 C CA . ALA A 1 211 ? -18.072 -3.663 -28.302 1.00 97.75 211 ALA A CA 1
ATOM 1445 C C . ALA A 1 211 ? -19.026 -4.816 -27.917 1.00 97.75 211 ALA A C 1
ATOM 1447 O O . ALA A 1 211 ? -19.852 -4.650 -27.020 1.00 97.75 211 ALA A O 1
ATOM 1448 N N . ASN A 1 212 ? -18.880 -6.001 -28.526 1.00 96.75 212 ASN A N 1
ATOM 1449 C CA . ASN A 1 212 ? -19.706 -7.172 -28.209 1.00 96.75 212 ASN A CA 1
ATOM 1450 C C . ASN A 1 212 ? -19.395 -7.770 -26.824 1.00 96.75 212 ASN A C 1
ATOM 1452 O O . ASN A 1 212 ? -20.130 -8.631 -26.344 1.00 96.75 212 ASN A O 1
ATOM 1456 N N . ALA A 1 213 ? -18.319 -7.340 -26.153 1.00 97.38 213 ALA A N 1
ATOM 1457 C CA . ALA A 1 213 ? -18.020 -7.757 -24.785 1.00 97.38 213 ALA A CA 1
ATOM 1458 C C . ALA A 1 213 ? -19.104 -7.301 -23.788 1.00 97.38 213 ALA A C 1
ATOM 1460 O O . ALA A 1 213 ? -19.305 -7.952 -22.762 1.00 97.38 213 ALA A O 1
ATOM 1461 N N . LEU A 1 214 ? -19.861 -6.244 -24.110 1.00 98.06 214 LEU A N 1
ATOM 1462 C CA . LEU A 1 214 ? -20.995 -5.787 -23.300 1.00 98.06 214 LEU A CA 1
ATOM 1463 C C . LEU A 1 214 ? -22.185 -6.761 -23.324 1.00 98.06 214 LEU A C 1
ATOM 1465 O O . LEU A 1 214 ? -23.070 -6.649 -22.483 1.00 98.06 214 LEU A O 1
ATOM 1469 N N . ASP A 1 215 ? -22.210 -7.731 -24.238 1.00 98.06 215 ASP A N 1
ATOM 1470 C CA . ASP A 1 215 ? -23.279 -8.731 -24.342 1.00 98.06 215 ASP A CA 1
ATOM 1471 C C . ASP A 1 215 ? -22.957 -10.037 -23.589 1.00 98.06 215 ASP A C 1
ATOM 1473 O O . ASP A 1 215 ? -23.726 -10.995 -23.636 1.00 98.06 215 ASP A O 1
ATOM 1477 N N . LEU A 1 216 ? -21.830 -10.088 -22.866 1.00 97.56 216 LEU A N 1
ATOM 1478 C CA . LEU A 1 216 ? -21.405 -11.272 -22.106 1.00 97.56 216 LEU A CA 1
ATOM 1479 C C . LEU A 1 216 ? -22.317 -11.599 -20.914 1.00 97.56 216 LEU A C 1
ATOM 1481 O O . LEU A 1 216 ? -22.360 -12.752 -20.485 1.00 97.56 216 LEU A O 1
ATOM 1485 N N . LEU A 1 217 ? -23.020 -10.606 -20.360 1.00 97.56 217 LEU A N 1
ATOM 1486 C CA . LEU A 1 217 ? -23.959 -10.809 -19.256 1.00 97.56 217 LEU A CA 1
ATOM 1487 C C . LEU A 1 217 ? -25.396 -10.929 -19.774 1.00 97.56 217 LEU A C 1
ATOM 1489 O O . LEU A 1 217 ? -25.836 -10.074 -20.547 1.00 97.56 217 LEU A O 1
ATOM 1493 N N . PRO A 1 218 ? -26.176 -11.919 -19.300 1.00 94.31 218 PRO A N 1
ATOM 1494 C CA . PRO A 1 218 ? -27.606 -11.983 -19.576 1.00 94.31 218 PRO A CA 1
ATOM 1495 C C . PRO A 1 218 ? -28.315 -10.693 -19.143 1.00 94.31 218 PRO A C 1
ATOM 1497 O O . PRO A 1 218 ? -28.165 -10.242 -18.008 1.00 94.31 218 PRO A O 1
ATOM 1500 N N . GLY A 1 219 ? -29.085 -10.093 -20.054 1.00 94.12 219 GLY A N 1
ATOM 1501 C CA . GLY A 1 219 ? -29.763 -8.813 -19.812 1.00 94.12 219 GLY A CA 1
ATOM 1502 C C . GLY A 1 219 ? -28.854 -7.577 -19.868 1.00 94.12 219 GLY A C 1
ATOM 1503 O O . GLY A 1 219 ? -29.334 -6.479 -19.598 1.00 94.12 219 GLY A O 1
ATOM 1504 N N . GLY A 1 220 ? -27.578 -7.739 -20.235 1.00 96.81 220 GLY A N 1
ATOM 1505 C CA . GLY A 1 220 ? -26.591 -6.664 -20.325 1.00 96.81 220 GLY A CA 1
ATOM 1506 C C . GLY A 1 220 ? -26.114 -6.131 -18.963 1.00 96.81 220 GLY A C 1
ATOM 1507 O O . GLY A 1 220 ? -26.723 -6.404 -17.919 1.00 96.81 220 GLY A O 1
ATOM 1508 N N . PRO A 1 221 ? -25.003 -5.371 -18.949 1.00 98.19 221 PRO A N 1
ATOM 1509 C CA . PRO A 1 221 ? -24.491 -4.754 -17.737 1.00 98.19 221 PRO A CA 1
ATOM 1510 C C . PRO A 1 221 ? -25.391 -3.609 -17.258 1.00 98.19 221 PRO A C 1
ATOM 1512 O O . PRO A 1 221 ? -25.852 -2.788 -18.049 1.00 98.19 221 PRO A O 1
ATOM 1515 N N . THR A 1 222 ? -25.588 -3.522 -15.944 1.00 98.31 222 THR A N 1
ATOM 1516 C CA . THR A 1 222 ? -26.130 -2.341 -15.260 1.00 98.31 222 THR A CA 1
ATOM 1517 C C . THR A 1 222 ? -25.119 -1.205 -15.216 1.00 98.31 222 THR A C 1
ATOM 1519 O O . THR A 1 222 ? -25.521 -0.047 -15.226 1.00 98.31 222 THR A O 1
ATOM 1522 N N . ALA A 1 223 ? -23.822 -1.521 -15.193 1.00 98.44 223 ALA A N 1
ATOM 1523 C CA . ALA A 1 223 ? -22.744 -0.544 -15.247 1.00 98.44 223 ALA A CA 1
ATOM 1524 C C . ALA A 1 223 ? -21.500 -1.110 -15.939 1.00 98.44 223 ALA A C 1
ATOM 1526 O O . ALA A 1 223 ? -21.210 -2.310 -15.867 1.00 98.44 223 ALA A O 1
ATOM 1527 N N . VAL A 1 224 ? -20.734 -0.217 -16.561 1.00 98.56 224 VAL A N 1
ATOM 1528 C CA . VAL A 1 224 ? -19.377 -0.486 -17.036 1.00 98.56 224 VAL A CA 1
ATOM 1529 C C . VAL A 1 224 ? -18.380 0.170 -16.088 1.00 98.56 224 VAL A C 1
ATOM 1531 O O . VAL A 1 224 ? -18.528 1.340 -15.761 1.00 98.56 224 VAL A O 1
ATOM 1534 N N . VAL A 1 225 ? -17.355 -0.558 -15.652 1.00 98.00 225 VAL A N 1
ATOM 1535 C CA . VAL A 1 225 ? -16.319 -0.053 -14.739 1.00 98.00 225 VAL A CA 1
ATOM 1536 C C . VAL A 1 225 ? -14.984 0.000 -15.459 1.00 98.00 225 VAL A C 1
ATOM 1538 O O . VAL A 1 225 ? -14.600 -0.949 -16.144 1.00 98.00 225 VAL A O 1
ATOM 1541 N N . THR A 1 226 ? -14.258 1.103 -15.300 1.00 96.25 226 THR A N 1
ATOM 1542 C CA . THR A 1 226 ? -12.969 1.312 -15.965 1.00 96.25 226 THR A CA 1
ATOM 1543 C C . THR A 1 226 ? -11.980 2.113 -15.110 1.00 96.25 226 THR A C 1
ATOM 1545 O O . THR A 1 226 ? -12.289 2.550 -13.998 1.00 96.25 226 THR A O 1
ATOM 1548 N N . THR A 1 227 ? -10.770 2.296 -15.637 1.00 89.94 227 THR A N 1
ATOM 1549 C CA . THR A 1 227 ? -9.750 3.213 -15.120 1.00 89.94 227 THR A CA 1
ATOM 1550 C C . THR A 1 227 ? -9.121 3.988 -16.276 1.00 89.94 227 THR A C 1
ATOM 1552 O O . THR A 1 227 ? -8.624 3.394 -17.235 1.00 89.94 227 THR A O 1
ATOM 1555 N N . TYR A 1 228 ? -9.114 5.320 -16.183 1.00 87.69 228 TYR A N 1
ATOM 1556 C CA . TYR A 1 228 ? -8.529 6.174 -17.222 1.00 87.69 228 TYR A CA 1
ATOM 1557 C C . TYR A 1 228 ? -6.999 6.214 -17.198 1.00 87.69 228 TYR A C 1
ATOM 1559 O O . TYR A 1 228 ? -6.402 6.673 -18.166 1.00 87.69 228 TYR A O 1
ATOM 1567 N N . ALA A 1 229 ? -6.366 5.665 -16.157 1.00 80.44 229 ALA A N 1
ATOM 1568 C CA . ALA A 1 229 ? -4.918 5.481 -16.125 1.00 80.44 229 ALA A CA 1
ATOM 1569 C C . ALA A 1 229 ? -4.437 4.432 -17.148 1.00 80.44 229 ALA A C 1
ATOM 1571 O O . ALA A 1 229 ? -3.306 4.501 -17.618 1.00 80.44 229 ALA A O 1
ATOM 1572 N N . ALA A 1 230 ? -5.283 3.456 -17.505 1.00 82.31 230 ALA A N 1
ATOM 1573 C CA . ALA A 1 230 ? -4.903 2.356 -18.400 1.00 82.31 230 ALA A CA 1
ATOM 1574 C C . ALA A 1 230 ? -5.793 2.210 -19.642 1.00 82.31 230 ALA A C 1
ATOM 1576 O O . ALA A 1 230 ? -5.355 1.628 -20.637 1.00 82.31 230 ALA A O 1
ATOM 1577 N N . ILE A 1 231 ? -7.037 2.698 -19.595 1.00 90.69 231 ILE A N 1
ATOM 1578 C CA . ILE A 1 231 ? -8.021 2.538 -20.667 1.00 90.69 231 ILE A CA 1
ATOM 1579 C C . ILE A 1 231 ? -8.374 3.915 -21.250 1.00 90.69 231 ILE A C 1
ATOM 1581 O O . ILE A 1 231 ? -8.915 4.761 -20.536 1.00 90.69 231 ILE A O 1
ATOM 1585 N N . PRO A 1 232 ? -8.114 4.168 -22.547 1.00 91.62 232 PRO A N 1
ATOM 1586 C CA . PRO A 1 232 ? -8.458 5.443 -23.164 1.00 91.62 232 PRO A CA 1
ATOM 1587 C C . PRO A 1 232 ? -9.976 5.585 -23.328 1.00 91.62 232 PRO A C 1
ATOM 1589 O O . PRO A 1 232 ? -10.682 4.609 -23.584 1.00 91.62 232 PRO A O 1
ATOM 1592 N N . LYS A 1 233 ? -10.483 6.825 -23.291 1.00 93.75 233 LYS A N 1
ATOM 1593 C CA . LYS A 1 233 ? -11.913 7.137 -23.516 1.00 93.75 233 LYS A CA 1
ATOM 1594 C C . LYS A 1 233 ? -12.444 6.661 -24.876 1.00 93.75 233 LYS A C 1
ATOM 1596 O O . LYS A 1 233 ? -13.645 6.485 -25.035 1.00 93.75 233 LYS A O 1
ATOM 1601 N N . THR A 1 234 ? -11.555 6.452 -25.846 1.00 96.31 234 THR A N 1
ATOM 1602 C CA . THR A 1 234 ? -11.856 5.937 -27.191 1.00 96.31 234 THR A CA 1
ATOM 1603 C C . THR A 1 234 ? -11.959 4.412 -27.259 1.00 96.31 234 THR A C 1
ATOM 1605 O O . THR A 1 234 ? -12.159 3.869 -28.343 1.00 96.31 234 THR A O 1
ATOM 1608 N N . ASN A 1 235 ? -11.812 3.704 -26.135 1.00 98.12 235 ASN A N 1
ATOM 1609 C CA . ASN A 1 235 ? -11.963 2.255 -26.088 1.00 98.12 235 ASN A CA 1
ATOM 1610 C C . ASN A 1 235 ? -13.351 1.833 -26.632 1.00 98.12 235 ASN A C 1
ATOM 1612 O O . ASN A 1 235 ? -14.360 2.429 -26.239 1.00 98.12 235 ASN A O 1
ATOM 1616 N N . PRO A 1 236 ? -13.425 0.811 -27.511 1.00 98.25 236 PRO A N 1
ATOM 1617 C CA . PRO A 1 236 ? -14.669 0.426 -28.182 1.00 98.25 236 PRO A CA 1
ATOM 1618 C C . PRO A 1 236 ? -15.792 0.027 -27.216 1.00 98.25 236 PRO A C 1
ATOM 1620 O O . PRO A 1 236 ? -16.957 0.290 -27.501 1.00 98.25 236 PRO A O 1
ATOM 1623 N N . GLU A 1 237 ? -15.464 -0.549 -26.059 1.00 98.62 237 GLU A N 1
ATOM 1624 C CA . GLU A 1 237 ? -16.446 -0.934 -25.039 1.00 98.62 237 GLU A CA 1
ATOM 1625 C C . GLU A 1 237 ? -17.015 0.284 -24.311 1.00 98.62 237 GLU A C 1
ATOM 1627 O O . GLU A 1 237 ? -18.214 0.338 -24.048 1.00 98.62 237 GLU A O 1
ATOM 1632 N N .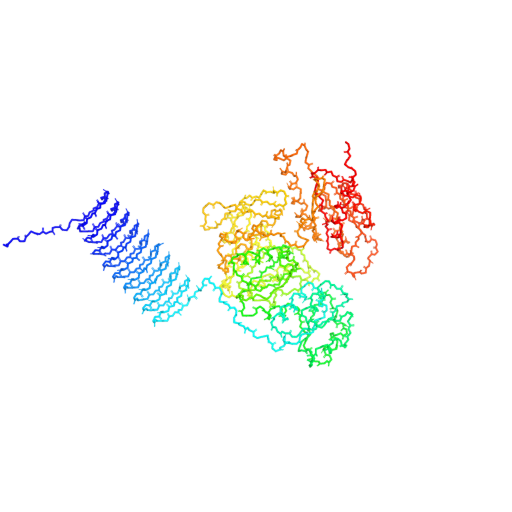 LEU A 1 238 ? -16.186 1.297 -24.036 1.00 98.50 238 LEU A N 1
ATOM 1633 C CA . LEU A 1 238 ? -16.638 2.542 -23.405 1.00 98.50 238 LEU A CA 1
ATOM 1634 C C . LEU A 1 238 ? -17.499 3.379 -24.357 1.00 98.50 238 LEU A C 1
ATOM 1636 O O . LEU A 1 238 ? -18.504 3.960 -23.946 1.00 98.50 238 LEU A O 1
ATOM 1640 N N . VAL A 1 239 ? -17.135 3.426 -25.640 1.00 98.44 239 VAL A N 1
ATOM 1641 C CA . VAL A 1 239 ? -17.947 4.079 -26.678 1.00 98.44 239 VAL A CA 1
ATOM 1642 C C . VAL A 1 239 ? -19.306 3.389 -26.802 1.00 98.44 239 VAL A C 1
ATOM 1644 O O . VAL A 1 239 ? -20.336 4.064 -26.836 1.00 98.44 239 VAL A O 1
ATOM 1647 N N . GLU A 1 240 ? -19.327 2.057 -26.807 1.00 98.62 240 GLU A N 1
ATOM 1648 C CA . GLU A 1 240 ? -20.567 1.288 -26.882 1.00 98.62 240 GLU A CA 1
ATOM 1649 C C . GLU A 1 240 ? -21.430 1.431 -25.621 1.00 98.62 240 GLU A C 1
ATOM 1651 O O . GLU A 1 240 ? -22.646 1.589 -25.735 1.00 98.62 240 GLU A O 1
ATOM 1656 N N . ALA A 1 241 ? -20.823 1.453 -24.430 1.00 98.38 241 ALA A N 1
ATOM 1657 C CA . ALA A 1 241 ? -21.525 1.710 -23.172 1.00 98.38 241 ALA A CA 1
ATOM 1658 C C . ALA A 1 241 ? -22.284 3.041 -23.228 1.00 98.38 241 ALA A C 1
ATOM 1660 O O . ALA A 1 241 ? -23.492 3.084 -22.991 1.00 98.38 241 ALA A O 1
ATOM 1661 N N . ASN A 1 242 ? -21.595 4.104 -23.656 1.00 97.81 242 ASN A N 1
ATOM 1662 C CA . ASN A 1 242 ? -22.192 5.425 -23.835 1.00 97.81 242 ASN A CA 1
ATOM 1663 C C . ASN A 1 242 ? -23.311 5.413 -24.887 1.00 97.81 242 ASN A C 1
ATOM 1665 O O . ASN A 1 242 ? -24.375 5.984 -24.655 1.00 97.81 242 ASN A O 1
ATOM 1669 N N . ARG A 1 243 ? -23.118 4.720 -26.018 1.00 98.31 243 ARG A N 1
ATOM 1670 C CA . ARG A 1 243 ? -24.146 4.579 -27.065 1.00 98.31 243 ARG A CA 1
ATOM 1671 C C . ARG A 1 243 ? -25.410 3.880 -26.549 1.00 98.31 243 ARG A C 1
ATOM 1673 O O . ARG A 1 243 ? -26.512 4.237 -26.960 1.00 98.31 243 ARG A O 1
ATOM 1680 N N . ARG A 1 244 ? -25.257 2.883 -25.670 1.00 98.00 244 ARG A N 1
ATOM 1681 C CA . ARG A 1 244 ? -26.357 2.133 -25.038 1.00 98.00 244 ARG A CA 1
ATOM 1682 C C . ARG A 1 244 ? -26.956 2.840 -23.815 1.00 98.00 244 ARG A C 1
ATOM 1684 O O . ARG A 1 244 ? -27.946 2.352 -23.280 1.00 98.00 244 ARG A O 1
ATOM 1691 N N . GLY A 1 245 ? -26.374 3.955 -23.368 1.00 97.75 245 GLY A N 1
ATOM 1692 C CA . GLY A 1 245 ? -26.781 4.641 -22.141 1.00 97.75 245 GLY A CA 1
ATOM 1693 C C . GLY A 1 245 ? -26.453 3.864 -20.861 1.00 97.75 245 GLY A C 1
ATOM 1694 O O . GLY A 1 245 ? -27.083 4.101 -19.834 1.00 97.75 245 GLY A O 1
ATOM 1695 N N . VAL A 1 246 ? -25.496 2.930 -20.912 1.00 98.25 246 VAL A N 1
ATOM 1696 C CA . VAL A 1 246 ? -25.025 2.202 -19.728 1.00 98.25 246 VAL A CA 1
ATOM 1697 C C . VAL A 1 246 ? -24.054 3.103 -18.955 1.00 98.25 246 VAL A C 1
ATOM 1699 O O . VAL A 1 246 ? -23.076 3.568 -19.547 1.00 98.25 246 VAL A O 1
ATOM 1702 N N . PRO A 1 247 ? -24.276 3.349 -17.651 1.00 98.06 247 PRO A N 1
ATOM 1703 C CA . PRO A 1 247 ? -23.386 4.171 -16.838 1.00 98.06 247 PRO A CA 1
ATOM 1704 C C . PRO A 1 247 ? -21.946 3.652 -16.838 1.00 98.06 247 PRO A C 1
ATOM 1706 O O . PRO A 1 247 ? -21.704 2.467 -16.602 1.00 98.06 247 PRO A O 1
ATOM 1709 N N . VAL A 1 248 ? -20.990 4.558 -17.060 1.00 98.00 248 VAL A N 1
ATOM 1710 C CA . VAL A 1 248 ? -19.555 4.278 -16.935 1.00 98.00 248 VAL A CA 1
ATOM 1711 C C . VAL A 1 248 ? -19.068 4.811 -15.592 1.00 98.00 248 VAL A C 1
ATOM 1713 O O . VAL A 1 248 ? -19.083 6.017 -15.352 1.00 98.00 248 VAL A O 1
ATOM 1716 N N . LEU A 1 249 ? -18.632 3.907 -14.721 1.00 96.75 249 LEU A N 1
ATOM 1717 C CA . LEU A 1 249 ? -18.097 4.191 -13.396 1.00 96.75 249 LEU A CA 1
ATOM 1718 C C . LEU A 1 249 ? -16.582 4.013 -13.378 1.00 96.75 249 LEU A C 1
ATOM 1720 O O . LEU A 1 249 ? -16.007 3.213 -14.123 1.00 96.75 249 LEU A O 1
ATOM 1724 N N . LEU A 1 250 ? -15.930 4.731 -12.471 1.00 94.50 250 LEU A N 1
ATOM 1725 C CA . LEU A 1 250 ? -14.517 4.529 -12.195 1.00 94.50 250 LEU A CA 1
ATOM 1726 C C . LEU A 1 250 ? -14.328 3.533 -11.054 1.00 94.50 250 LEU A C 1
ATOM 1728 O O . LEU A 1 250 ? -15.138 3.452 -10.129 1.00 94.50 250 LEU A O 1
ATOM 1732 N N . ARG A 1 251 ? -13.204 2.813 -11.102 1.00 93.56 251 ARG A N 1
ATOM 1733 C CA . ARG A 1 251 ? -12.723 1.920 -10.036 1.00 93.56 251 ARG A CA 1
ATOM 1734 C C . ARG A 1 251 ? -12.922 2.463 -8.602 1.00 93.56 251 ARG A C 1
ATOM 1736 O O . ARG A 1 251 ? -13.472 1.721 -7.790 1.00 93.56 251 ARG A O 1
ATOM 1743 N N . PRO A 1 252 ? -12.508 3.698 -8.257 1.00 92.56 252 PRO A N 1
ATOM 1744 C CA . PRO A 1 252 ? -12.554 4.179 -6.881 1.00 92.56 252 PRO A CA 1
ATOM 1745 C C . PRO A 1 252 ? -13.992 4.456 -6.424 1.00 92.56 252 PRO A C 1
ATOM 1747 O O . PRO A 1 252 ? -14.327 4.169 -5.282 1.00 92.56 252 PRO A O 1
ATOM 1750 N N . THR A 1 253 ? -14.880 4.886 -7.328 1.00 93.31 253 THR A N 1
ATOM 1751 C CA . THR A 1 253 ? -16.316 5.040 -7.048 1.00 93.31 253 THR A CA 1
ATOM 1752 C C . THR A 1 253 ? -16.962 3.699 -6.698 1.00 93.31 253 THR A C 1
ATOM 1754 O O . THR A 1 253 ? -17.696 3.598 -5.724 1.00 93.31 253 THR A O 1
ATOM 1757 N N . VAL A 1 254 ? -16.652 2.635 -7.445 1.00 95.38 254 VAL A N 1
ATOM 1758 C CA . VAL A 1 254 ? -17.187 1.296 -7.139 1.00 95.38 254 VAL A CA 1
ATOM 1759 C C . VAL A 1 254 ? -16.633 0.767 -5.820 1.00 95.38 254 VAL A C 1
ATOM 1761 O O . VAL A 1 254 ? -17.371 0.167 -5.045 1.00 95.38 254 VAL A O 1
ATOM 1764 N N . LEU A 1 255 ? -15.347 0.995 -5.542 1.00 94.62 255 LEU A N 1
ATOM 1765 C CA . LEU A 1 255 ? -14.759 0.603 -4.264 1.00 94.62 255 LEU A CA 1
ATOM 1766 C C . LEU A 1 255 ? -15.423 1.346 -3.094 1.00 94.62 255 LEU A C 1
ATOM 1768 O O . LEU A 1 255 ? -15.764 0.707 -2.105 1.00 94.62 255 LEU A O 1
ATOM 1772 N N . ALA A 1 256 ? -15.676 2.653 -3.227 1.00 94.25 256 ALA A N 1
ATOM 1773 C CA . ALA A 1 256 ? -16.413 3.438 -2.236 1.00 94.25 256 ALA A CA 1
ATOM 1774 C C . ALA A 1 256 ? -17.812 2.859 -1.970 1.00 94.25 256 ALA A C 1
ATOM 1776 O O . ALA A 1 256 ? -18.204 2.689 -0.816 1.00 94.25 256 ALA A O 1
ATOM 1777 N N . ASP A 1 257 ? -18.533 2.471 -3.023 1.00 94.00 257 ASP A N 1
ATOM 1778 C CA . ASP A 1 257 ? -19.854 1.847 -2.908 1.00 94.00 257 ASP A CA 1
ATOM 1779 C C . ASP A 1 257 ? -19.805 0.505 -2.170 1.00 94.00 257 ASP A C 1
ATOM 1781 O O . ASP A 1 257 ? -20.680 0.222 -1.352 1.00 94.00 257 ASP A O 1
ATOM 1785 N N . LEU A 1 258 ? -18.769 -0.304 -2.410 1.00 93.38 258 LEU A N 1
ATOM 1786 C CA . LEU A 1 258 ? -18.561 -1.581 -1.719 1.00 93.38 258 LEU A CA 1
ATOM 1787 C C . LEU A 1 258 ? -18.193 -1.415 -0.236 1.00 93.38 258 LEU A C 1
ATOM 1789 O O . LEU A 1 258 ? -18.436 -2.336 0.550 1.00 93.38 258 LEU A O 1
ATOM 1793 N N . MET A 1 259 ? -17.636 -0.263 0.137 1.00 94.00 259 MET A N 1
ATOM 1794 C CA . MET A 1 259 ? -17.268 0.093 1.511 1.00 94.00 259 MET A CA 1
ATOM 1795 C C . MET A 1 259 ? -18.430 0.670 2.327 1.00 94.00 259 MET A C 1
ATOM 1797 O O . MET A 1 259 ? -18.337 0.752 3.553 1.00 94.00 259 MET A O 1
ATOM 1801 N N . ARG A 1 260 ? -19.543 1.058 1.690 1.00 91.12 260 ARG A N 1
ATOM 1802 C CA . ARG A 1 260 ? -20.721 1.554 2.417 1.00 91.12 260 ARG A CA 1
ATOM 1803 C C . ARG A 1 260 ? -21.211 0.510 3.424 1.00 91.12 260 ARG A C 1
ATOM 1805 O O . ARG A 1 260 ? -21.125 -0.693 3.184 1.00 91.12 260 ARG A O 1
ATOM 1812 N N . GLY A 1 261 ? -21.688 0.985 4.572 1.00 89.12 261 GLY A N 1
ATOM 1813 C CA . GLY A 1 261 ? -22.134 0.132 5.679 1.00 89.12 261 GLY A CA 1
ATOM 1814 C C . GLY A 1 261 ? -21.010 -0.511 6.502 1.00 89.12 261 GLY A C 1
ATOM 1815 O O . GLY A 1 261 ? -21.309 -1.136 7.512 1.00 89.12 261 GLY A O 1
ATOM 1816 N N . HIS A 1 262 ? -19.739 -0.342 6.120 1.00 93.94 262 HIS A N 1
ATOM 1817 C CA . HIS A 1 262 ? -18.599 -0.852 6.883 1.00 93.94 262 HIS A CA 1
ATOM 1818 C C . HIS A 1 262 ? -17.952 0.256 7.727 1.00 93.94 262 HIS A C 1
ATOM 1820 O O . HIS A 1 262 ? -18.076 1.452 7.428 1.00 93.94 262 HIS A O 1
ATOM 1826 N N . HIS A 1 263 ? -17.224 -0.168 8.759 1.00 95.88 263 HIS A N 1
ATOM 1827 C CA . HIS A 1 263 ? -16.200 0.629 9.420 1.00 95.88 263 HIS A CA 1
ATOM 1828 C C . HIS A 1 263 ? -14.918 0.563 8.579 1.00 95.88 263 HIS A C 1
ATOM 1830 O O . HIS A 1 263 ? -14.350 -0.508 8.356 1.00 95.88 263 HIS A O 1
ATOM 1836 N N . THR A 1 264 ? -14.513 1.700 8.034 1.00 97.69 264 THR A N 1
ATOM 1837 C CA . THR A 1 264 ? -13.557 1.806 6.933 1.00 97.69 264 THR A CA 1
ATOM 1838 C C . THR A 1 264 ? -12.206 2.322 7.409 1.00 97.69 264 THR A C 1
ATOM 1840 O O . THR A 1 264 ? -12.102 3.420 7.957 1.00 97.69 264 THR A O 1
ATOM 1843 N N . LEU A 1 265 ? -11.163 1.528 7.169 1.00 98.44 265 LEU A N 1
ATOM 1844 C CA . LEU A 1 265 ? -9.776 1.857 7.482 1.00 98.44 265 LEU A CA 1
ATOM 1845 C C . LEU A 1 265 ? -9.014 2.011 6.167 1.00 98.44 265 LEU A C 1
ATOM 1847 O O . LEU A 1 265 ? -8.766 1.033 5.456 1.00 98.44 265 LEU A O 1
ATOM 1851 N N . LEU A 1 266 ? -8.654 3.245 5.833 1.00 98.19 266 LEU A N 1
ATOM 1852 C CA . LEU A 1 266 ? -7.964 3.571 4.592 1.00 98.19 266 LEU A CA 1
ATOM 1853 C C . LEU A 1 266 ? -6.506 3.907 4.844 1.00 98.19 266 LEU A C 1
ATOM 1855 O O . LEU A 1 266 ? -6.175 4.621 5.785 1.00 98.19 266 LEU A O 1
ATOM 1859 N N . VAL A 1 267 ? -5.633 3.426 3.969 1.00 98.31 267 VAL A N 1
ATOM 1860 C CA . VAL A 1 267 ? -4.202 3.725 4.018 1.00 98.31 267 VAL A CA 1
ATOM 1861 C C . VAL A 1 267 ? -3.802 4.459 2.747 1.00 98.31 267 VAL A C 1
ATOM 1863 O O . VAL A 1 267 ? -3.990 3.946 1.646 1.00 98.31 267 VAL A O 1
ATOM 1866 N N . SER A 1 268 ? -3.232 5.646 2.914 1.00 96.44 268 SER A N 1
ATOM 1867 C CA . SER A 1 268 ? -2.790 6.554 1.858 1.00 96.44 268 SER A CA 1
ATOM 1868 C C . SER A 1 268 ? -1.372 7.074 2.139 1.00 96.44 268 SER A C 1
ATOM 1870 O O . SER A 1 268 ? -0.782 6.802 3.190 1.00 96.44 268 SER A O 1
ATOM 1872 N N . GLY A 1 269 ? -0.819 7.816 1.185 1.00 94.19 269 GLY A N 1
ATOM 1873 C CA . GLY A 1 269 ? 0.512 8.414 1.219 1.00 94.19 269 GLY A CA 1
ATOM 1874 C C . GLY A 1 269 ? 1.345 8.004 0.012 1.00 94.19 269 GLY A C 1
ATOM 1875 O O . GLY A 1 269 ? 1.093 6.972 -0.600 1.00 94.19 269 GLY A O 1
ATOM 1876 N N . THR A 1 270 ? 2.370 8.782 -0.317 1.00 89.94 270 THR A N 1
ATOM 1877 C CA . THR A 1 270 ? 3.179 8.596 -1.542 1.00 89.94 270 THR A CA 1
ATOM 1878 C C . THR A 1 270 ? 3.735 7.171 -1.653 1.00 89.94 270 THR A C 1
ATOM 1880 O O . THR A 1 270 ? 3.624 6.491 -2.676 1.00 89.94 270 THR A O 1
ATOM 1883 N N . HIS A 1 271 ? 4.284 6.652 -0.553 1.00 88.00 271 HIS A N 1
ATOM 1884 C CA . HIS A 1 271 ? 4.937 5.345 -0.500 1.00 88.00 271 HIS A CA 1
ATOM 1885 C C . HIS A 1 271 ? 4.522 4.535 0.738 1.00 88.00 271 HIS A C 1
ATOM 1887 O O . HIS A 1 271 ? 4.111 5.078 1.762 1.00 88.00 271 HIS A O 1
ATOM 1893 N N . GLY A 1 272 ? 4.664 3.207 0.674 1.00 90.12 272 GLY A N 1
ATOM 1894 C CA . GLY A 1 272 ? 4.421 2.308 1.814 1.00 90.12 272 GLY A CA 1
ATOM 1895 C C . GLY A 1 272 ? 2.962 1.888 2.035 1.00 90.12 272 GLY A C 1
ATOM 1896 O O . GLY A 1 272 ? 2.718 1.030 2.881 1.00 90.12 272 GLY A O 1
ATOM 1897 N N . LYS A 1 273 ? 2.011 2.403 1.241 1.00 93.25 273 LYS A N 1
ATOM 1898 C CA . LYS A 1 273 ? 0.575 2.093 1.348 1.00 93.25 273 LYS A CA 1
ATOM 1899 C C . LYS A 1 273 ? 0.282 0.596 1.371 1.00 93.25 273 LYS A C 1
ATOM 1901 O O . LYS A 1 273 ? -0.288 0.096 2.337 1.00 93.25 273 LYS A O 1
ATOM 1906 N N . THR A 1 274 ? 0.718 -0.135 0.346 1.00 90.88 274 THR A N 1
ATOM 1907 C CA . THR A 1 274 ? 0.436 -1.570 0.202 1.00 90.88 274 THR A CA 1
ATOM 1908 C C . THR A 1 274 ? 0.948 -2.381 1.393 1.00 90.88 274 THR A C 1
ATOM 1910 O O . THR A 1 274 ? 0.229 -3.237 1.907 1.00 90.88 274 THR A O 1
ATOM 1913 N N . SER A 1 275 ? 2.163 -2.094 1.874 1.00 92.25 275 SER A N 1
ATOM 1914 C CA . SER A 1 275 ? 2.745 -2.787 3.030 1.00 92.25 275 SER A CA 1
ATOM 1915 C C . SER A 1 275 ? 1.970 -2.491 4.312 1.00 92.25 275 SER A C 1
ATOM 1917 O O . SER A 1 275 ? 1.594 -3.425 5.013 1.00 92.25 275 SER A O 1
ATOM 1919 N N . THR A 1 276 ? 1.669 -1.220 4.590 1.00 96.81 276 THR A N 1
ATOM 1920 C CA . THR A 1 276 ? 0.901 -0.810 5.778 1.00 96.81 276 THR A CA 1
ATOM 1921 C C . THR A 1 276 ? -0.523 -1.371 5.755 1.00 96.81 276 THR A C 1
ATOM 1923 O O . THR A 1 276 ? -0.987 -1.907 6.758 1.00 96.81 276 THR A O 1
ATOM 1926 N N . THR A 1 277 ? -1.193 -1.335 4.599 1.00 96.69 277 THR A N 1
ATOM 1927 C CA . THR A 1 277 ? -2.536 -1.916 4.416 1.00 96.69 277 THR A CA 1
ATOM 1928 C C . THR A 1 277 ? -2.516 -3.420 4.675 1.00 96.69 277 THR A C 1
ATOM 1930 O O . THR A 1 277 ? -3.384 -3.945 5.364 1.00 96.69 277 THR A O 1
ATOM 1933 N N . SER A 1 278 ? -1.498 -4.119 4.168 1.00 94.75 278 SER A N 1
ATOM 1934 C CA . SER A 1 278 ? -1.371 -5.570 4.344 1.00 94.75 278 SER A CA 1
ATOM 1935 C C . SER A 1 278 ? -1.059 -5.954 5.788 1.00 94.75 278 SER A C 1
ATOM 1937 O O . SER A 1 278 ? -1.664 -6.882 6.314 1.00 94.75 278 SER A O 1
ATOM 1939 N N . MET A 1 279 ? -0.168 -5.211 6.455 1.00 96.69 279 MET A N 1
ATOM 1940 C CA . MET A 1 279 ? 0.113 -5.379 7.884 1.00 96.69 279 MET A CA 1
ATOM 1941 C C . MET A 1 279 ? -1.147 -5.185 8.730 1.00 96.69 279 MET A C 1
ATOM 1943 O O . MET A 1 279 ? -1.383 -5.959 9.655 1.00 96.69 279 MET A O 1
ATOM 1947 N N . LEU A 1 280 ? -1.972 -4.189 8.398 1.00 97.94 280 LEU A N 1
ATOM 1948 C CA . LEU A 1 280 ? -3.248 -3.943 9.065 1.00 97.94 280 LEU A CA 1
ATOM 1949 C C . LEU A 1 280 ? -4.229 -5.108 8.862 1.00 97.94 280 LEU A C 1
ATOM 1951 O O . LEU A 1 280 ? -4.776 -5.609 9.841 1.00 97.94 280 LEU A O 1
ATOM 1955 N N . VAL A 1 281 ? -4.401 -5.585 7.624 1.00 96.50 281 VAL A N 1
ATOM 1956 C CA . VAL A 1 281 ? -5.263 -6.742 7.318 1.00 96.50 281 VAL A CA 1
ATOM 1957 C C . VAL A 1 281 ? -4.815 -7.986 8.085 1.00 96.50 281 VAL A C 1
ATOM 1959 O O . VAL A 1 281 ? -5.628 -8.586 8.782 1.00 96.50 281 VAL A O 1
ATOM 1962 N N . VAL A 1 282 ? -3.531 -8.350 8.004 1.00 94.56 282 VAL A N 1
ATOM 1963 C CA . VAL A 1 282 ? -2.991 -9.548 8.672 1.00 94.56 282 VAL A CA 1
ATOM 1964 C C . VAL A 1 282 ? -3.125 -9.443 10.189 1.00 94.56 282 VAL A C 1
ATOM 1966 O O . VAL A 1 282 ? -3.482 -10.420 10.842 1.00 94.56 282 VAL A O 1
ATOM 1969 N N . SER A 1 283 ? -2.905 -8.255 10.756 1.00 96.19 283 SER A N 1
ATOM 1970 C CA . SER A 1 283 ? -3.072 -8.039 12.196 1.00 96.19 283 SER A CA 1
ATOM 1971 C C . SER A 1 283 ? -4.522 -8.217 12.631 1.00 96.19 283 SER A C 1
ATOM 1973 O O . SER A 1 283 ? -4.778 -8.918 13.604 1.00 96.19 283 SER A O 1
ATOM 1975 N N . LEU A 1 284 ? -5.475 -7.641 11.894 1.00 96.50 284 LEU A N 1
ATOM 1976 C CA . LEU A 1 284 ? -6.903 -7.792 12.185 1.00 96.50 284 LEU A CA 1
ATOM 1977 C C . LEU A 1 284 ? -7.364 -9.248 12.044 1.00 96.50 284 LEU A C 1
ATOM 1979 O O . LEU A 1 284 ? -8.062 -9.748 12.922 1.00 96.50 284 LEU A O 1
ATOM 1983 N N . GLN A 1 285 ? -6.923 -9.945 10.993 1.00 94.50 285 GLN A N 1
ATOM 1984 C CA . GLN A 1 285 ? -7.202 -11.372 10.806 1.00 94.50 285 GLN A CA 1
ATOM 1985 C C . GLN A 1 285 ? -6.648 -12.226 11.948 1.00 94.50 285 GLN A C 1
ATOM 1987 O O . GLN A 1 285 ? -7.331 -13.126 12.434 1.00 94.50 285 GLN A O 1
ATOM 1992 N N . HIS A 1 286 ? -5.435 -11.921 12.418 1.00 93.38 286 HIS A N 1
ATOM 1993 C CA . HIS A 1 286 ? -4.838 -12.598 13.571 1.00 93.38 286 HIS A CA 1
ATOM 1994 C C . HIS A 1 286 ? -5.629 -12.363 14.863 1.00 93.38 286 HIS A C 1
ATOM 1996 O O . HIS A 1 286 ? -5.761 -13.280 15.666 1.00 93.38 286 HIS A O 1
ATOM 2002 N N . CYS A 1 287 ? -6.212 -11.173 15.034 1.00 94.00 287 CYS A N 1
ATOM 2003 C CA . CYS A 1 287 ? -7.094 -10.837 16.161 1.00 94.00 287 CYS A CA 1
ATOM 2004 C C . CYS A 1 287 ? -8.520 -11.421 16.013 1.00 94.00 287 CYS A C 1
ATOM 2006 O O . CYS A 1 287 ? -9.434 -11.042 16.740 1.00 94.00 287 CYS A O 1
ATOM 2008 N N . GLY A 1 288 ? -8.754 -12.305 15.034 1.00 92.06 288 GLY A N 1
ATOM 2009 C CA . GLY A 1 288 ? -10.043 -12.968 14.823 1.00 92.06 288 GLY A CA 1
ATOM 2010 C C . GLY A 1 288 ? -11.102 -12.130 14.100 1.00 92.06 288 GLY A C 1
ATOM 2011 O O . GLY A 1 288 ? -12.239 -12.585 13.966 1.00 92.06 288 GLY A O 1
ATOM 2012 N N . PHE A 1 289 ? -10.761 -10.937 13.604 1.00 94.62 289 PHE A N 1
ATOM 2013 C CA . PHE A 1 289 ? -11.644 -10.197 12.704 1.00 94.62 289 PHE A CA 1
ATOM 2014 C C . PHE A 1 289 ? -11.601 -10.821 11.303 1.00 94.62 289 PHE A C 1
ATOM 2016 O O . PHE A 1 289 ? -10.556 -11.273 10.846 1.00 94.62 289 PHE A O 1
ATOM 2023 N N . ASP A 1 290 ? -12.714 -10.774 10.571 1.00 93.19 290 ASP A N 1
ATOM 2024 C CA . ASP A 1 290 ? -12.751 -11.129 9.143 1.00 93.19 290 ASP A CA 1
ATOM 2025 C C . ASP A 1 290 ? -13.049 -9.879 8.298 1.00 93.19 290 ASP A C 1
ATOM 2027 O O . ASP A 1 290 ? -14.195 -9.670 7.884 1.00 93.19 290 ASP A O 1
ATOM 2031 N N . PRO 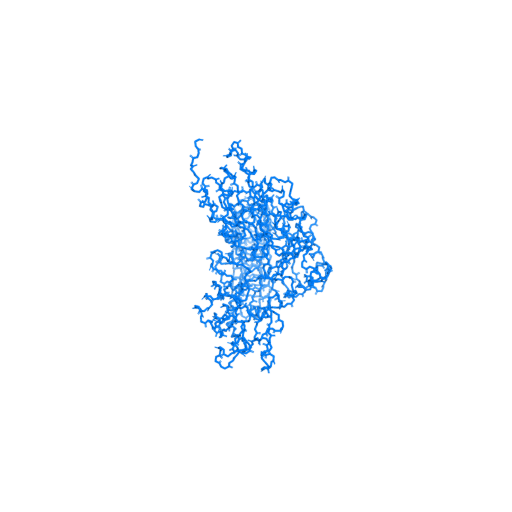A 1 291 ? -12.065 -8.975 8.108 1.00 95.56 291 PRO A N 1
ATOM 2032 C CA . PRO A 1 291 ? -12.285 -7.750 7.356 1.00 95.56 291 PRO A CA 1
ATOM 2033 C C . PRO A 1 291 ? -12.455 -8.047 5.864 1.00 95.56 291 PRO A C 1
ATOM 2035 O O . PRO A 1 291 ? -11.707 -8.827 5.270 1.00 95.56 291 PRO A O 1
ATOM 2038 N N . SER A 1 292 ? -13.375 -7.335 5.214 1.00 96.12 292 SER A N 1
ATOM 2039 C CA . SER A 1 292 ? -13.267 -7.143 3.766 1.00 96.12 292 SER A CA 1
ATOM 2040 C C . SER A 1 292 ? -12.018 -6.308 3.472 1.00 96.12 292 SER A C 1
ATOM 2042 O O . SER A 1 292 ? -11.674 -5.412 4.245 1.00 96.12 292 SER A O 1
ATOM 2044 N N . PHE A 1 293 ? -11.323 -6.571 2.365 1.00 95.75 293 PHE A N 1
ATOM 2045 C CA . PHE A 1 293 ? -10.175 -5.745 1.997 1.00 95.75 293 PHE A CA 1
ATOM 2046 C C . PHE A 1 293 ? -9.940 -5.610 0.498 1.00 95.75 293 PHE A C 1
ATOM 2048 O O . PHE A 1 293 ? -10.301 -6.490 -0.283 1.00 95.75 293 PHE A O 1
ATOM 2055 N N . ALA A 1 294 ? -9.282 -4.515 0.108 1.00 93.50 294 ALA A N 1
ATOM 2056 C CA . ALA A 1 294 ? -8.784 -4.269 -1.244 1.00 93.50 294 ALA A CA 1
ATOM 2057 C C . ALA A 1 294 ? -7.401 -3.595 -1.198 1.00 93.50 294 ALA A C 1
ATOM 2059 O O . ALA A 1 294 ? -7.270 -2.433 -0.818 1.00 93.50 294 ALA A O 1
ATOM 2060 N N . VAL A 1 295 ? -6.366 -4.329 -1.602 1.00 88.19 295 VAL A N 1
ATOM 2061 C CA . VAL A 1 295 ? -4.952 -3.948 -1.488 1.00 88.19 295 VAL A CA 1
ATOM 2062 C C . VAL A 1 295 ? -4.305 -3.891 -2.879 1.00 88.19 295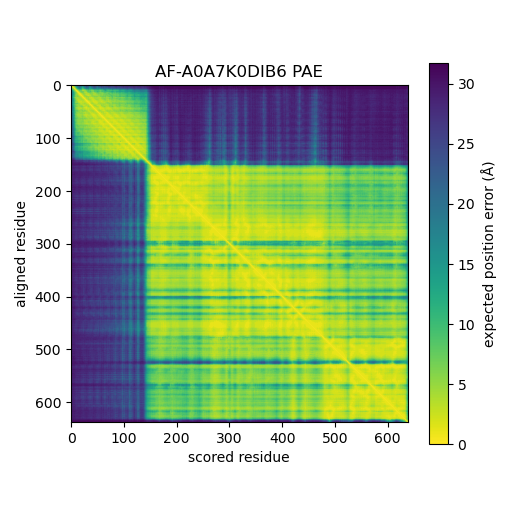 VAL A C 1
ATOM 2064 O O . VAL A 1 295 ? -4.648 -4.671 -3.772 1.00 88.19 295 VAL A O 1
ATOM 2067 N N . GLY A 1 296 ? -3.359 -2.969 -3.092 1.00 75.25 296 GLY A N 1
ATOM 2068 C CA . GLY A 1 296 ? -2.677 -2.766 -4.377 1.00 75.25 296 GLY A CA 1
ATOM 2069 C C . GLY A 1 296 ? -1.723 -3.893 -4.802 1.00 75.25 296 GLY A C 1
ATOM 2070 O O . GLY A 1 296 ? -1.241 -3.891 -5.934 1.00 75.25 296 GLY A O 1
ATOM 2071 N N . GLY A 1 297 ? -1.478 -4.880 -3.936 1.00 69.44 297 GLY A N 1
ATOM 2072 C CA . GLY A 1 297 ? -0.592 -6.023 -4.165 1.00 69.44 297 GLY A CA 1
ATOM 2073 C C . GLY A 1 297 ? -1.140 -7.318 -3.565 1.00 69.44 297 GLY A C 1
ATOM 2074 O O . GLY A 1 297 ? -2.098 -7.307 -2.795 1.00 69.44 297 GLY A O 1
ATOM 2075 N N . GLU A 1 298 ? -0.551 -8.448 -3.952 1.00 69.69 298 GLU A N 1
ATOM 2076 C CA . GLU A 1 298 ? -0.929 -9.771 -3.445 1.00 69.69 298 GLU A CA 1
ATOM 2077 C C . GLU A 1 298 ? -0.315 -10.009 -2.057 1.00 69.69 298 GLU A C 1
ATOM 2079 O O . GLU A 1 298 ? 0.908 -9.935 -1.902 1.00 69.69 298 GLU A O 1
ATOM 2084 N N . LEU A 1 299 ? -1.161 -10.292 -1.058 1.00 71.94 299 LEU A N 1
ATOM 2085 C CA . LEU A 1 299 ? -0.709 -10.741 0.259 1.00 71.94 299 LEU A CA 1
ATOM 2086 C C . LEU A 1 299 ? -0.210 -12.185 0.171 1.00 71.94 299 LEU A C 1
ATOM 2088 O O . LEU A 1 299 ? -0.907 -13.043 -0.379 1.00 71.94 299 LEU A O 1
ATOM 2092 N N . ASN A 1 300 ? 0.955 -12.463 0.759 1.00 71.81 300 ASN A N 1
ATOM 2093 C CA . ASN A 1 300 ? 1.566 -13.793 0.717 1.00 71.81 300 ASN A CA 1
ATOM 2094 C C . ASN A 1 300 ? 0.712 -14.844 1.449 1.00 71.81 300 ASN A C 1
ATOM 2096 O O . ASN A 1 300 ? 0.605 -15.979 0.992 1.00 71.81 300 ASN A O 1
ATOM 2100 N N . GLU A 1 301 ? 0.076 -14.469 2.558 1.00 62.81 301 GLU A N 1
ATOM 2101 C CA . GLU A 1 301 ? -0.725 -15.351 3.412 1.00 62.81 301 GLU A CA 1
ATOM 2102 C C . GLU A 1 301 ? -2.069 -15.708 2.773 1.00 62.81 301 GLU A C 1
ATOM 2104 O O . GLU A 1 301 ? -2.534 -16.841 2.881 1.00 62.81 301 GLU A O 1
ATOM 2109 N N . ALA A 1 302 ? -2.690 -14.743 2.089 1.00 63.22 302 ALA A N 1
ATOM 2110 C CA . ALA A 1 302 ? -4.007 -14.911 1.482 1.00 63.22 302 ALA A CA 1
ATOM 2111 C C . ALA A 1 302 ? -3.945 -15.366 0.010 1.00 63.22 302 ALA A C 1
ATOM 2113 O O . ALA A 1 302 ? -4.967 -15.767 -0.551 1.00 63.22 302 ALA A O 1
ATOM 2114 N N . GLY A 1 303 ? -2.778 -15.265 -0.645 1.00 71.81 303 GLY A N 1
ATOM 2115 C CA . GLY A 1 303 ? -2.611 -15.526 -2.085 1.00 71.81 303 GLY A CA 1
ATOM 2116 C C . GLY A 1 303 ? -3.516 -14.643 -2.949 1.00 71.81 303 GLY A C 1
ATOM 2117 O O . GLY A 1 303 ? -4.025 -15.048 -4.000 1.00 71.81 303 GLY A O 1
ATOM 2118 N N . THR A 1 304 ? -3.870 -13.470 -2.422 1.00 79.19 304 THR A N 1
ATOM 2119 C CA . THR A 1 304 ? -4.886 -12.611 -3.004 1.00 79.19 304 THR A CA 1
ATOM 2120 C C . THR A 1 304 ? -4.730 -11.164 -2.565 1.00 79.19 304 THR A C 1
ATOM 2122 O O . THR A 1 304 ? -4.112 -10.870 -1.549 1.00 79.19 304 THR A O 1
ATOM 2125 N N . ASN A 1 305 ? -5.283 -10.249 -3.354 1.00 82.19 305 ASN A N 1
ATOM 2126 C CA . ASN A 1 305 ? -5.196 -8.804 -3.138 1.00 82.19 305 ASN A CA 1
ATOM 2127 C C . ASN A 1 305 ? -6.535 -8.165 -2.737 1.00 82.19 305 ASN A C 1
ATOM 2129 O O . ASN A 1 305 ? -6.613 -6.963 -2.518 1.00 82.19 305 ASN A O 1
ATOM 2133 N N . ALA A 1 306 ? -7.607 -8.953 -2.676 1.00 90.44 306 ALA A N 1
ATOM 2134 C CA . ALA A 1 306 ? -8.900 -8.499 -2.187 1.00 90.44 306 ALA A CA 1
ATOM 2135 C C . ALA A 1 306 ? -9.712 -9.674 -1.656 1.00 90.44 306 ALA A C 1
ATOM 2137 O O . ALA A 1 306 ? -9.584 -10.786 -2.175 1.00 90.44 306 ALA A O 1
ATOM 2138 N N . HIS A 1 307 ? -10.580 -9.405 -0.692 1.00 91.69 307 HIS A N 1
ATOM 2139 C CA . HIS A 1 307 ? -11.436 -10.386 -0.031 1.00 91.69 307 HIS A CA 1
ATOM 2140 C C . HIS A 1 307 ? -12.744 -9.730 0.400 1.00 91.69 307 HIS A C 1
ATOM 2142 O O . HIS A 1 307 ? -12.766 -8.547 0.740 1.00 91.69 307 HIS A O 1
ATOM 2148 N N . HIS A 1 308 ? -13.822 -10.509 0.393 1.00 93.06 308 HIS A N 1
ATOM 2149 C CA . HIS A 1 308 ? -15.065 -10.122 1.042 1.00 93.06 308 HIS A CA 1
ATOM 2150 C C . HIS A 1 308 ? -15.196 -10.934 2.328 1.00 93.06 308 HIS A C 1
ATOM 2152 O O . HIS A 1 308 ? -15.497 -12.125 2.272 1.00 93.06 308 HIS A O 1
ATOM 2158 N N . GLY A 1 309 ? -14.919 -10.281 3.453 1.00 91.25 309 GLY A N 1
ATOM 2159 C CA . GLY A 1 309 ? -15.069 -10.861 4.782 1.00 91.25 309 GLY A CA 1
ATOM 2160 C C . GLY A 1 309 ? -16.475 -10.664 5.337 1.00 91.25 309 GLY A C 1
ATOM 2161 O O . GLY A 1 309 ? -17.220 -9.797 4.872 1.00 91.25 309 GLY A O 1
ATOM 2162 N N . THR A 1 310 ? -16.821 -11.465 6.341 1.00 88.62 310 THR A N 1
ATOM 2163 C CA . THR A 1 310 ? -18.109 -11.432 7.048 1.00 88.62 310 THR A CA 1
ATOM 2164 C C . THR A 1 310 ? -18.157 -10.388 8.169 1.00 88.62 310 THR A C 1
ATOM 2166 O O . THR A 1 310 ? -19.208 -10.176 8.769 1.00 88.62 310 THR A O 1
ATOM 2169 N N . GLY A 1 311 ? -17.022 -9.774 8.516 1.00 89.56 311 GLY A N 1
ATOM 2170 C CA . GLY A 1 311 ? -16.925 -8.760 9.565 1.00 89.56 311 GLY A CA 1
ATOM 2171 C C . GLY A 1 311 ? -17.406 -7.372 9.129 1.00 89.56 311 GLY A C 1
ATOM 2172 O O . GLY A 1 311 ? -17.560 -7.077 7.948 1.00 89.56 311 GLY A O 1
ATOM 2173 N N . GLY A 1 312 ? -17.598 -6.480 10.107 1.00 91.31 312 GLY A N 1
ATOM 2174 C CA . GLY A 1 312 ? -18.005 -5.086 9.875 1.00 91.31 312 GLY A CA 1
ATOM 2175 C C . GLY A 1 312 ? -16.903 -4.152 9.368 1.00 91.31 312 GLY A C 1
ATOM 2176 O O . GLY A 1 312 ? -17.168 -2.978 9.121 1.00 91.31 312 GLY A O 1
ATOM 2177 N N . ILE A 1 313 ? -15.667 -4.641 9.233 1.00 96.88 313 ILE A N 1
ATOM 2178 C CA . ILE A 1 313 ? -14.498 -3.834 8.869 1.00 96.88 313 ILE A CA 1
ATOM 2179 C C . ILE A 1 313 ? -14.214 -3.952 7.371 1.00 96.88 313 ILE A C 1
ATOM 2181 O O . ILE A 1 313 ? -14.237 -5.048 6.806 1.00 96.88 313 ILE A O 1
ATOM 2185 N N . PHE A 1 314 ? -13.874 -2.827 6.745 1.00 97.62 314 PHE A N 1
ATOM 2186 C CA . PHE A 1 314 ? -13.296 -2.791 5.408 1.00 97.62 314 PHE A CA 1
ATOM 2187 C C . PHE A 1 314 ? -11.946 -2.072 5.433 1.00 97.62 314 PHE A C 1
ATOM 2189 O O . PHE A 1 314 ? -11.873 -0.896 5.784 1.00 97.62 314 PHE A O 1
ATOM 2196 N N . VAL A 1 315 ? -10.882 -2.756 5.013 1.00 98.06 315 VAL A N 1
ATOM 2197 C CA . VAL A 1 315 ? -9.536 -2.178 4.897 1.00 98.06 315 VAL A CA 1
ATOM 2198 C C . VAL A 1 315 ? -9.182 -1.953 3.430 1.00 98.06 315 VAL A C 1
ATOM 2200 O O . VAL A 1 315 ? -9.244 -2.888 2.632 1.00 98.06 315 VAL A O 1
ATOM 2203 N N . ALA A 1 316 ? -8.775 -0.747 3.038 1.00 96.25 316 ALA A N 1
ATOM 2204 C CA . ALA A 1 316 ? -8.366 -0.516 1.653 1.00 96.25 316 ALA A CA 1
ATOM 2205 C C . ALA A 1 316 ? -7.151 0.395 1.501 1.00 96.25 316 ALA A C 1
ATOM 2207 O O . ALA A 1 316 ? -6.926 1.328 2.271 1.00 96.25 316 ALA A O 1
ATOM 2208 N N . GLU A 1 317 ? -6.392 0.127 0.442 1.00 94.25 317 GLU A N 1
ATOM 2209 C CA . GLU A 1 317 ? -5.382 1.046 -0.064 1.00 94.25 317 GLU A CA 1
ATOM 2210 C C . GLU A 1 317 ? -6.071 2.170 -0.852 1.00 94.25 317 GLU A C 1
ATOM 2212 O O . GLU A 1 317 ? -6.811 1.920 -1.810 1.00 94.25 317 GLU A O 1
ATOM 2217 N N . ALA A 1 318 ? -5.827 3.413 -0.442 1.00 92.06 318 ALA A N 1
ATOM 2218 C CA . ALA A 1 318 ? -6.387 4.609 -1.046 1.00 92.06 318 ALA A CA 1
ATOM 2219 C C . ALA A 1 318 ? -5.305 5.319 -1.873 1.00 92.06 318 ALA A C 1
ATOM 2221 O O . ALA A 1 318 ? -4.307 5.791 -1.340 1.00 92.06 318 ALA A O 1
ATOM 2222 N N . ASP A 1 319 ? -5.516 5.348 -3.188 1.00 87.62 319 ASP A N 1
ATOM 2223 C CA . ASP A 1 319 ? -4.579 5.896 -4.172 1.00 87.62 319 ASP A CA 1
ATOM 2224 C C . ASP A 1 319 ? -4.717 7.421 -4.273 1.00 87.62 319 ASP A C 1
ATOM 2226 O O . ASP A 1 319 ? -5.811 7.952 -4.482 1.00 87.62 319 ASP A O 1
ATOM 2230 N N . GLU A 1 320 ? -3.608 8.123 -4.104 1.00 87.19 320 GLU A N 1
ATOM 2231 C CA . GLU A 1 320 ? -3.490 9.574 -4.191 1.00 87.19 320 GLU A CA 1
ATOM 2232 C C . GLU A 1 320 ? -3.193 10.077 -5.603 1.00 87.19 320 GLU A C 1
ATOM 2234 O O . GLU A 1 320 ? -3.435 11.245 -5.880 1.00 87.19 320 GLU A O 1
ATOM 2239 N N . SER A 1 321 ? -2.707 9.224 -6.506 1.00 80.75 321 SER A N 1
ATOM 2240 C CA . SER A 1 321 ? -2.069 9.655 -7.758 1.00 80.75 321 SER A CA 1
ATOM 2241 C C . SER A 1 321 ? -3.012 10.269 -8.804 1.00 80.75 321 SER A C 1
ATOM 2243 O O . SER A 1 321 ? -2.554 10.984 -9.695 1.00 80.75 321 SER A O 1
ATOM 2245 N N . ASP A 1 322 ? -4.317 10.011 -8.706 1.00 80.75 322 ASP A N 1
ATOM 2246 C CA . ASP A 1 322 ? -5.335 10.406 -9.692 1.00 80.75 322 ASP A CA 1
ATOM 2247 C C . ASP A 1 322 ? -6.575 11.073 -9.059 1.00 80.75 322 ASP A C 1
ATOM 2249 O O . ASP A 1 322 ? -7.642 11.156 -9.672 1.00 80.75 322 ASP A O 1
ATOM 2253 N N . GLY A 1 323 ? -6.457 11.539 -7.809 1.00 82.31 323 GLY A N 1
ATOM 2254 C CA . GLY A 1 323 ? -7.559 12.155 -7.060 1.00 82.31 323 GLY A CA 1
ATOM 2255 C C . GLY A 1 323 ? -8.601 11.169 -6.515 1.00 82.31 323 GLY A C 1
ATOM 2256 O O . GLY A 1 323 ? -9.621 11.601 -5.971 1.00 82.31 323 GLY A O 1
ATOM 2257 N N . SER A 1 324 ? -8.356 9.854 -6.611 1.00 87.25 324 SER A N 1
ATOM 2258 C CA . SER A 1 324 ? -9.249 8.809 -6.086 1.00 87.25 324 SER A CA 1
ATOM 2259 C C . SER A 1 324 ? -9.592 8.964 -4.605 1.00 87.25 324 SER A C 1
ATOM 2261 O O . SER A 1 324 ? -10.682 8.554 -4.207 1.00 87.25 324 SER A O 1
ATOM 2263 N N . LEU A 1 325 ? -8.709 9.565 -3.797 1.00 89.94 325 LEU A N 1
ATOM 2264 C CA . LEU A 1 325 ? -8.942 9.798 -2.365 1.00 89.94 325 LEU A CA 1
ATOM 2265 C C . LEU A 1 325 ? -10.295 10.453 -2.074 1.00 89.94 325 LEU A C 1
ATOM 2267 O O . LEU A 1 325 ? -10.977 10.075 -1.123 1.00 89.94 325 LEU A O 1
ATOM 2271 N N . LEU A 1 326 ? -10.720 11.390 -2.924 1.00 93.69 326 LEU A N 1
ATOM 2272 C CA . LEU A 1 326 ? -11.933 12.182 -2.708 1.00 93.69 326 LEU A CA 1
ATOM 2273 C C . LEU A 1 326 ? -13.232 11.403 -2.958 1.00 93.69 326 LEU A C 1
ATOM 2275 O O . LEU A 1 326 ? -14.319 11.947 -2.781 1.00 93.69 326 LEU A O 1
ATOM 2279 N N . GLN A 1 327 ? -13.137 10.137 -3.368 1.00 94.06 327 GLN A N 1
ATOM 2280 C CA . GLN A 1 327 ? -14.287 9.242 -3.509 1.00 94.06 327 GLN A CA 1
ATOM 2281 C C . GLN A 1 327 ? -14.668 8.559 -2.191 1.00 94.06 327 GLN A C 1
ATOM 2283 O O . GLN A 1 327 ? -15.747 7.979 -2.099 1.00 94.06 327 GLN A O 1
ATOM 2288 N N . TYR A 1 328 ? -13.798 8.599 -1.179 1.00 95.19 328 TYR A N 1
ATOM 2289 C CA . TYR A 1 328 ? -13.956 7.805 0.035 1.00 95.19 328 TYR A CA 1
ATOM 2290 C C . TYR A 1 328 ? -14.388 8.642 1.243 1.00 95.19 328 TYR A C 1
ATOM 2292 O O . TYR A 1 328 ? -14.181 9.852 1.274 1.00 95.19 328 TYR A O 1
ATOM 2300 N N . GLU A 1 329 ? -14.994 7.989 2.237 1.00 94.69 329 GLU A N 1
ATOM 2301 C CA . GLU A 1 329 ? -15.440 8.589 3.507 1.00 94.69 329 GLU A CA 1
ATOM 2302 C C . GLU A 1 329 ? -14.993 7.688 4.671 1.00 94.69 329 GLU A C 1
ATOM 2304 O O . GLU A 1 329 ? -15.793 6.875 5.147 1.00 94.69 329 GLU A O 1
ATOM 2309 N N . PRO A 1 330 ? -13.700 7.750 5.053 1.00 96.56 330 PRO A N 1
ATOM 2310 C CA . PRO A 1 330 ? -13.110 6.846 6.035 1.00 96.56 330 PRO A CA 1
ATOM 2311 C C . PRO A 1 330 ? -13.594 7.090 7.468 1.00 96.56 330 PRO A C 1
ATOM 2313 O O . PRO A 1 330 ? -13.868 8.223 7.864 1.00 96.56 330 PRO A O 1
ATOM 2316 N N . ASP A 1 331 ? -13.594 6.035 8.279 1.00 98.06 331 ASP A N 1
ATOM 2317 C CA . ASP A 1 331 ? -13.655 6.141 9.741 1.00 98.06 331 ASP A CA 1
ATOM 2318 C C . ASP A 1 331 ? -12.243 6.305 10.330 1.00 98.06 331 ASP A C 1
ATOM 2320 O O . ASP A 1 331 ? -12.032 7.085 11.260 1.00 98.06 331 ASP A O 1
ATOM 2324 N N . VAL A 1 332 ? -11.261 5.617 9.738 1.00 98.56 332 VAL A N 1
ATOM 2325 C CA . VAL A 1 332 ? -9.835 5.745 10.056 1.00 98.56 332 VAL A CA 1
ATOM 2326 C C . VAL A 1 332 ? -9.045 5.963 8.769 1.00 98.56 332 VAL A C 1
ATOM 2328 O O . VAL A 1 332 ? -9.220 5.234 7.791 1.00 98.56 332 VAL A O 1
ATOM 2331 N N . ALA A 1 333 ? -8.137 6.934 8.771 1.00 98.44 333 ALA A N 1
ATOM 2332 C CA . ALA A 1 333 ? -7.193 7.174 7.687 1.00 98.44 333 ALA A CA 1
ATOM 2333 C C . ALA A 1 333 ? -5.755 7.130 8.208 1.00 98.44 333 ALA A C 1
ATOM 2335 O O . ALA A 1 333 ? -5.406 7.843 9.143 1.00 98.44 333 ALA A O 1
ATOM 2336 N N . VAL A 1 334 ? -4.902 6.328 7.578 1.00 98.75 334 VAL A N 1
ATOM 2337 C CA . VAL A 1 334 ? -3.456 6.300 7.817 1.00 98.75 334 VAL A CA 1
ATOM 2338 C C . VAL A 1 334 ? -2.765 7.018 6.665 1.00 98.75 334 VAL A C 1
ATOM 2340 O O . VAL A 1 334 ? -2.932 6.616 5.517 1.00 98.75 334 VAL A O 1
ATOM 2343 N N . VAL A 1 335 ? -1.971 8.047 6.956 1.00 98.44 335 VAL A N 1
ATOM 2344 C CA . VAL A 1 335 ? -1.131 8.749 5.975 1.00 98.44 335 VAL A CA 1
ATOM 2345 C C . VAL A 1 335 ? 0.336 8.473 6.293 1.00 98.44 335 VAL A C 1
ATOM 2347 O O . VAL A 1 335 ? 0.872 8.935 7.304 1.00 98.44 335 VAL A O 1
ATOM 2350 N N . THR A 1 336 ? 0.986 7.686 5.435 1.00 97.56 336 THR A N 1
ATOM 2351 C CA . THR A 1 336 ? 2.362 7.215 5.656 1.00 97.56 336 THR A CA 1
ATOM 2352 C C . THR A 1 336 ? 3.419 8.286 5.393 1.00 97.56 336 THR A C 1
ATOM 2354 O O . THR A 1 336 ? 4.428 8.313 6.094 1.00 97.56 336 THR A O 1
ATOM 2357 N N . ASN A 1 337 ? 3.229 9.117 4.366 1.00 95.44 337 ASN A N 1
ATOM 2358 C CA . ASN A 1 337 ? 4.111 10.219 3.957 1.00 95.44 337 ASN A CA 1
ATOM 2359 C C . ASN A 1 337 ? 3.465 11.041 2.826 1.00 95.44 337 ASN A C 1
ATOM 2361 O O . ASN A 1 337 ? 2.588 10.542 2.117 1.00 95.44 337 ASN A O 1
ATOM 2365 N N . ILE A 1 338 ? 3.934 12.274 2.630 1.00 94.75 338 ILE A N 1
ATOM 2366 C CA . ILE A 1 338 ? 3.538 13.178 1.541 1.00 94.75 338 ILE A CA 1
ATOM 2367 C C . ILE A 1 338 ? 4.808 13.800 0.944 1.00 94.75 338 ILE A C 1
ATOM 2369 O O . ILE A 1 338 ? 5.369 14.753 1.483 1.00 94.75 338 ILE A O 1
ATOM 2373 N N . GLU A 1 339 ? 5.247 13.265 -0.192 1.00 87.06 339 GLU A N 1
ATOM 2374 C CA . GLU A 1 339 ? 6.428 13.697 -0.939 1.00 87.06 339 GLU A CA 1
ATOM 2375 C C . GLU A 1 339 ? 6.028 14.209 -2.327 1.00 87.06 339 GLU A C 1
ATOM 2377 O O . GLU A 1 339 ? 4.936 13.935 -2.816 1.00 87.06 339 GLU A O 1
ATOM 2382 N N . SER A 1 340 ? 6.918 14.953 -2.985 1.00 78.38 340 SER A N 1
ATOM 2383 C CA . SER A 1 340 ? 6.680 15.442 -4.345 1.00 78.38 340 SER A CA 1
ATOM 2384 C C . SER A 1 340 ? 6.727 14.298 -5.368 1.00 78.38 340 SER A C 1
ATOM 2386 O O . SER A 1 340 ? 7.790 14.002 -5.909 1.00 78.38 340 SER A O 1
ATOM 2388 N N . ASP A 1 341 ? 5.572 13.713 -5.674 1.00 72.94 341 ASP A N 1
ATOM 2389 C CA . ASP A 1 341 ? 5.353 12.726 -6.740 1.00 72.94 341 ASP A CA 1
ATOM 2390 C C . ASP A 1 341 ? 4.034 13.051 -7.478 1.00 72.94 341 ASP A C 1
ATOM 2392 O O . ASP A 1 341 ? 3.307 13.974 -7.107 1.00 72.94 341 ASP A O 1
ATOM 2396 N N . HIS A 1 342 ? 3.726 12.329 -8.558 1.00 72.94 342 HIS A N 1
ATOM 2397 C CA . HIS A 1 342 ? 2.444 12.390 -9.279 1.00 72.94 342 HIS A CA 1
ATOM 2398 C C . HIS A 1 342 ? 2.028 13.780 -9.807 1.00 72.94 342 HIS A C 1
ATOM 2400 O O . HIS A 1 342 ? 0.860 14.022 -10.123 1.00 72.94 342 HIS A O 1
ATOM 2406 N N . LEU A 1 343 ? 2.991 14.690 -9.987 1.00 77.19 343 LEU A N 1
ATOM 2407 C CA . LEU A 1 343 ? 2.749 16.045 -10.497 1.00 77.19 343 LEU A CA 1
ATOM 2408 C C . LEU A 1 343 ? 2.210 16.071 -11.936 1.00 77.19 343 LEU A C 1
ATOM 2410 O O . LEU A 1 343 ? 1.648 17.080 -12.349 1.00 77.19 343 LEU A O 1
ATOM 2414 N N . ASP A 1 344 ? 2.307 14.964 -12.674 1.00 75.44 344 ASP A N 1
ATOM 2415 C CA . ASP A 1 344 ? 1.688 14.810 -13.996 1.00 75.44 344 ASP A CA 1
ATOM 2416 C C . ASP A 1 344 ? 0.159 15.002 -13.950 1.00 75.44 344 ASP A C 1
ATOM 2418 O O . ASP A 1 344 ? -0.433 15.496 -14.911 1.00 75.44 344 ASP A O 1
ATOM 2422 N N . TYR A 1 345 ? -0.481 14.623 -12.835 1.00 80.38 345 TYR A N 1
ATOM 2423 C CA . TYR A 1 345 ? -1.921 14.789 -12.624 1.00 80.38 345 TYR A CA 1
ATOM 2424 C C . TYR A 1 345 ? -2.256 16.117 -11.936 1.00 80.38 345 TYR A C 1
ATOM 2426 O O . TYR A 1 345 ? -3.146 16.843 -12.379 1.00 80.38 345 TYR A O 1
ATOM 2434 N N . PHE A 1 346 ? -1.539 16.450 -10.859 1.00 83.50 346 PHE A N 1
ATOM 2435 C CA . PHE A 1 346 ? -1.855 17.609 -10.015 1.00 83.50 346 PHE A CA 1
ATOM 2436 C C . PHE A 1 346 ? -1.284 18.935 -10.529 1.00 83.50 346 PHE A C 1
ATOM 2438 O O . PHE A 1 346 ? -1.748 20.003 -10.134 1.00 83.50 346 PHE A O 1
ATOM 2445 N N . GLY A 1 347 ? -0.277 18.897 -11.400 1.00 86.94 347 GLY A N 1
ATOM 2446 C CA . GLY A 1 347 ? 0.411 20.066 -11.947 1.00 86.94 347 GLY A CA 1
ATOM 2447 C C . GLY A 1 347 ? 1.362 20.754 -10.963 1.00 86.94 347 GLY A C 1
ATOM 2448 O O . GLY A 1 347 ? 2.460 21.139 -11.362 1.00 86.94 347 GLY A O 1
ATOM 2449 N N . THR A 1 348 ? 0.981 20.902 -9.689 1.00 89.06 348 THR A N 1
ATOM 2450 C CA . THR A 1 348 ? 1.815 21.532 -8.653 1.00 89.06 348 THR A CA 1
ATOM 2451 C C . THR A 1 348 ? 1.842 20.733 -7.351 1.00 89.06 348 THR A C 1
ATOM 2453 O O . THR A 1 348 ? 0.928 19.958 -7.055 1.00 89.06 348 THR A O 1
ATOM 2456 N N . LEU A 1 349 ? 2.900 20.934 -6.558 1.00 88.12 349 LEU A N 1
ATOM 2457 C CA . LEU A 1 349 ? 3.044 20.302 -5.246 1.00 88.12 349 LEU A CA 1
ATOM 2458 C C . LEU A 1 349 ? 1.935 20.749 -4.289 1.00 88.12 349 LEU A C 1
ATOM 2460 O O . LEU A 1 349 ? 1.437 19.947 -3.510 1.00 88.12 349 LEU A O 1
ATOM 2464 N N . GLU A 1 350 ? 1.511 22.008 -4.366 1.00 91.94 350 GLU A N 1
ATOM 2465 C CA . GLU A 1 350 ? 0.431 22.544 -3.539 1.00 91.94 350 GLU A CA 1
ATOM 2466 C C . GLU A 1 350 ? -0.888 21.819 -3.818 1.00 91.94 350 GLU A C 1
ATOM 2468 O O . GLU A 1 350 ? -1.594 21.470 -2.878 1.00 91.94 350 GLU A O 1
ATOM 2473 N N . ALA A 1 351 ? -1.197 21.536 -5.088 1.00 91.44 351 ALA A N 1
ATOM 2474 C CA . ALA A 1 351 ? -2.387 20.776 -5.461 1.00 91.44 351 ALA A CA 1
ATOM 2475 C C . ALA A 1 351 ? -2.310 19.311 -4.996 1.00 91.44 351 ALA A C 1
ATOM 2477 O O . ALA A 1 351 ? -3.310 18.763 -4.534 1.00 91.44 351 ALA A O 1
ATOM 2478 N N . TYR A 1 352 ? -1.124 18.696 -5.065 1.00 91.62 352 TYR A N 1
ATOM 2479 C CA . TYR A 1 352 ? -0.893 17.355 -4.521 1.00 91.62 352 TYR A CA 1
ATOM 2480 C C . TYR A 1 352 ? -1.067 17.318 -2.997 1.00 91.62 352 TYR A C 1
ATOM 2482 O O . TYR A 1 352 ? -1.738 16.445 -2.465 1.00 91.62 352 TYR A O 1
ATOM 2490 N N . VAL A 1 353 ? -0.522 18.295 -2.271 1.00 94.31 353 VAL A N 1
ATOM 2491 C CA . VAL A 1 353 ? -0.697 18.390 -0.815 1.00 94.31 353 VAL A CA 1
ATOM 2492 C C . VAL A 1 353 ? -2.168 18.635 -0.457 1.00 94.31 353 VAL A C 1
ATOM 2494 O O . VAL A 1 353 ? -2.693 17.960 0.427 1.00 94.31 353 VAL A O 1
ATOM 2497 N N . GLN A 1 354 ? -2.851 19.524 -1.186 1.00 94.88 354 GLN A N 1
ATOM 2498 C CA . GLN A 1 354 ? -4.256 19.863 -0.947 1.00 94.88 354 GLN A CA 1
ATOM 2499 C C . GLN A 1 354 ? -5.184 18.646 -1.051 1.00 94.88 354 GLN A C 1
ATOM 2501 O O . GLN A 1 354 ? -6.154 18.567 -0.300 1.00 94.88 354 GLN A O 1
ATOM 2506 N N . VAL A 1 355 ? -4.890 17.661 -1.913 1.00 95.50 355 VAL A N 1
ATOM 2507 C CA . VAL A 1 355 ? -5.737 16.458 -2.009 1.00 95.50 355 VAL A CA 1
ATOM 2508 C C . VAL A 1 355 ? -5.756 15.651 -0.706 1.00 95.50 355 VAL A C 1
ATOM 2510 O O . VAL A 1 355 ? -6.768 15.024 -0.394 1.00 95.50 355 VAL A O 1
ATOM 2513 N N . PHE A 1 356 ? -4.685 15.700 0.094 1.00 96.81 356 PHE A N 1
ATOM 2514 C CA . PHE A 1 356 ? -4.654 15.070 1.413 1.00 96.81 356 PHE A CA 1
ATOM 2515 C C . PHE A 1 356 ? -5.459 15.865 2.439 1.00 96.81 356 PHE A C 1
ATOM 2517 O O . PHE A 1 356 ? -6.178 15.261 3.231 1.00 96.81 356 PHE A O 1
ATOM 2524 N N . ASP A 1 357 ? -5.382 17.198 2.414 1.00 95.88 357 ASP A N 1
ATOM 2525 C CA . ASP A 1 357 ? -6.211 18.058 3.266 1.00 95.88 357 ASP A CA 1
ATOM 2526 C C . ASP A 1 357 ? -7.711 17.831 2.984 1.00 95.88 357 ASP A C 1
ATOM 2528 O O . ASP A 1 357 ? -8.507 17.646 3.910 1.00 95.88 357 ASP A O 1
ATOM 2532 N N . ASP A 1 358 ? -8.085 17.751 1.705 1.00 96.38 358 ASP A N 1
ATOM 2533 C CA . ASP A 1 358 ? -9.454 17.473 1.264 1.00 96.38 358 ASP A CA 1
ATOM 2534 C C . ASP A 1 358 ? -9.894 16.046 1.624 1.00 96.38 358 ASP A C 1
ATOM 2536 O O . ASP A 1 358 ? -11.031 15.836 2.042 1.00 96.38 358 ASP A O 1
ATOM 2540 N N . PHE A 1 359 ? -9.003 15.057 1.508 1.00 96.88 359 PHE A N 1
ATOM 2541 C CA . PHE A 1 359 ? -9.265 13.679 1.929 1.00 96.88 359 PHE A CA 1
ATOM 2542 C C . PHE A 1 359 ? -9.512 13.578 3.436 1.00 96.88 359 PHE A C 1
ATOM 2544 O O . PHE A 1 359 ? -10.472 12.933 3.857 1.00 96.88 359 PHE A O 1
ATOM 2551 N N . VAL A 1 360 ? -8.692 14.247 4.252 1.00 96.50 360 VAL A N 1
ATOM 2552 C CA . VAL A 1 360 ? -8.865 14.248 5.709 1.00 96.50 360 VAL A CA 1
ATOM 2553 C C . VAL A 1 360 ? -10.177 14.917 6.112 1.00 96.50 360 VAL A C 1
ATOM 2555 O O . VAL A 1 360 ? -10.864 14.440 7.013 1.00 96.50 360 VAL A O 1
ATOM 2558 N N . ALA A 1 361 ? -10.585 15.974 5.408 1.00 96.00 361 ALA A N 1
ATOM 2559 C CA . ALA A 1 361 ? -11.871 16.624 5.643 1.00 96.00 361 ALA A CA 1
ATOM 2560 C C . ALA A 1 361 ? -13.089 15.717 5.358 1.00 96.00 361 ALA A C 1
ATOM 2562 O O . ALA A 1 361 ? -14.206 16.071 5.732 1.00 96.00 361 ALA A O 1
ATOM 2563 N N . ARG A 1 362 ? -12.890 14.560 4.707 1.00 96.44 362 ARG A N 1
ATOM 2564 C CA . ARG A 1 362 ? -13.928 13.550 4.446 1.00 96.44 362 ARG A CA 1
ATOM 2565 C C . ARG A 1 362 ? -13.987 12.437 5.493 1.00 96.44 362 ARG A C 1
ATOM 2567 O O . ARG A 1 362 ? -14.831 11.551 5.355 1.00 96.44 362 ARG A O 1
ATOM 2574 N N . LEU A 1 363 ? -13.121 12.448 6.513 1.00 96.50 363 LEU A N 1
ATOM 2575 C CA . LEU A 1 363 ? -13.279 11.535 7.646 1.00 96.50 363 LEU A CA 1
ATOM 2576 C C . LEU A 1 363 ? -14.647 11.757 8.297 1.00 96.50 363 LEU A C 1
ATOM 2578 O O . LEU A 1 363 ? -15.110 12.890 8.448 1.00 96.50 363 LEU A O 1
ATOM 2582 N N . ARG A 1 364 ? -15.289 10.662 8.706 1.00 94.75 364 ARG A N 1
ATOM 2583 C CA . ARG A 1 364 ? -16.544 10.739 9.458 1.00 94.75 364 ARG A CA 1
ATOM 2584 C C . ARG A 1 364 ? -16.314 11.428 10.814 1.00 94.75 364 ARG A C 1
ATOM 2586 O O . ARG A 1 364 ? -15.229 11.283 11.379 1.00 94.75 364 ARG A O 1
ATOM 2593 N N . PRO A 1 365 ? -17.321 12.132 11.368 1.00 93.88 365 PRO A N 1
ATOM 2594 C CA . PRO A 1 365 ? -17.215 12.740 12.696 1.00 93.88 365 PRO A CA 1
ATOM 2595 C C . PRO A 1 365 ? -16.765 11.733 13.765 1.00 93.88 365 PRO A C 1
ATOM 2597 O O . PRO A 1 365 ? -17.269 10.610 13.818 1.00 93.88 365 PRO A O 1
ATOM 2600 N N . GLY A 1 366 ? -15.800 12.125 14.595 1.00 93.75 366 GLY A N 1
ATOM 2601 C CA . GLY A 1 366 ? -15.132 11.273 15.584 1.00 93.75 366 GLY A CA 1
ATOM 2602 C C . GLY A 1 366 ? -14.055 10.332 15.017 1.00 93.75 366 GLY A C 1
ATOM 2603 O O . GLY A 1 366 ? -13.405 9.613 15.790 1.00 93.75 366 GLY A O 1
ATOM 2604 N N . GLY A 1 367 ? -13.847 10.341 13.696 1.00 96.31 367 GLY A N 1
ATOM 2605 C CA . GLY A 1 367 ? -12.875 9.508 12.993 1.00 96.31 367 GLY A CA 1
ATOM 2606 C C . GLY A 1 367 ? -11.428 9.772 13.408 1.00 96.31 367 GLY A C 1
ATOM 2607 O O . GLY A 1 367 ? -11.124 10.751 14.094 1.00 96.31 367 GLY A O 1
ATOM 2608 N N . LEU A 1 368 ? -10.523 8.877 13.011 1.00 98.31 368 LEU A N 1
ATOM 2609 C CA . LEU A 1 368 ? -9.106 8.934 13.374 1.00 98.31 368 LEU A CA 1
ATOM 2610 C C . LEU A 1 368 ? -8.202 9.137 12.155 1.00 98.31 368 LEU A C 1
ATOM 2612 O O . LEU A 1 368 ? -8.172 8.319 11.241 1.00 98.31 368 LEU A O 1
ATOM 2616 N N . LEU A 1 369 ? -7.368 10.171 12.209 1.00 98.69 369 LEU A N 1
ATOM 2617 C CA . LEU A 1 369 ? -6.211 10.347 11.343 1.00 98.69 369 LEU A CA 1
ATOM 2618 C C . LEU A 1 369 ? -4.937 9.846 12.049 1.00 98.69 369 LEU A C 1
ATOM 2620 O O . LEU A 1 369 ? -4.549 10.358 13.099 1.00 98.69 369 LEU A O 1
ATOM 2624 N N . VAL A 1 370 ? -4.250 8.877 11.448 1.00 98.75 370 VAL A N 1
ATOM 2625 C CA . VAL A 1 370 ? -2.938 8.369 11.873 1.00 98.75 370 VAL A CA 1
ATOM 2626 C C . VAL A 1 370 ? -1.862 8.884 10.917 1.00 98.75 370 VAL A C 1
ATOM 2628 O O . VAL A 1 370 ? -1.967 8.678 9.710 1.00 98.75 370 VAL A O 1
ATOM 2631 N N . VAL A 1 371 ? -0.809 9.522 11.432 1.00 98.31 371 VAL A N 1
ATOM 2632 C CA . VAL A 1 371 ? 0.230 10.177 10.607 1.00 98.31 371 VAL A CA 1
ATOM 2633 C C . VAL A 1 371 ? 1.648 9.811 11.026 1.00 98.31 371 VAL A C 1
ATOM 2635 O O . VAL A 1 371 ? 1.970 9.758 12.215 1.00 98.31 371 VAL A O 1
ATOM 2638 N N . CYS A 1 372 ? 2.525 9.617 10.042 1.00 97.88 372 CYS A N 1
ATOM 2639 C CA . CYS A 1 372 ? 3.959 9.492 10.285 1.00 97.88 372 CYS A CA 1
ATOM 2640 C C . CYS A 1 372 ? 4.582 10.873 10.530 1.00 97.88 372 CYS A C 1
ATOM 2642 O O . CYS A 1 372 ? 4.654 11.700 9.628 1.00 97.88 372 CYS A O 1
ATOM 2644 N N . LEU A 1 373 ? 5.084 11.119 11.736 1.00 97.50 373 LEU A N 1
ATOM 2645 C CA . LEU A 1 373 ? 5.725 12.380 12.119 1.00 97.50 373 LEU A CA 1
ATOM 2646 C C . LEU A 1 373 ? 7.205 12.471 11.717 1.00 97.50 373 LEU A C 1
ATOM 2648 O O . LEU A 1 373 ? 7.803 13.537 11.862 1.00 97.50 373 LEU A O 1
ATOM 2652 N N . ASP A 1 374 ? 7.795 11.371 11.237 1.00 94.69 374 ASP A N 1
ATOM 2653 C CA . ASP A 1 374 ? 9.140 11.379 10.645 1.00 94.69 374 ASP A CA 1
ATOM 2654 C C . ASP A 1 374 ? 9.133 12.018 9.242 1.00 94.69 374 ASP A C 1
ATOM 2656 O O . ASP A 1 374 ? 10.177 12.482 8.786 1.00 94.69 374 ASP A O 1
ATOM 2660 N N . ASP A 1 375 ? 7.978 12.050 8.567 1.00 94.81 375 ASP A N 1
ATOM 2661 C CA . ASP A 1 375 ? 7.815 12.690 7.263 1.00 94.81 375 ASP A CA 1
ATOM 2662 C C . ASP A 1 375 ? 7.373 14.162 7.420 1.00 94.81 375 ASP A C 1
ATOM 2664 O O . ASP A 1 375 ? 6.334 14.425 8.036 1.00 94.81 375 ASP A O 1
ATOM 2668 N N . PRO A 1 376 ? 8.110 15.142 6.859 1.00 94.00 376 PRO A N 1
ATOM 2669 C CA . PRO A 1 376 ? 7.743 16.554 6.951 1.00 94.00 376 PRO A CA 1
ATOM 2670 C C . PRO A 1 376 ? 6.364 16.877 6.361 1.00 94.00 376 PRO A C 1
ATOM 2672 O O . PRO A 1 376 ? 5.652 17.712 6.918 1.00 94.00 376 PRO A O 1
ATOM 2675 N N . GLY A 1 377 ? 5.974 16.227 5.259 1.00 95.94 377 GLY A N 1
ATOM 2676 C CA . GLY A 1 377 ? 4.698 16.482 4.590 1.00 95.94 377 GLY A CA 1
ATOM 2677 C C . GLY A 1 377 ? 3.498 16.030 5.424 1.00 95.94 377 GLY A C 1
ATOM 2678 O O . GLY A 1 377 ? 2.572 16.809 5.662 1.00 95.94 377 GLY A O 1
ATOM 2679 N N . ALA A 1 378 ? 3.541 14.804 5.946 1.00 96.69 378 ALA A N 1
ATOM 2680 C CA . ALA A 1 378 ? 2.528 14.252 6.840 1.00 96.69 378 ALA A CA 1
ATOM 2681 C C . ALA A 1 378 ? 2.503 14.959 8.206 1.00 96.69 378 ALA A C 1
ATOM 2683 O O . ALA A 1 378 ? 1.426 15.186 8.762 1.00 96.69 378 ALA A O 1
ATOM 2684 N N . ARG A 1 379 ? 3.658 15.389 8.733 1.00 96.44 379 ARG A N 1
ATOM 2685 C CA . ARG A 1 379 ? 3.716 16.246 9.928 1.00 96.44 379 ARG A CA 1
ATOM 2686 C C . ARG A 1 379 ? 3.022 17.591 9.696 1.00 96.44 379 ARG A C 1
ATOM 2688 O O . ARG A 1 379 ? 2.223 18.007 10.531 1.00 96.44 379 ARG A O 1
ATOM 2695 N N . ALA A 1 380 ? 3.272 18.238 8.558 1.00 97.00 380 ALA A N 1
ATOM 2696 C CA . ALA A 1 380 ? 2.616 19.494 8.202 1.00 97.00 380 ALA A CA 1
ATOM 2697 C C . ALA A 1 380 ? 1.101 19.317 7.975 1.00 97.00 380 ALA A C 1
ATOM 2699 O O . ALA A 1 380 ? 0.326 20.209 8.318 1.00 97.00 380 ALA A O 1
ATOM 2700 N N . LEU A 1 381 ? 0.659 18.173 7.433 1.00 97.44 381 LEU A N 1
ATOM 2701 C CA . LEU A 1 381 ? -0.766 17.820 7.368 1.00 97.44 381 LEU A CA 1
ATOM 2702 C C . LEU A 1 381 ? -1.378 17.769 8.774 1.00 97.44 381 LEU A C 1
ATOM 2704 O O . LEU A 1 381 ? -2.423 18.368 9.007 1.00 97.44 381 LEU A O 1
ATOM 2708 N N . ALA A 1 382 ? -0.709 17.114 9.726 1.00 96.75 382 ALA A N 1
ATOM 2709 C CA . ALA A 1 382 ? -1.175 17.032 11.109 1.00 96.75 382 ALA A CA 1
ATOM 2710 C C . ALA A 1 382 ? -1.341 18.423 11.754 1.00 96.75 382 ALA A C 1
ATOM 2712 O O . ALA A 1 382 ? -2.331 18.672 12.442 1.00 96.75 382 ALA A O 1
ATOM 2713 N N . GLU A 1 383 ? -0.401 19.340 11.497 1.00 96.06 383 GLU A N 1
ATOM 2714 C CA . GLU A 1 383 ? -0.454 20.737 11.955 1.00 96.06 383 GLU A CA 1
ATOM 2715 C C . GLU A 1 383 ? -1.657 21.490 11.377 1.00 96.06 383 GLU A C 1
ATOM 2717 O O . GLU A 1 383 ? -2.412 22.110 12.127 1.00 96.06 383 GLU A O 1
ATOM 2722 N N . ARG A 1 384 ? -1.875 21.406 10.057 1.00 96.00 384 ARG A N 1
ATOM 2723 C CA . ARG A 1 384 ? -3.008 22.068 9.386 1.00 96.00 384 ARG A CA 1
ATOM 2724 C C . ARG A 1 384 ? -4.354 21.538 9.861 1.00 96.00 384 ARG A C 1
ATOM 2726 O O . ARG A 1 384 ? -5.271 22.321 10.087 1.00 96.00 384 ARG A O 1
ATOM 2733 N N . VAL A 1 385 ? -4.457 20.225 10.038 1.00 94.75 385 VAL A N 1
ATOM 2734 C CA . VAL A 1 385 ? -5.673 19.566 10.519 1.00 94.75 385 VAL A CA 1
ATOM 2735 C C . VAL A 1 385 ? -5.986 19.970 11.958 1.00 94.75 385 VAL A C 1
ATOM 2737 O O . VAL A 1 385 ? -7.126 20.285 12.269 1.00 94.75 385 VAL A O 1
ATOM 2740 N N . THR A 1 386 ? -4.976 20.024 12.827 1.00 92.12 386 THR A N 1
ATOM 2741 C CA . THR A 1 386 ? -5.163 20.396 14.242 1.00 92.12 386 THR A CA 1
ATOM 2742 C C . THR A 1 386 ? -5.487 21.881 14.415 1.00 92.12 386 THR A C 1
ATOM 2744 O O . THR A 1 386 ? -6.136 22.260 15.383 1.00 92.12 386 THR A O 1
ATOM 2747 N N . ALA A 1 387 ? -5.065 22.733 13.476 1.00 92.62 387 ALA A N 1
ATOM 2748 C CA . ALA A 1 387 ? -5.398 24.157 13.465 1.00 92.62 387 ALA A CA 1
ATOM 2749 C C . ALA A 1 387 ? -6.843 24.457 13.015 1.00 92.62 387 ALA A C 1
ATOM 2751 O O . ALA A 1 387 ? -7.254 25.619 13.022 1.00 92.62 387 ALA A O 1
ATOM 2752 N N . ARG A 1 388 ? -7.603 23.440 12.589 1.00 91.94 388 ARG A N 1
ATOM 2753 C CA . ARG A 1 388 ? -8.979 23.576 12.110 1.00 91.94 388 ARG A CA 1
ATOM 2754 C C . ARG A 1 388 ? -9.988 23.203 13.191 1.00 91.94 388 ARG A C 1
ATOM 2756 O O . ARG A 1 388 ? -10.193 22.031 13.481 1.00 91.94 388 ARG A O 1
ATOM 2763 N N . ASP A 1 389 ? -10.686 24.210 13.708 1.00 88.00 389 ASP A N 1
ATOM 2764 C CA . ASP A 1 389 ? -11.751 24.029 14.706 1.00 88.00 389 ASP A CA 1
ATOM 2765 C C . ASP A 1 389 ? -13.053 23.447 14.117 1.00 88.00 389 ASP A C 1
ATOM 2767 O O . ASP A 1 389 ? -13.964 23.078 14.857 1.00 88.00 389 ASP A O 1
ATOM 2771 N N . ASP A 1 390 ? -13.180 23.392 12.787 1.00 91.50 390 ASP A N 1
ATOM 2772 C CA . ASP A 1 390 ? -14.374 22.911 12.086 1.00 91.50 390 ASP A CA 1
ATOM 2773 C C . ASP A 1 390 ? -14.370 21.396 11.814 1.00 91.50 390 ASP A C 1
ATOM 2775 O O . ASP A 1 390 ? -15.359 20.862 11.309 1.00 91.50 390 ASP A O 1
ATOM 2779 N N . LEU A 1 391 ? -13.283 20.697 12.157 1.00 89.94 391 LEU A N 1
ATOM 2780 C CA . LEU A 1 391 ? -13.157 19.249 12.011 1.00 89.94 391 LEU A CA 1
ATOM 2781 C C . LEU A 1 391 ? -13.335 18.534 13.355 1.00 89.94 391 LEU A C 1
ATOM 2783 O O . LEU A 1 391 ? -12.530 18.690 14.268 1.00 89.94 391 LEU A O 1
ATOM 2787 N N . ASP A 1 392 ? -14.346 17.670 13.446 1.00 93.50 392 ASP A N 1
ATOM 2788 C CA . ASP A 1 392 ? -14.509 16.738 14.567 1.00 93.50 392 ASP A CA 1
ATOM 2789 C C . ASP A 1 392 ? -13.763 15.428 14.278 1.00 93.50 392 ASP A C 1
ATOM 2791 O O . ASP A 1 392 ? -14.375 14.418 13.934 1.00 93.50 392 ASP A O 1
ATOM 2795 N N . ILE A 1 393 ? -12.428 15.454 14.344 1.00 94.69 393 ILE A N 1
ATOM 2796 C CA . ILE A 1 393 ? -11.586 14.264 14.144 1.00 94.69 393 ILE A CA 1
ATOM 2797 C C . ILE A 1 393 ? -10.456 14.179 15.170 1.00 94.69 393 ILE A C 1
ATOM 2799 O O . ILE A 1 393 ? -9.959 15.178 15.688 1.00 94.69 393 ILE A O 1
ATOM 2803 N N . ARG A 1 394 ? -10.020 12.953 15.451 1.00 96.31 394 ARG A N 1
ATOM 2804 C CA . ARG A 1 394 ? -8.866 12.647 16.300 1.00 96.31 394 ARG A CA 1
ATOM 2805 C C . ARG A 1 394 ? -7.618 12.527 15.432 1.00 96.31 394 ARG A C 1
ATOM 2807 O O . ARG A 1 394 ? -7.687 11.969 14.342 1.00 96.31 394 ARG A O 1
ATOM 2814 N N . VAL A 1 395 ? -6.467 12.974 15.933 1.00 97.94 395 VAL A N 1
ATOM 2815 C CA . VAL A 1 395 ? -5.174 12.816 15.244 1.00 97.94 395 VAL A CA 1
ATOM 2816 C C . VAL A 1 395 ? -4.166 12.127 16.161 1.00 97.94 395 VAL A C 1
ATOM 2818 O O . VAL A 1 395 ? -3.983 12.548 17.304 1.00 97.94 395 VAL A O 1
ATOM 2821 N N . LEU A 1 396 ? -3.507 11.076 15.664 1.00 97.62 396 LEU A N 1
ATOM 2822 C CA . LEU A 1 396 ? -2.433 10.361 16.355 1.00 97.62 396 LEU A CA 1
ATOM 2823 C C . LEU A 1 396 ? -1.186 10.260 15.479 1.00 97.62 396 LEU A C 1
ATOM 2825 O O . LEU A 1 396 ? -1.214 9.744 14.363 1.00 97.62 396 LEU A O 1
ATOM 2829 N N . GLY A 1 397 ? -0.062 10.715 16.021 1.00 97.62 397 GLY A N 1
ATOM 2830 C CA . GLY A 1 397 ? 1.238 10.594 15.381 1.00 97.62 397 GLY A CA 1
ATOM 2831 C C . GLY A 1 397 ? 1.970 9.303 15.741 1.00 97.62 397 GLY A C 1
ATOM 2832 O O . GLY A 1 397 ? 1.860 8.800 16.863 1.00 97.62 397 GLY A O 1
ATOM 2833 N N . TYR A 1 398 ? 2.791 8.812 14.819 1.00 98.31 398 TYR A N 1
ATOM 2834 C CA . TYR A 1 398 ? 3.822 7.810 15.083 1.00 98.31 398 TYR A CA 1
ATOM 2835 C C . TYR A 1 398 ? 5.146 8.207 14.433 1.00 98.31 398 TYR A C 1
ATOM 2837 O O . TYR A 1 398 ? 5.179 9.005 13.504 1.00 98.31 398 TYR A O 1
ATOM 2845 N N . GLY A 1 399 ? 6.260 7.663 14.912 1.00 96.81 399 GLY A N 1
ATOM 2846 C CA . GLY A 1 399 ? 7.569 7.976 14.339 1.00 96.81 399 GLY A CA 1
ATOM 2847 C C . GLY A 1 399 ? 8.722 7.510 15.213 1.00 96.81 399 GLY A C 1
ATOM 2848 O O . GLY A 1 399 ? 8.521 6.860 16.237 1.00 96.81 399 GLY A O 1
ATOM 2849 N N . SER A 1 400 ? 9.938 7.863 14.825 1.00 92.31 400 SER A N 1
ATOM 2850 C CA . SER A 1 400 ? 11.182 7.521 15.530 1.00 92.31 400 SER A CA 1
ATOM 2851 C C . SER A 1 400 ? 12.019 8.742 15.909 1.00 92.31 400 SER A C 1
ATOM 2853 O O . SER A 1 400 ? 12.933 8.608 16.723 1.00 92.31 400 SER A O 1
ATOM 2855 N N . GLY A 1 401 ? 11.732 9.915 15.336 1.00 77.00 401 GLY A N 1
ATOM 2856 C CA . GLY A 1 401 ? 12.462 11.159 15.585 1.00 77.00 401 GLY A CA 1
ATOM 2857 C C . GLY A 1 401 ? 12.319 11.718 17.007 1.00 77.00 401 GLY A C 1
ATOM 2858 O O . GLY A 1 401 ? 11.792 11.072 17.920 1.00 77.00 401 GLY A O 1
ATOM 2859 N N . GLU A 1 402 ? 12.803 12.944 17.214 1.00 79.25 402 GLU A N 1
ATOM 2860 C CA . GLU A 1 402 ? 12.458 13.729 18.402 1.00 79.25 402 GLU A CA 1
ATOM 2861 C C . GLU A 1 402 ? 11.015 14.223 18.275 1.00 79.25 402 GLU A C 1
ATOM 2863 O O . GLU A 1 402 ? 10.698 15.113 17.492 1.00 79.25 402 GLU A O 1
ATOM 2868 N N . LEU A 1 403 ? 10.124 13.590 19.036 1.00 84.38 403 LEU A N 1
ATOM 2869 C CA . LEU A 1 403 ? 8.684 13.850 19.000 1.00 84.38 403 LEU A CA 1
ATOM 2870 C C . LEU A 1 403 ? 8.199 14.641 20.226 1.00 84.38 403 LEU A C 1
ATOM 2872 O O . LEU A 1 403 ? 7.012 14.626 20.529 1.00 84.38 403 LEU A O 1
ATOM 2876 N N . ALA A 1 404 ? 9.112 15.283 20.965 1.00 81.62 404 ALA A N 1
ATOM 2877 C CA . ALA A 1 404 ? 8.756 16.080 22.143 1.00 81.62 404 ALA A CA 1
ATOM 2878 C C . ALA A 1 404 ? 7.891 17.292 21.761 1.00 81.62 404 ALA A C 1
ATOM 2880 O O . ALA A 1 404 ? 6.893 17.558 22.421 1.00 81.62 404 ALA A O 1
ATOM 2881 N N . ASP A 1 405 ? 8.229 17.934 20.640 1.00 85.56 405 ASP A N 1
ATOM 2882 C CA . ASP A 1 405 ? 7.493 19.065 20.066 1.00 85.56 405 ASP A CA 1
ATOM 2883 C C . ASP A 1 405 ? 6.541 18.606 18.950 1.00 85.56 405 ASP A C 1
ATOM 2885 O O . ASP A 1 405 ? 6.369 19.288 17.939 1.00 85.56 405 ASP A O 1
ATOM 2889 N N . ALA A 1 406 ? 5.996 17.389 19.052 1.00 91.62 406 ALA A N 1
ATOM 2890 C CA . ALA A 1 406 ? 5.036 16.901 18.071 1.00 91.62 406 ALA A CA 1
ATOM 2891 C C . ALA A 1 406 ? 3.775 17.789 18.075 1.00 91.62 406 ALA A C 1
ATOM 2893 O O . ALA A 1 406 ? 3.275 18.131 19.147 1.00 91.62 406 ALA A O 1
ATOM 2894 N N . PRO A 1 407 ? 3.222 18.128 16.897 1.00 92.12 407 PRO A N 1
ATOM 2895 C CA . PRO A 1 407 ? 2.036 18.983 16.798 1.00 92.12 407 PRO A CA 1
ATOM 2896 C C . PRO A 1 407 ? 0.749 18.288 17.267 1.00 92.12 407 PRO A C 1
ATOM 2898 O O . PRO A 1 407 ? -0.286 18.928 17.421 1.00 92.12 407 PRO A O 1
ATOM 2901 N N . VAL A 1 408 ? 0.814 16.971 17.477 1.00 95.19 408 VAL A N 1
ATOM 2902 C CA . VAL A 1 408 ? -0.301 16.094 17.835 1.00 95.19 408 VAL A CA 1
ATOM 2903 C C . VAL A 1 408 ? 0.156 15.043 18.850 1.00 95.19 408 VAL A C 1
ATOM 2905 O O . VAL A 1 408 ? 1.357 14.754 18.929 1.00 95.19 408 VAL A O 1
ATOM 2908 N N . PRO A 1 409 ? -0.766 14.423 19.611 1.00 96.19 409 PRO A N 1
ATOM 2909 C CA . PRO A 1 409 ? -0.428 13.318 20.500 1.00 96.19 409 PRO A CA 1
ATOM 2910 C C . PRO A 1 409 ? 0.270 12.170 19.757 1.00 96.19 409 PRO A C 1
ATOM 2912 O O . PRO A 1 409 ? -0.161 11.742 18.687 1.00 96.19 409 PRO A O 1
ATOM 2915 N N . VAL A 1 410 ? 1.344 11.641 20.345 1.00 96.94 410 VAL A N 1
ATOM 2916 C CA . VAL A 1 410 ? 2.113 10.522 19.781 1.00 96.94 410 VAL A CA 1
ATOM 2917 C C . VAL A 1 410 ? 1.564 9.217 20.339 1.00 96.94 410 VAL A C 1
ATOM 2919 O O . VAL A 1 410 ? 1.754 8.945 21.519 1.00 96.94 410 VAL A O 1
ATOM 2922 N N . GLY A 1 411 ? 0.909 8.406 19.505 1.00 95.88 411 GLY A N 1
ATOM 2923 C CA . GLY A 1 411 ? 0.317 7.129 19.915 1.00 95.88 411 GLY A CA 1
ATOM 2924 C C . GLY A 1 411 ? 1.355 6.026 20.140 1.00 95.88 411 GLY A C 1
ATOM 2925 O O . GLY A 1 411 ? 1.243 5.237 21.079 1.00 95.88 411 GLY A O 1
ATOM 2926 N N . VAL A 1 412 ? 2.393 5.983 19.299 1.00 96.75 412 VAL A N 1
ATOM 2927 C CA . VAL A 1 412 ? 3.493 5.019 19.417 1.00 96.75 412 VAL A CA 1
ATOM 2928 C C . VAL A 1 412 ? 4.790 5.576 18.831 1.00 96.75 412 VAL A C 1
ATOM 2930 O O . VAL A 1 412 ? 4.795 6.237 17.795 1.00 96.75 412 VAL A O 1
ATOM 2933 N N . ARG A 1 413 ? 5.914 5.292 19.492 1.00 96.56 413 ARG A N 1
ATOM 2934 C CA . ARG A 1 413 ? 7.255 5.701 19.064 1.00 96.56 413 ARG A CA 1
ATOM 2935 C C . ARG A 1 413 ? 8.153 4.495 18.826 1.00 96.56 413 ARG A C 1
ATOM 2937 O O . ARG A 1 413 ? 8.243 3.621 19.685 1.00 96.56 413 ARG A O 1
ATOM 2944 N N . LEU A 1 414 ? 8.882 4.496 17.715 1.00 97.50 414 LEU A N 1
ATOM 2945 C CA . LEU A 1 414 ? 9.998 3.591 17.460 1.00 97.50 414 LEU A CA 1
ATOM 2946 C C . LEU A 1 414 ? 11.248 4.118 18.182 1.00 97.50 414 LEU A C 1
ATOM 2948 O O . LEU A 1 414 ? 11.767 5.179 17.849 1.00 97.50 414 LEU A O 1
ATOM 2952 N N . LEU A 1 415 ? 11.719 3.391 19.193 1.00 95.88 415 LEU A N 1
ATOM 2953 C CA . LEU A 1 415 ? 12.911 3.743 19.971 1.00 95.88 415 LEU A CA 1
ATOM 2954 C C . LEU A 1 415 ? 14.193 3.170 19.367 1.00 95.88 415 LEU A C 1
ATOM 2956 O O . LEU A 1 415 ? 15.236 3.812 19.435 1.00 95.88 415 LEU A O 1
ATOM 2960 N N . ASN A 1 416 ? 14.120 1.956 18.821 1.00 95.19 416 ASN A N 1
ATOM 2961 C CA . ASN A 1 416 ? 15.256 1.285 18.200 1.00 95.19 416 ASN A CA 1
ATOM 2962 C C . ASN A 1 416 ? 14.790 0.322 17.105 1.00 95.19 416 ASN A C 1
ATOM 2964 O O . ASN A 1 416 ? 13.697 -0.238 17.207 1.00 95.19 416 ASN A O 1
ATOM 2968 N N . TRP A 1 417 ? 15.641 0.097 16.107 1.00 94.31 417 TRP A N 1
ATOM 2969 C CA . TRP A 1 417 ? 15.472 -0.929 15.083 1.00 94.31 417 TRP A CA 1
ATOM 2970 C C . TRP A 1 417 ? 16.768 -1.725 14.941 1.00 94.31 417 TRP A C 1
ATOM 2972 O O . TRP A 1 417 ? 17.836 -1.147 14.774 1.00 94.31 417 TRP A O 1
ATOM 2982 N N . GLU A 1 418 ? 16.664 -3.050 14.996 1.00 92.88 418 GLU A N 1
ATOM 2983 C CA . GLU A 1 418 ? 17.782 -3.971 14.812 1.00 92.88 418 GLU A CA 1
ATOM 2984 C C . GLU A 1 418 ? 17.463 -4.947 13.672 1.00 92.88 418 GLU A C 1
ATOM 2986 O O . GLU A 1 418 ? 16.637 -5.848 13.857 1.00 92.88 418 GLU A O 1
ATOM 2991 N N . PRO A 1 419 ? 18.108 -4.822 12.500 1.00 90.31 419 PRO A N 1
ATOM 2992 C CA . PRO A 1 419 ? 17.980 -5.809 11.431 1.00 90.31 419 PRO A CA 1
ATOM 2993 C C . PRO A 1 419 ? 18.448 -7.199 11.888 1.00 90.31 419 PRO A C 1
ATOM 2995 O O . PRO A 1 419 ? 19.491 -7.334 12.531 1.00 90.31 419 PRO A O 1
ATOM 2998 N N . ARG A 1 420 ? 17.702 -8.253 11.537 1.00 87.06 420 ARG A N 1
ATOM 2999 C CA . ARG A 1 420 ? 18.004 -9.652 11.886 1.00 87.06 420 ARG A CA 1
ATOM 3000 C C . ARG A 1 420 ? 17.705 -10.581 10.713 1.00 87.06 420 ARG A C 1
ATOM 3002 O O . ARG A 1 420 ? 16.554 -10.919 10.469 1.00 87.06 420 ARG A O 1
ATOM 3009 N N . ASP A 1 421 ? 18.748 -11.056 10.043 1.00 86.25 421 ASP A N 1
ATOM 3010 C CA . ASP A 1 421 ? 18.669 -11.964 8.894 1.00 86.25 421 ASP A CA 1
ATOM 3011 C C . ASP A 1 421 ? 17.679 -11.529 7.787 1.00 86.25 421 ASP A C 1
ATOM 3013 O O . ASP A 1 421 ? 18.045 -10.735 6.928 1.00 86.25 421 ASP A O 1
ATOM 3017 N N . VAL A 1 422 ? 16.447 -12.050 7.783 1.00 86.31 422 VAL A N 1
ATOM 3018 C CA . VAL A 1 422 ? 15.386 -11.684 6.819 1.00 86.31 422 VAL A CA 1
ATOM 3019 C C . VAL A 1 422 ? 14.360 -10.700 7.394 1.00 86.31 422 VAL A C 1
ATOM 3021 O O . VAL A 1 422 ? 13.481 -10.256 6.671 1.00 86.31 422 VAL A O 1
ATOM 3024 N N . GLY A 1 423 ? 14.474 -10.342 8.674 1.00 90.81 423 GLY A N 1
ATOM 3025 C CA . GLY A 1 423 ? 13.546 -9.480 9.402 1.00 90.81 423 GLY A CA 1
ATOM 3026 C C . GLY A 1 423 ? 14.253 -8.483 10.322 1.00 90.81 423 GLY A C 1
ATOM 3027 O O . GLY A 1 423 ? 15.333 -7.974 10.007 1.00 90.81 423 GLY A O 1
ATOM 3028 N N . GLY A 1 424 ? 13.662 -8.213 11.485 1.00 92.69 424 GLY A N 1
ATOM 3029 C CA . GLY A 1 424 ? 14.284 -7.394 12.525 1.00 92.69 424 GLY A CA 1
ATOM 3030 C C . GLY A 1 424 ? 13.484 -7.284 13.820 1.00 92.69 424 GLY A C 1
ATOM 3031 O O . GLY A 1 424 ? 12.380 -7.819 13.954 1.00 92.69 424 GLY A O 1
ATOM 3032 N N . LEU A 1 425 ? 14.082 -6.614 14.803 1.00 95.25 425 LEU A N 1
ATOM 3033 C CA . LEU A 1 425 ? 13.492 -6.318 16.105 1.00 95.25 425 LEU A CA 1
ATOM 3034 C C . LEU A 1 425 ? 13.338 -4.805 16.255 1.00 95.25 425 LEU A C 1
ATOM 3036 O O . LEU A 1 425 ? 14.311 -4.059 16.194 1.00 95.25 425 LEU A O 1
ATOM 3040 N N . ALA A 1 426 ? 12.110 -4.361 16.482 1.00 96.88 426 ALA A N 1
ATOM 3041 C CA . ALA A 1 426 ? 11.781 -2.997 16.849 1.00 96.88 426 ALA A CA 1
ATOM 3042 C C . ALA A 1 426 ? 11.566 -2.905 18.363 1.00 96.88 426 ALA A C 1
ATOM 3044 O O . ALA A 1 426 ? 10.843 -3.711 18.950 1.00 96.88 426 ALA A O 1
ATOM 3045 N N . THR A 1 427 ? 12.138 -1.886 18.993 1.00 97.12 427 THR A N 1
ATOM 3046 C CA . THR A 1 427 ? 11.773 -1.487 20.357 1.00 97.12 427 THR A CA 1
ATOM 3047 C C . THR A 1 427 ? 10.829 -0.304 20.252 1.00 97.12 427 THR A C 1
ATOM 3049 O O . THR A 1 427 ? 11.206 0.730 19.705 1.00 97.12 427 THR A O 1
ATOM 3052 N N . VAL A 1 428 ? 9.609 -0.441 20.764 1.00 96.81 428 VAL A N 1
ATOM 3053 C CA . VAL A 1 428 ? 8.534 0.547 20.609 1.00 96.81 428 VAL A CA 1
ATOM 3054 C C . VAL A 1 428 ? 8.021 1.005 21.971 1.00 96.81 428 VAL A C 1
ATOM 3056 O O . VAL A 1 428 ? 8.062 0.250 22.939 1.00 96.81 428 VAL A O 1
ATOM 3059 N N . ARG A 1 429 ? 7.538 2.243 22.074 1.00 95.75 429 ARG A N 1
ATOM 3060 C CA . ARG A 1 429 ? 6.879 2.772 23.277 1.00 95.75 429 ARG A CA 1
ATOM 3061 C C . ARG A 1 429 ? 5.515 3.321 22.908 1.00 95.75 429 ARG A C 1
ATOM 3063 O O . ARG A 1 429 ? 5.435 4.188 22.042 1.00 95.75 429 ARG A O 1
ATOM 3070 N N . LEU A 1 430 ? 4.480 2.825 23.569 1.00 94.31 430 LEU A N 1
ATOM 3071 C CA . LEU A 1 430 ? 3.114 3.298 23.396 1.00 94.31 430 LEU A CA 1
ATOM 3072 C C . LEU A 1 430 ? 2.828 4.453 24.359 1.00 94.31 430 LEU A C 1
ATOM 3074 O O . LEU A 1 430 ? 3.452 4.549 25.413 1.00 94.31 430 LEU A O 1
ATOM 3078 N N . ALA A 1 431 ? 1.911 5.343 23.987 1.00 91.31 431 ALA A N 1
ATOM 3079 C CA . ALA A 1 431 ? 1.576 6.529 24.779 1.00 91.31 431 ALA A CA 1
ATOM 3080 C C . ALA A 1 431 ? 1.025 6.191 26.175 1.00 91.31 431 ALA A C 1
ATOM 3082 O O . ALA A 1 431 ? 1.251 6.923 27.137 1.00 91.31 431 ALA A O 1
ATOM 3083 N N . ASP A 1 432 ? 0.286 5.087 26.262 1.00 89.06 432 ASP A N 1
ATOM 3084 C CA . ASP A 1 432 ? -0.405 4.593 27.448 1.00 89.06 432 ASP A CA 1
ATOM 3085 C C . ASP A 1 432 ? 0.469 3.688 28.333 1.00 89.06 432 ASP A C 1
ATOM 3087 O O . ASP A 1 432 ? 0.031 3.275 29.407 1.00 89.06 432 ASP A O 1
ATOM 3091 N N . GLU A 1 433 ? 1.722 3.430 27.942 1.00 90.31 433 GLU A N 1
ATOM 3092 C CA . GLU A 1 433 ? 2.630 2.529 28.652 1.00 90.31 433 GLU A CA 1
ATOM 3093 C C . GLU A 1 433 ? 3.990 3.172 28.953 1.00 90.31 433 GLU A C 1
ATOM 3095 O O . GLU A 1 433 ? 4.646 3.776 28.104 1.00 90.31 433 GLU A O 1
ATOM 3100 N N . SER A 1 434 ? 4.476 2.993 30.185 1.00 84.25 434 SER A N 1
ATOM 3101 C CA . SER A 1 434 ? 5.806 3.474 30.580 1.00 84.25 434 SER A CA 1
ATOM 3102 C C . SER A 1 434 ? 6.936 2.570 30.073 1.00 84.25 434 SER A C 1
ATOM 3104 O O . SER A 1 434 ? 8.023 3.052 29.735 1.00 84.25 434 SER A O 1
ATOM 3106 N N . ALA A 1 435 ? 6.688 1.260 30.013 1.00 92.50 435 ALA A N 1
ATOM 3107 C CA . ALA A 1 435 ? 7.657 0.266 29.581 1.00 92.50 435 ALA A CA 1
ATOM 3108 C C . ALA A 1 435 ? 7.673 0.134 28.047 1.00 92.50 435 ALA A C 1
ATOM 3110 O O . ALA A 1 435 ? 6.616 0.113 27.419 1.00 92.50 435 ALA A O 1
ATOM 3111 N N . PRO A 1 436 ? 8.856 0.032 27.416 1.00 95.25 436 PRO A N 1
ATOM 3112 C CA . PRO A 1 436 ? 8.933 -0.290 26.001 1.00 95.25 436 PRO A CA 1
ATOM 3113 C C . PRO A 1 436 ? 8.554 -1.755 25.748 1.00 95.25 436 PRO A C 1
ATOM 3115 O O . PRO A 1 436 ? 8.814 -2.630 26.575 1.00 95.25 436 PRO A O 1
ATOM 3118 N N . ARG A 1 437 ? 8.007 -2.027 24.564 1.00 95.06 437 ARG A N 1
ATOM 3119 C CA . ARG A 1 437 ? 7.738 -3.373 24.051 1.00 95.06 437 ARG A CA 1
ATOM 3120 C C . ARG A 1 437 ? 8.689 -3.721 22.916 1.00 95.06 437 ARG A C 1
ATOM 3122 O O . ARG A 1 437 ? 9.193 -2.845 22.214 1.00 95.06 437 ARG A O 1
ATOM 3129 N N . THR A 1 438 ? 8.901 -5.015 22.716 1.00 95.19 438 THR A N 1
ATOM 3130 C CA . THR A 1 438 ? 9.630 -5.539 21.560 1.00 95.19 438 THR A CA 1
ATOM 3131 C C . THR A 1 438 ? 8.634 -6.044 20.526 1.00 95.19 438 THR A C 1
ATOM 3133 O O . THR A 1 438 ? 7.795 -6.884 20.836 1.00 95.19 438 THR A O 1
ATOM 3136 N N . LEU A 1 439 ? 8.756 -5.554 19.297 1.00 95.31 439 LEU A N 1
ATOM 3137 C CA . LEU A 1 439 ? 8.014 -6.005 18.128 1.00 95.31 439 LEU A CA 1
ATOM 3138 C C . LEU A 1 439 ? 8.991 -6.704 17.182 1.00 95.31 439 LEU A C 1
ATOM 3140 O O . LEU A 1 439 ? 9.953 -6.102 16.710 1.00 95.31 439 LEU A O 1
ATOM 3144 N N . ARG A 1 440 ? 8.760 -7.986 16.909 1.00 95.19 440 ARG A N 1
ATOM 3145 C CA . ARG A 1 440 ? 9.520 -8.729 15.901 1.00 95.19 440 ARG A CA 1
ATOM 3146 C C . ARG A 1 440 ? 8.814 -8.598 14.561 1.00 95.19 440 ARG A C 1
ATOM 3148 O O . ARG A 1 440 ? 7.609 -8.791 14.507 1.00 95.19 440 ARG A O 1
ATOM 3155 N N . LEU A 1 441 ? 9.563 -8.327 13.499 1.00 93.94 441 LEU A N 1
ATOM 3156 C CA . LEU A 1 441 ? 9.054 -8.313 12.131 1.00 93.94 441 LEU A CA 1
ATOM 3157 C C . LEU A 1 441 ? 9.820 -9.322 11.286 1.00 93.94 441 LEU A C 1
ATOM 3159 O O . LEU A 1 441 ? 11.040 -9.442 11.405 1.00 93.94 441 LEU A O 1
ATOM 3163 N N . SER A 1 442 ? 9.100 -10.021 10.414 1.00 89.56 442 SER A N 1
ATOM 3164 C CA . SER A 1 442 ? 9.675 -10.972 9.451 1.00 89.56 442 SER A CA 1
ATOM 3165 C C . SER A 1 442 ? 10.112 -10.299 8.144 1.00 89.56 442 SER A C 1
ATOM 3167 O O . SER A 1 442 ? 10.517 -10.979 7.208 1.00 89.56 442 SER A O 1
ATOM 3169 N N . VAL A 1 443 ? 10.041 -8.965 8.094 1.00 87.81 443 VAL A N 1
ATOM 3170 C CA . VAL A 1 443 ? 10.493 -8.119 6.986 1.00 87.81 443 VAL A CA 1
ATOM 3171 C C . VAL A 1 443 ? 11.552 -7.128 7.479 1.00 87.81 443 VAL A C 1
ATOM 3173 O O . VAL A 1 443 ? 11.468 -6.670 8.625 1.00 87.81 443 VAL A O 1
ATOM 3176 N N . PRO A 1 444 ? 12.571 -6.800 6.668 1.00 87.31 444 PRO A N 1
ATOM 3177 C CA . PRO A 1 444 ? 13.659 -5.943 7.108 1.00 87.31 444 PRO A CA 1
ATOM 3178 C C . PRO A 1 444 ? 13.373 -4.458 6.837 1.00 87.31 444 PRO A C 1
ATOM 3180 O O . PRO A 1 444 ? 12.525 -4.090 6.028 1.00 87.31 444 PRO A O 1
ATOM 3183 N N . GLY A 1 445 ? 14.157 -3.599 7.490 1.00 89.25 445 GLY A N 1
ATOM 3184 C CA . GLY A 1 445 ? 14.156 -2.153 7.290 1.00 89.25 445 GLY A CA 1
ATOM 3185 C C . GLY A 1 445 ? 13.327 -1.366 8.308 1.00 89.25 445 GLY A C 1
ATOM 3186 O O . GLY A 1 445 ? 12.172 -1.675 8.600 1.00 89.25 445 GLY A O 1
ATOM 3187 N N . ARG A 1 446 ? 13.905 -0.258 8.784 1.00 92.06 446 ARG A N 1
ATOM 3188 C CA . ARG A 1 446 ? 13.251 0.706 9.688 1.00 92.06 446 ARG A CA 1
ATOM 3189 C C . ARG A 1 446 ? 11.922 1.239 9.140 1.00 92.06 446 ARG A C 1
ATOM 3191 O O . ARG A 1 446 ? 10.992 1.474 9.903 1.00 92.06 446 ARG A O 1
ATOM 3198 N N . HIS A 1 447 ? 11.814 1.421 7.824 1.00 90.50 447 HIS A N 1
ATOM 3199 C CA . HIS A 1 447 ? 10.577 1.880 7.186 1.00 90.50 447 HIS A CA 1
ATOM 3200 C C . HIS A 1 447 ? 9.438 0.852 7.316 1.00 90.50 447 HIS A C 1
ATOM 3202 O O . HIS A 1 447 ? 8.290 1.246 7.487 1.00 90.50 447 HIS A O 1
ATOM 3208 N N . MET A 1 448 ? 9.738 -0.454 7.330 1.00 92.12 448 MET A N 1
ATOM 3209 C CA . MET A 1 448 ? 8.732 -1.485 7.611 1.00 92.12 448 MET A CA 1
ATOM 3210 C C . MET A 1 448 ? 8.281 -1.448 9.072 1.00 92.12 448 MET A C 1
ATOM 3212 O O . MET A 1 448 ? 7.095 -1.619 9.341 1.00 92.12 448 MET A O 1
ATOM 3216 N N . ALA A 1 449 ? 9.185 -1.145 10.010 1.00 95.69 449 ALA A N 1
ATOM 3217 C CA . ALA A 1 449 ? 8.802 -0.905 11.400 1.00 95.69 449 ALA A CA 1
ATOM 3218 C C . ALA A 1 449 ? 7.864 0.303 11.539 1.00 95.69 449 ALA A C 1
ATOM 3220 O O . ALA A 1 449 ? 6.866 0.214 12.244 1.00 95.69 449 ALA A O 1
ATOM 3221 N N . LEU A 1 450 ? 8.127 1.400 10.822 1.00 97.06 450 LEU A N 1
ATOM 3222 C CA . LEU A 1 450 ? 7.224 2.555 10.776 1.00 97.06 450 LEU A CA 1
ATOM 3223 C C . LEU A 1 450 ? 5.854 2.209 10.174 1.00 97.06 450 LEU A C 1
ATOM 3225 O O . LEU A 1 450 ? 4.833 2.574 10.750 1.00 97.06 450 LEU A O 1
ATOM 3229 N N . ASN A 1 451 ? 5.812 1.461 9.070 1.00 96.88 451 ASN A N 1
ATOM 3230 C CA . ASN A 1 451 ? 4.557 0.970 8.489 1.00 96.88 451 ASN A CA 1
ATOM 3231 C C . ASN A 1 451 ? 3.759 0.123 9.496 1.00 96.88 451 ASN A C 1
ATOM 3233 O O . ASN A 1 451 ? 2.553 0.315 9.654 1.00 96.88 451 ASN A O 1
ATOM 3237 N N . ALA A 1 452 ? 4.443 -0.752 10.240 1.00 97.75 452 ALA A N 1
ATOM 3238 C CA . ALA A 1 452 ? 3.830 -1.571 11.283 1.00 97.75 452 ALA A CA 1
ATOM 3239 C C . ALA A 1 452 ? 3.246 -0.723 12.424 1.00 97.75 452 ALA A C 1
ATOM 3241 O O . ALA A 1 452 ? 2.198 -1.069 12.959 1.00 97.75 452 ALA A O 1
ATOM 3242 N N . LEU A 1 453 ? 3.874 0.406 12.776 1.00 98.25 453 LEU A N 1
ATOM 3243 C CA . LEU A 1 453 ? 3.337 1.334 13.776 1.00 98.25 453 LEU A CA 1
ATOM 3244 C C . LEU A 1 453 ? 2.046 2.021 13.313 1.00 98.25 453 LEU A C 1
ATOM 3246 O O . LEU A 1 453 ? 1.103 2.117 14.098 1.00 98.25 453 LEU A O 1
ATOM 3250 N N . GLY A 1 454 ? 1.982 2.455 12.051 1.00 98.44 454 GLY A N 1
ATOM 3251 C CA . GLY A 1 454 ? 0.756 3.010 11.469 1.00 98.44 454 GLY A CA 1
ATOM 3252 C C . GLY A 1 454 ? -0.387 1.989 11.462 1.00 98.44 454 GLY A C 1
ATOM 3253 O O . GLY A 1 454 ? -1.496 2.295 11.900 1.00 98.44 454 GLY A O 1
ATOM 3254 N N . ALA A 1 455 ? -0.094 0.749 11.053 1.00 98.50 455 ALA A N 1
ATOM 3255 C CA . ALA A 1 455 ? -1.047 -0.360 11.089 1.00 98.50 455 ALA A CA 1
ATOM 3256 C C . ALA A 1 455 ? -1.500 -0.706 12.519 1.00 98.50 455 ALA A C 1
ATOM 3258 O O . ALA A 1 455 ? -2.687 -0.926 12.747 1.00 98.50 455 ALA A O 1
ATOM 3259 N N . LEU A 1 456 ? -0.581 -0.703 13.493 1.00 98.44 456 LEU A N 1
ATOM 3260 C CA . LEU A 1 456 ? -0.882 -0.968 14.901 1.00 98.44 456 LEU A CA 1
ATOM 3261 C C . LEU A 1 456 ? -1.895 0.031 15.457 1.00 98.44 456 LEU A C 1
ATOM 3263 O O . LEU A 1 456 ? -2.856 -0.376 16.105 1.00 98.44 456 LEU A O 1
ATOM 3267 N N . LEU A 1 457 ? -1.690 1.328 15.212 1.00 98.44 457 LEU A N 1
ATOM 3268 C CA . LEU A 1 457 ? -2.601 2.364 15.700 1.00 98.44 457 LEU A CA 1
ATOM 3269 C C . LEU A 1 457 ? -3.994 2.234 15.078 1.00 98.44 457 LEU A C 1
ATOM 3271 O O . LEU A 1 457 ? -4.982 2.321 15.802 1.00 98.44 457 LEU A O 1
ATOM 3275 N N . ALA A 1 458 ? -4.073 1.970 13.772 1.00 98.50 458 ALA A N 1
ATOM 3276 C CA . ALA A 1 458 ? -5.349 1.766 13.091 1.00 98.50 458 ALA A CA 1
ATOM 3277 C C . ALA A 1 458 ? -6.084 0.504 13.582 1.00 98.50 458 ALA A C 1
ATOM 3279 O O . ALA A 1 458 ? -7.290 0.545 13.802 1.00 98.50 458 ALA A O 1
ATOM 3280 N N . ALA A 1 459 ? -5.364 -0.600 13.814 1.00 97.94 459 ALA A N 1
ATOM 3281 C CA . ALA A 1 459 ? -5.950 -1.830 14.345 1.00 97.94 459 ALA A CA 1
ATOM 3282 C C . ALA A 1 459 ? -6.488 -1.642 15.772 1.00 97.94 459 ALA A C 1
ATOM 3284 O O . ALA A 1 459 ? -7.600 -2.076 16.067 1.00 97.94 459 ALA A O 1
ATOM 3285 N N . ARG A 1 460 ? -5.731 -0.956 16.645 1.00 95.12 460 ARG A N 1
ATOM 3286 C CA . ARG A 1 460 ? -6.185 -0.641 18.010 1.00 95.12 460 ARG A CA 1
ATOM 3287 C C . ARG A 1 460 ? -7.440 0.226 18.009 1.00 95.12 460 ARG A C 1
ATOM 3289 O O . ARG A 1 460 ? -8.320 -0.005 18.830 1.00 95.12 460 ARG A O 1
ATOM 3296 N N . ASP A 1 461 ? -7.528 1.208 17.111 1.00 94.81 461 ASP A N 1
ATOM 3297 C CA . ASP A 1 461 ? -8.713 2.071 17.025 1.00 94.81 461 ASP A CA 1
ATOM 3298 C C . ASP A 1 461 ? -9.966 1.304 16.583 1.00 94.81 461 ASP A C 1
ATOM 3300 O O . ASP A 1 461 ? -11.061 1.603 17.045 1.00 94.81 461 ASP A O 1
ATOM 3304 N N . ALA A 1 462 ? -9.795 0.257 15.771 1.00 92.94 462 ALA A N 1
ATOM 3305 C CA . ALA A 1 462 ? -10.869 -0.653 15.377 1.00 92.94 462 ALA A CA 1
ATOM 3306 C C . ALA A 1 462 ? -11.250 -1.696 16.453 1.00 92.94 462 ALA A C 1
ATOM 3308 O O . ALA A 1 462 ? -12.050 -2.591 16.172 1.00 92.94 462 ALA A O 1
ATOM 3309 N N . GLY A 1 463 ? -10.684 -1.597 17.663 1.00 92.25 463 GLY A N 1
ATOM 3310 C CA . GLY A 1 463 ? -11.000 -2.466 18.802 1.00 92.25 463 GLY A CA 1
ATOM 3311 C C . GLY A 1 463 ? -10.153 -3.739 18.899 1.00 92.25 463 GLY A C 1
ATOM 3312 O O . GLY A 1 463 ? -10.515 -4.657 19.630 1.00 92.25 463 GLY A O 1
ATOM 3313 N N . ALA A 1 464 ? -9.043 -3.841 18.159 1.00 92.94 464 ALA A N 1
ATOM 3314 C CA . ALA A 1 464 ? -8.158 -5.001 18.251 1.00 92.94 464 ALA A CA 1
ATOM 3315 C C . ALA A 1 464 ? -7.234 -4.932 19.479 1.00 92.94 464 ALA A C 1
ATOM 3317 O O . ALA A 1 464 ? -6.607 -3.903 19.758 1.00 92.94 464 ALA A O 1
ATOM 3318 N N . GLU A 1 465 ? -7.097 -6.062 20.176 1.00 94.19 465 GLU A N 1
ATOM 3319 C CA . GLU A 1 465 ? -6.270 -6.173 21.375 1.00 94.19 465 GLU A CA 1
ATOM 3320 C C . GLU A 1 465 ? -4.781 -6.014 21.061 1.00 94.19 465 GLU A C 1
ATOM 3322 O O . GLU A 1 465 ? -4.220 -6.697 20.203 1.00 94.19 465 GLU A O 1
ATOM 3327 N N . LEU A 1 466 ? -4.097 -5.134 21.799 1.00 91.88 466 LEU A N 1
ATOM 3328 C CA . LEU A 1 466 ? -2.707 -4.758 21.509 1.00 91.88 466 LEU A CA 1
ATOM 3329 C C . LEU A 1 466 ? -1.770 -5.973 21.444 1.00 91.88 466 LEU A C 1
ATOM 3331 O O . LEU A 1 466 ? -0.903 -6.052 20.571 1.00 91.88 466 LEU A O 1
ATOM 3335 N N . ALA A 1 467 ? -1.917 -6.908 22.384 1.00 92.44 467 ALA A N 1
ATOM 3336 C CA . ALA A 1 467 ? -1.070 -8.093 22.442 1.00 92.44 467 ALA A CA 1
ATOM 3337 C C . ALA A 1 467 ? -1.247 -8.986 21.204 1.00 92.44 467 ALA A C 1
ATOM 3339 O O . ALA A 1 467 ? -0.263 -9.545 20.717 1.00 92.44 467 ALA A O 1
ATOM 3340 N N . GLU A 1 468 ? -2.468 -9.089 20.680 1.00 95.38 468 GLU A N 1
ATOM 3341 C CA . GLU A 1 468 ? -2.787 -9.867 19.483 1.00 95.38 468 GLU A CA 1
ATOM 3342 C C . GLU A 1 468 ? -2.331 -9.144 18.214 1.00 95.38 468 GLU A C 1
ATOM 3344 O O . GLU A 1 468 ? -1.720 -9.767 17.348 1.00 95.38 468 GLU A O 1
ATOM 3349 N N . VAL A 1 469 ? -2.500 -7.819 18.142 1.00 96.50 469 VAL A N 1
ATOM 3350 C CA . VAL A 1 469 ? -1.994 -6.998 17.030 1.00 96.50 469 VAL A CA 1
ATOM 3351 C C . VAL A 1 469 ? -0.480 -7.161 16.881 1.00 96.50 469 VAL A C 1
ATOM 3353 O O . VAL A 1 469 ? 0.016 -7.388 15.779 1.00 96.50 469 VAL A O 1
ATOM 3356 N N . LEU A 1 470 ? 0.274 -7.108 17.985 1.00 95.50 470 LEU A N 1
ATOM 3357 C CA . LEU A 1 470 ? 1.727 -7.316 17.961 1.00 95.50 470 LEU A CA 1
ATOM 3358 C C . LEU A 1 470 ? 2.112 -8.720 17.466 1.00 95.50 470 LEU A C 1
ATOM 3360 O O . LEU A 1 470 ? 3.108 -8.862 16.754 1.00 95.50 470 LEU A O 1
ATOM 3364 N N . GLN A 1 471 ? 1.335 -9.750 17.815 1.00 94.19 471 GLN A N 1
ATOM 3365 C CA . GLN A 1 471 ? 1.550 -11.113 17.318 1.00 94.19 471 GLN A CA 1
ATOM 3366 C C . GLN A 1 471 ? 1.216 -11.239 15.826 1.00 94.19 471 GLN A C 1
ATOM 3368 O O . GLN A 1 471 ? 1.988 -11.850 15.085 1.00 94.19 471 GLN A O 1
ATOM 3373 N N . GLY A 1 472 ? 0.126 -10.620 15.369 1.00 94.75 472 GLY A N 1
ATOM 3374 C CA . GLY A 1 472 ? -0.248 -10.581 13.957 1.00 94.75 472 GLY A CA 1
ATOM 3375 C C . GLY A 1 472 ? 0.814 -9.896 13.096 1.00 94.75 472 GLY A C 1
ATOM 3376 O O . GLY A 1 472 ? 1.239 -10.444 12.080 1.00 94.75 472 GLY A O 1
ATOM 3377 N N . LEU A 1 473 ? 1.348 -8.758 13.554 1.00 95.88 473 LEU A N 1
ATOM 3378 C CA . LEU A 1 473 ? 2.471 -8.075 12.900 1.00 95.88 473 LEU A CA 1
ATOM 3379 C C . LEU A 1 473 ? 3.738 -8.938 12.839 1.00 95.88 473 LEU A C 1
ATOM 3381 O O . LEU A 1 473 ? 4.476 -8.873 11.857 1.00 95.88 473 LEU A O 1
ATOM 3385 N N . GLN A 1 474 ? 3.997 -9.765 13.855 1.00 93.94 474 GLN A N 1
ATOM 3386 C CA . GLN A 1 474 ? 5.106 -10.720 13.820 1.00 93.94 474 GLN A CA 1
ATOM 3387 C C . GLN A 1 474 ? 4.890 -11.818 12.766 1.00 93.94 474 GLN A C 1
ATOM 3389 O O . GLN A 1 474 ? 5.857 -12.253 12.131 1.00 93.94 474 GLN A O 1
ATOM 3394 N N . GLY A 1 475 ? 3.642 -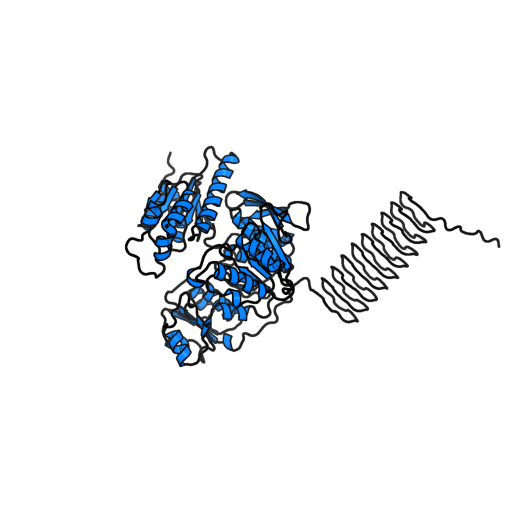12.256 12.583 1.00 87.94 475 GLY A N 1
ATOM 3395 C CA . GLY A 1 475 ? 3.242 -13.255 11.592 1.00 87.94 475 GLY A CA 1
ATOM 3396 C C . GLY A 1 475 ? 3.274 -12.765 10.143 1.00 87.94 475 GLY A C 1
ATOM 3397 O O . GLY A 1 475 ? 3.296 -13.596 9.240 1.00 87.94 475 GLY A O 1
ATOM 3398 N N . PHE A 1 476 ? 3.322 -11.449 9.916 1.00 89.25 476 PHE A N 1
ATOM 3399 C CA . PHE A 1 476 ? 3.356 -10.856 8.581 1.00 89.25 476 PHE A CA 1
ATOM 3400 C C . PHE A 1 476 ? 4.614 -11.272 7.798 1.00 89.25 476 PHE A C 1
ATOM 3402 O O . PHE A 1 476 ? 5.727 -10.815 8.070 1.00 89.25 476 PHE A O 1
ATOM 3409 N N . GLY A 1 477 ? 4.423 -12.123 6.793 1.00 80.12 477 GLY A N 1
ATOM 3410 C CA . GLY A 1 477 ? 5.424 -12.670 5.880 1.00 80.12 477 GLY A CA 1
ATOM 3411 C C . GLY A 1 477 ? 5.709 -11.801 4.651 1.00 80.12 477 GLY A C 1
ATOM 3412 O O . GLY A 1 477 ? 6.389 -12.255 3.727 1.00 80.12 477 GLY A O 1
ATOM 3413 N N . GLY A 1 478 ? 5.207 -10.565 4.617 1.00 82.31 478 GLY A N 1
ATOM 3414 C CA . GLY A 1 478 ? 5.464 -9.610 3.542 1.00 82.31 478 GLY A CA 1
ATOM 3415 C C . GLY A 1 478 ? 4.411 -9.602 2.434 1.00 82.31 478 GLY A C 1
ATOM 3416 O O . GLY A 1 478 ? 3.488 -10.410 2.385 1.00 82.31 478 GLY A O 1
ATOM 3417 N N . VAL A 1 479 ? 4.580 -8.661 1.509 1.00 82.69 479 VAL A N 1
ATOM 3418 C CA . VAL A 1 479 ? 3.789 -8.550 0.276 1.00 82.69 479 VAL A CA 1
ATOM 3419 C C . VAL A 1 479 ? 4.672 -8.971 -0.887 1.00 82.69 479 VAL A C 1
ATOM 3421 O O . VAL A 1 479 ? 5.881 -8.709 -0.879 1.00 82.69 479 VAL A O 1
ATOM 3424 N N . HIS A 1 480 ? 4.081 -9.600 -1.901 1.00 82.31 480 HIS A N 1
ATOM 3425 C CA . HIS A 1 480 ? 4.801 -9.953 -3.118 1.00 82.31 480 HIS A CA 1
ATOM 3426 C C . HIS A 1 480 ? 5.527 -8.714 -3.686 1.00 82.31 480 HIS A C 1
ATOM 3428 O O . HIS A 1 480 ? 4.911 -7.662 -3.876 1.00 82.31 480 HIS A O 1
ATOM 3434 N N . ARG A 1 481 ? 6.837 -8.826 -3.953 1.00 86.38 481 ARG A N 1
ATOM 3435 C CA . ARG A 1 481 ? 7.720 -7.733 -4.421 1.00 86.38 481 ARG A CA 1
ATOM 3436 C C . ARG A 1 481 ? 7.887 -6.543 -3.462 1.00 86.38 481 ARG A C 1
ATOM 3438 O O . ARG A 1 481 ? 8.135 -5.430 -3.917 1.00 86.38 481 ARG A O 1
ATOM 3445 N N . ARG A 1 482 ? 7.769 -6.720 -2.145 1.00 89.62 482 ARG A N 1
ATOM 3446 C CA . ARG A 1 482 ? 8.144 -5.689 -1.151 1.00 89.62 482 ARG A CA 1
ATOM 3447 C C . ARG A 1 482 ? 9.185 -6.258 -0.193 1.00 89.62 482 ARG A C 1
ATOM 3449 O O . ARG A 1 482 ? 8.833 -6.905 0.789 1.00 89.62 482 ARG A O 1
ATOM 3456 N N . PHE A 1 483 ? 10.456 -6.059 -0.531 1.00 89.75 483 PHE A N 1
ATOM 3457 C CA . PHE A 1 483 ? 11.632 -6.679 0.081 1.00 89.75 483 PHE A CA 1
ATOM 3458 C C . PHE A 1 483 ? 11.426 -8.184 0.308 1.00 89.75 483 PHE A C 1
ATOM 3460 O O . PHE A 1 483 ? 11.710 -8.745 1.366 1.00 89.75 483 PHE A O 1
ATOM 3467 N N . GLN A 1 484 ? 10.849 -8.848 -0.690 1.00 90.19 484 GLN A N 1
ATOM 3468 C CA . GLN A 1 484 ? 10.414 -10.228 -0.576 1.00 90.19 484 GLN A CA 1
ATOM 3469 C C . GLN A 1 484 ? 11.631 -11.143 -0.566 1.00 90.19 484 GLN A C 1
ATOM 3471 O O . GLN A 1 484 ? 12.424 -11.130 -1.503 1.00 90.19 484 GLN A O 1
ATOM 3476 N N . PHE A 1 485 ? 11.763 -11.984 0.457 1.00 92.19 485 PHE A N 1
ATOM 3477 C CA . PHE A 1 485 ? 12.792 -13.016 0.469 1.00 92.19 485 PHE A CA 1
ATOM 3478 C C . PHE A 1 485 ? 12.458 -14.110 -0.555 1.00 92.19 485 PHE A C 1
ATOM 3480 O O . PHE A 1 485 ? 11.488 -14.847 -0.395 1.00 92.19 485 PHE A O 1
ATOM 3487 N N . VAL A 1 486 ? 13.267 -14.215 -1.612 1.00 93.62 486 VAL A N 1
ATOM 3488 C CA . VAL A 1 486 ? 13.093 -15.215 -2.681 1.00 93.62 486 VAL A CA 1
ATOM 3489 C C . VAL A 1 486 ? 13.768 -16.528 -2.298 1.00 93.62 486 VAL A C 1
ATOM 3491 O O . VAL A 1 486 ? 13.249 -17.609 -2.567 1.00 93.62 486 VAL A O 1
ATOM 3494 N N . GLY A 1 487 ? 14.940 -16.447 -1.665 1.00 94.75 487 GLY A N 1
ATOM 3495 C CA . GLY A 1 487 ? 15.658 -17.625 -1.204 1.00 94.75 487 GLY A CA 1
ATOM 3496 C C . GLY A 1 487 ? 17.106 -17.355 -0.819 1.00 94.75 487 GLY A C 1
ATOM 3497 O O . GLY A 1 487 ? 17.612 -16.232 -0.878 1.00 94.75 487 GLY A O 1
ATOM 3498 N N . ARG A 1 488 ? 17.790 -18.427 -0.422 1.00 95.44 488 ARG A N 1
ATOM 3499 C CA . ARG A 1 488 ? 19.212 -18.422 -0.076 1.00 95.44 488 ARG A CA 1
ATOM 3500 C C . ARG A 1 488 ? 19.906 -19.589 -0.753 1.00 95.44 488 ARG A C 1
ATOM 3502 O O . ARG A 1 488 ? 19.408 -20.707 -0.702 1.00 95.44 488 ARG A O 1
ATOM 3509 N N . GLU A 1 489 ? 21.080 -19.331 -1.309 1.00 96.50 489 GLU A N 1
ATOM 3510 C CA . GLU A 1 489 ? 21.932 -20.359 -1.903 1.00 96.50 489 GLU A CA 1
ATOM 3511 C C . GLU A 1 489 ? 23.400 -19.986 -1.684 1.00 96.50 489 GLU A C 1
ATOM 3513 O O . GLU A 1 489 ? 23.767 -18.817 -1.806 1.00 96.50 489 GLU A O 1
ATOM 3518 N N . ASN A 1 490 ? 24.244 -20.951 -1.308 1.00 91.62 490 ASN A N 1
ATOM 3519 C CA . ASN A 1 490 ? 25.680 -20.731 -1.056 1.00 91.62 490 ASN A CA 1
ATOM 3520 C C . ASN A 1 490 ? 26.011 -19.517 -0.151 1.00 91.62 490 ASN A C 1
ATOM 3522 O O . ASN A 1 490 ? 26.995 -18.805 -0.353 1.00 91.62 490 ASN A O 1
ATOM 3526 N N . GLY A 1 491 ? 25.174 -19.270 0.864 1.00 91.00 491 GLY A N 1
ATOM 3527 C CA . GLY A 1 491 ? 25.335 -18.155 1.805 1.00 91.00 491 GLY A CA 1
ATOM 3528 C C . GLY A 1 491 ? 24.970 -16.774 1.245 1.00 91.00 491 GLY A C 1
ATOM 3529 O O . GLY A 1 491 ? 25.175 -15.784 1.942 1.00 91.00 491 GLY A O 1
ATOM 3530 N N . VAL A 1 492 ? 24.433 -16.695 0.026 1.00 95.00 492 VAL A N 1
ATOM 3531 C CA . VAL A 1 492 ? 23.907 -15.474 -0.600 1.00 95.00 492 VAL A CA 1
ATOM 3532 C C . VAL A 1 492 ? 22.396 -15.445 -0.424 1.00 95.00 492 VAL A C 1
ATOM 3534 O O . VAL A 1 492 ? 21.725 -16.444 -0.686 1.00 95.00 492 VAL A O 1
ATOM 3537 N N . ARG A 1 493 ? 21.851 -14.310 0.011 1.00 95.25 493 ARG A N 1
ATOM 3538 C CA . ARG A 1 493 ? 20.396 -14.100 0.070 1.00 95.25 493 ARG A CA 1
ATOM 3539 C C . ARG A 1 493 ? 19.938 -13.345 -1.161 1.00 95.25 493 ARG A C 1
ATOM 3541 O O . ARG A 1 493 ? 20.597 -12.390 -1.560 1.00 95.25 493 ARG A O 1
ATOM 3548 N N . VAL A 1 494 ? 18.806 -13.755 -1.716 1.00 97.25 494 VAL A N 1
ATOM 3549 C CA . VAL A 1 494 ? 18.171 -13.100 -2.858 1.00 97.25 494 VAL A CA 1
ATOM 3550 C C . VAL A 1 494 ? 16.819 -12.559 -2.414 1.00 97.25 494 VAL A C 1
ATOM 3552 O O . VAL A 1 494 ? 15.992 -13.304 -1.882 1.00 97.25 494 VAL A O 1
ATOM 3555 N N . PHE A 1 495 ? 16.617 -11.265 -2.631 1.00 95.75 495 PHE A N 1
ATOM 3556 C CA . PHE A 1 495 ? 15.373 -10.550 -2.385 1.00 95.75 495 PHE A CA 1
ATOM 3557 C C . PHE A 1 495 ? 14.837 -9.947 -3.683 1.00 95.75 495 PHE A C 1
ATOM 3559 O O . PHE A 1 495 ? 15.598 -9.731 -4.626 1.00 95.75 495 PHE A O 1
ATOM 3566 N N . ASP A 1 496 ? 13.540 -9.659 -3.707 1.00 95.25 496 ASP A N 1
ATOM 3567 C CA . ASP A 1 496 ? 12.855 -9.007 -4.821 1.00 95.25 496 ASP A CA 1
ATOM 3568 C C . ASP A 1 496 ? 12.026 -7.812 -4.338 1.00 95.25 496 ASP A C 1
ATOM 3570 O O . ASP A 1 496 ? 11.323 -7.897 -3.325 1.00 95.25 496 ASP A O 1
ATOM 3574 N N . ASP A 1 497 ? 12.107 -6.692 -5.053 1.00 94.19 497 ASP A N 1
ATOM 3575 C CA . ASP A 1 497 ? 11.449 -5.442 -4.683 1.00 94.19 497 ASP A CA 1
ATOM 3576 C C . ASP A 1 497 ? 10.896 -4.667 -5.893 1.00 94.19 497 ASP A C 1
ATOM 3578 O O . ASP A 1 497 ? 11.483 -4.618 -6.974 1.00 94.19 497 ASP A O 1
ATOM 3582 N N . TYR A 1 498 ? 9.740 -4.037 -5.701 1.00 91.00 498 TYR A N 1
ATOM 3583 C CA . TYR A 1 498 ? 9.021 -3.245 -6.695 1.00 91.00 498 TYR A CA 1
ATOM 3584 C C . TYR A 1 498 ? 9.558 -1.812 -6.858 1.00 91.00 498 TYR A C 1
ATOM 3586 O O . TYR A 1 498 ? 9.095 -1.099 -7.749 1.00 91.00 498 TYR A O 1
ATOM 3594 N N . ALA A 1 499 ? 10.486 -1.368 -6.006 1.00 91.31 499 ALA A N 1
ATOM 3595 C CA . ALA A 1 499 ? 11.014 -0.008 -5.991 1.00 91.31 499 ALA A CA 1
ATOM 3596 C C . ALA A 1 499 ? 11.411 0.469 -7.394 1.00 91.31 499 ALA A C 1
ATOM 3598 O O . ALA A 1 499 ? 12.234 -0.138 -8.082 1.00 91.31 499 ALA A O 1
ATOM 3599 N N . HIS A 1 500 ? 10.791 1.565 -7.817 1.00 89.12 500 HIS A N 1
ATOM 3600 C CA . HIS A 1 500 ? 10.957 2.145 -9.150 1.00 89.12 500 HIS A CA 1
ATOM 3601 C C . HIS A 1 500 ? 10.929 3.679 -9.121 1.00 89.12 500 HIS A C 1
ATOM 3603 O O . HIS A 1 500 ? 11.064 4.302 -10.171 1.00 89.12 500 HIS A O 1
ATOM 3609 N N . HIS A 1 501 ? 10.787 4.287 -7.941 1.00 87.88 501 HIS A N 1
ATOM 3610 C CA . HIS A 1 501 ? 11.057 5.700 -7.683 1.00 87.88 501 HIS A CA 1
ATOM 3611 C C . HIS A 1 501 ? 12.371 5.860 -6.883 1.00 87.88 501 HIS A C 1
ATOM 3613 O O . HIS A 1 501 ? 12.655 5.013 -6.031 1.00 87.88 501 HIS A O 1
ATOM 3619 N N . PRO A 1 502 ? 13.189 6.914 -7.094 1.00 90.88 502 PRO A N 1
ATOM 3620 C CA . PRO A 1 502 ? 14.463 7.079 -6.384 1.00 90.88 502 PRO A CA 1
ATOM 3621 C C . PRO A 1 502 ? 14.364 7.026 -4.850 1.00 90.88 502 PRO A C 1
ATOM 3623 O O . PRO A 1 502 ? 15.258 6.470 -4.209 1.00 90.88 502 PRO A O 1
ATOM 3626 N N . THR A 1 503 ? 13.289 7.552 -4.249 1.00 85.94 503 THR A N 1
ATOM 3627 C CA . THR A 1 503 ? 13.052 7.439 -2.795 1.00 85.94 503 THR A CA 1
ATOM 3628 C C . THR A 1 503 ? 12.895 5.979 -2.360 1.00 85.94 503 THR A C 1
ATOM 3630 O O . THR A 1 503 ? 13.552 5.546 -1.412 1.00 85.94 503 THR A O 1
ATOM 3633 N N . GLU A 1 504 ? 12.086 5.191 -3.075 1.00 88.50 504 GLU A N 1
ATOM 3634 C CA . GLU A 1 504 ? 11.889 3.767 -2.775 1.00 88.50 504 GLU A CA 1
ATOM 3635 C C . GLU A 1 504 ? 13.206 2.985 -2.907 1.00 88.50 504 GLU A C 1
ATOM 3637 O O . GLU A 1 504 ? 13.557 2.204 -2.021 1.00 88.50 504 GLU A O 1
ATOM 3642 N N . VAL A 1 505 ? 13.975 3.245 -3.974 1.00 94.56 505 VAL A N 1
ATOM 3643 C CA . VAL A 1 505 ? 15.289 2.617 -4.204 1.00 94.56 505 VAL A CA 1
ATOM 3644 C C . VAL A 1 505 ? 16.227 2.905 -3.028 1.00 94.56 505 VAL A C 1
ATOM 3646 O O . VAL A 1 505 ? 16.863 1.988 -2.503 1.00 94.56 505 VAL A O 1
ATOM 3649 N N . ARG A 1 506 ? 16.272 4.161 -2.555 1.00 94.75 506 ARG A N 1
ATOM 3650 C CA . ARG A 1 506 ? 17.072 4.547 -1.383 1.00 94.75 506 ARG A CA 1
ATOM 3651 C C . ARG A 1 506 ? 16.643 3.813 -0.117 1.00 94.75 506 ARG A C 1
ATOM 3653 O O . ARG A 1 506 ? 17.505 3.338 0.622 1.00 94.75 506 ARG A O 1
ATOM 3660 N N . ALA A 1 507 ? 15.340 3.694 0.129 1.00 89.94 507 ALA A N 1
ATOM 3661 C CA . ALA A 1 507 ? 14.816 3.012 1.310 1.00 89.94 507 ALA A CA 1
ATOM 3662 C C . ALA A 1 507 ? 15.199 1.521 1.337 1.00 89.94 507 ALA A C 1
ATOM 3664 O O . ALA A 1 507 ? 15.644 1.013 2.371 1.00 89.94 507 ALA A O 1
ATOM 3665 N N . VAL A 1 508 ? 15.079 0.835 0.196 1.00 93.56 508 VAL A N 1
ATOM 3666 C CA . VAL A 1 508 ? 15.403 -0.593 0.055 1.00 93.56 508 VAL A CA 1
ATOM 3667 C C . VAL A 1 508 ? 16.908 -0.831 0.172 1.00 93.56 508 VAL A C 1
ATOM 3669 O O . VAL A 1 508 ? 17.346 -1.641 0.991 1.00 93.56 508 VAL A O 1
ATOM 3672 N N . LEU A 1 509 ? 17.730 -0.095 -0.581 1.00 96.12 509 LEU A N 1
ATOM 3673 C CA . LEU A 1 509 ? 19.185 -0.261 -0.514 1.00 96.12 509 LEU A CA 1
ATOM 3674 C C . LEU A 1 509 ? 19.752 0.160 0.843 1.00 96.12 509 LEU A C 1
ATOM 3676 O O . LEU A 1 509 ? 20.658 -0.497 1.352 1.00 96.12 509 LEU A O 1
ATOM 3680 N N . GLY A 1 510 ? 19.178 1.185 1.477 1.00 94.19 510 GLY A N 1
ATOM 3681 C CA . GLY A 1 510 ? 19.507 1.571 2.845 1.00 94.19 510 GLY A CA 1
ATOM 3682 C C . GLY A 1 510 ? 19.274 0.435 3.843 1.00 94.19 510 GLY A C 1
ATOM 3683 O O . GLY A 1 510 ? 20.177 0.122 4.621 1.00 94.19 510 GLY A O 1
ATOM 3684 N N . ALA A 1 511 ? 18.113 -0.229 3.774 1.00 92.06 511 ALA A N 1
ATOM 3685 C CA . ALA A 1 511 ? 17.784 -1.374 4.626 1.00 92.06 511 ALA A CA 1
ATOM 3686 C C . ALA A 1 511 ? 18.724 -2.569 4.391 1.00 92.06 511 ALA A C 1
ATOM 3688 O O . ALA A 1 511 ? 19.200 -3.186 5.344 1.00 92.06 511 ALA A O 1
ATOM 3689 N N . ALA A 1 512 ? 19.049 -2.870 3.132 1.00 93.75 512 ALA A N 1
ATOM 3690 C CA . ALA A 1 512 ? 19.990 -3.936 2.796 1.00 93.75 512 ALA A CA 1
ATOM 3691 C C . ALA A 1 512 ? 21.414 -3.634 3.282 1.00 93.75 512 ALA A C 1
ATOM 3693 O O . ALA A 1 512 ? 22.096 -4.512 3.813 1.00 93.75 512 ALA A O 1
ATOM 3694 N N . ALA A 1 513 ? 21.850 -2.381 3.144 1.00 92.50 513 ALA A N 1
ATOM 3695 C CA . ALA A 1 513 ? 23.158 -1.938 3.598 1.00 92.50 513 ALA A CA 1
ATOM 3696 C C . ALA A 1 513 ? 23.258 -1.969 5.134 1.00 92.50 513 ALA A C 1
ATOM 3698 O O . ALA A 1 513 ? 24.291 -2.344 5.686 1.00 92.50 513 ALA A O 1
ATOM 3699 N N . GLU A 1 514 ? 22.185 -1.607 5.841 1.00 90.25 514 GLU A N 1
ATOM 3700 C CA . GLU A 1 514 ? 22.091 -1.728 7.299 1.00 90.25 514 GLU A CA 1
ATOM 3701 C C . GLU A 1 514 ? 22.188 -3.190 7.747 1.00 90.25 514 GLU A C 1
ATOM 3703 O O . GLU A 1 514 ? 22.978 -3.504 8.637 1.00 90.25 514 GLU A O 1
ATOM 3708 N N . LEU A 1 515 ? 21.473 -4.091 7.066 1.00 89.25 515 LEU A N 1
ATOM 3709 C CA . LEU A 1 515 ? 21.504 -5.526 7.336 1.00 89.25 515 LEU A CA 1
ATOM 3710 C C . LEU A 1 515 ? 22.924 -6.105 7.232 1.00 89.25 515 LEU A C 1
ATOM 3712 O O . LEU A 1 515 ? 23.399 -6.748 8.169 1.00 89.25 515 LEU A O 1
ATOM 3716 N N . VAL A 1 516 ? 23.638 -5.858 6.127 1.00 90.38 516 VAL A N 1
ATOM 3717 C CA . VAL A 1 516 ? 24.994 -6.416 5.954 1.00 90.38 516 VAL A CA 1
ATOM 3718 C C . VAL A 1 516 ? 26.020 -5.806 6.914 1.00 90.38 516 VAL A C 1
ATOM 3720 O O . VAL A 1 516 ? 26.963 -6.502 7.308 1.00 90.38 516 VAL A O 1
ATOM 3723 N N . ARG A 1 517 ? 25.836 -4.539 7.323 1.00 87.94 517 ARG A N 1
ATOM 3724 C CA . ARG A 1 517 ? 26.671 -3.872 8.336 1.00 87.94 517 ARG A CA 1
ATOM 3725 C C . ARG A 1 517 ? 26.429 -4.434 9.734 1.00 87.94 517 ARG A C 1
ATOM 3727 O O . ARG A 1 517 ? 27.403 -4.715 10.429 1.00 87.94 517 ARG A O 1
ATOM 3734 N N . GLN A 1 518 ? 25.170 -4.631 10.129 1.00 84.31 518 GLN A N 1
ATOM 3735 C CA . GLN A 1 518 ? 24.827 -5.170 11.447 1.00 84.31 518 GLN A CA 1
ATOM 3736 C C . GLN A 1 518 ? 25.405 -6.576 11.640 1.00 84.31 518 GLN A C 1
ATOM 3738 O O . GLN A 1 518 ? 26.010 -6.868 12.665 1.00 84.31 518 GLN A O 1
ATOM 3743 N N . GLU A 1 519 ? 25.323 -7.428 10.619 1.00 83.81 519 GLU A N 1
ATOM 3744 C CA . GLU A 1 519 ? 25.898 -8.779 10.673 1.00 83.81 519 GLU A CA 1
ATOM 3745 C C . GLU A 1 519 ? 27.422 -8.789 10.832 1.00 83.81 519 GLU A C 1
ATOM 3747 O O . GLU A 1 519 ? 27.986 -9.719 11.409 1.00 83.81 519 GLU A O 1
ATOM 3752 N N . ALA A 1 520 ? 28.105 -7.765 10.316 1.00 81.88 520 ALA A N 1
ATOM 3753 C CA . ALA A 1 520 ? 29.534 -7.598 10.541 1.00 81.88 520 ALA A CA 1
ATOM 3754 C C . ALA A 1 520 ? 29.828 -7.139 11.979 1.00 81.88 520 ALA A C 1
ATOM 3756 O O . ALA A 1 520 ? 30.776 -7.629 12.591 1.00 81.88 520 ALA A O 1
ATOM 3757 N N . ALA A 1 521 ? 29.007 -6.234 12.522 1.00 82.25 521 ALA A N 1
ATOM 3758 C CA . ALA A 1 521 ? 29.139 -5.724 13.887 1.00 82.25 521 ALA A CA 1
ATOM 3759 C C . ALA A 1 521 ? 28.871 -6.801 14.953 1.00 82.25 521 ALA A C 1
ATOM 3761 O O . ALA A 1 521 ? 29.590 -6.865 15.948 1.00 82.25 521 ALA A O 1
ATOM 3762 N N . ASP A 1 522 ? 27.914 -7.699 14.708 1.00 80.31 522 ASP A N 1
ATOM 3763 C CA . ASP A 1 522 ? 27.572 -8.817 15.600 1.00 80.31 522 ASP A CA 1
ATOM 3764 C C . ASP A 1 522 ? 28.654 -9.923 15.631 1.00 80.31 522 ASP A C 1
ATOM 3766 O O . ASP A 1 522 ? 28.500 -10.940 16.307 1.00 80.31 522 ASP A O 1
ATOM 3770 N N . GLY A 1 523 ? 29.755 -9.763 14.883 1.00 72.31 523 GLY A N 1
ATOM 3771 C CA . GLY A 1 523 ? 30.850 -10.734 14.815 1.00 72.31 523 GLY A CA 1
ATOM 3772 C C . GLY A 1 523 ? 30.501 -12.015 14.051 1.00 72.31 523 GLY A C 1
ATOM 3773 O O . GLY A 1 523 ? 31.298 -12.953 14.030 1.00 72.31 523 GLY A O 1
ATOM 3774 N N . ALA A 1 524 ? 29.340 -12.061 13.387 1.00 66.00 524 ALA A N 1
ATOM 3775 C CA . ALA A 1 524 ? 28.888 -13.227 12.634 1.00 66.00 524 ALA A CA 1
ATOM 3776 C C . ALA A 1 524 ? 29.754 -13.513 11.394 1.00 66.00 524 ALA A C 1
ATOM 3778 O O . ALA A 1 524 ? 29.755 -14.642 10.898 1.00 66.00 524 ALA A O 1
ATOM 3779 N N . ARG A 1 525 ? 30.508 -12.525 10.883 1.00 63.47 525 ARG A N 1
ATOM 3780 C CA . ARG A 1 525 ? 31.435 -12.707 9.753 1.00 63.47 525 ARG A CA 1
ATOM 3781 C C . ARG A 1 525 ? 32.730 -11.917 9.920 1.00 63.47 525 ARG A C 1
ATOM 3783 O O . ARG A 1 525 ? 32.738 -10.795 10.408 1.00 63.47 525 ARG A O 1
ATOM 3790 N N . SER A 1 526 ? 33.825 -12.481 9.407 1.00 65.88 526 SER A N 1
ATOM 3791 C CA . SER A 1 526 ? 35.147 -11.835 9.349 1.00 65.88 526 SER A CA 1
ATOM 3792 C C . SER A 1 526 ? 35.237 -10.700 8.319 1.00 65.88 526 SER A C 1
ATOM 3794 O O . SER A 1 526 ? 36.178 -9.908 8.355 1.00 65.88 526 SER A O 1
ATOM 3796 N N . ARG A 1 527 ? 34.272 -10.613 7.392 1.00 71.81 527 ARG A N 1
ATOM 3797 C CA . ARG A 1 527 ? 34.094 -9.502 6.449 1.00 71.81 527 ARG A CA 1
ATOM 3798 C C . ARG A 1 527 ? 32.603 -9.173 6.295 1.00 71.81 527 ARG A C 1
ATOM 3800 O O . ARG A 1 527 ? 31.793 -10.107 6.274 1.00 71.81 527 ARG A O 1
ATOM 3807 N N . PRO A 1 528 ? 32.234 -7.886 6.160 1.00 78.06 528 PRO A N 1
ATOM 3808 C CA . PRO A 1 528 ? 30.869 -7.507 5.821 1.00 78.06 528 PRO A CA 1
ATOM 3809 C C . PRO A 1 528 ? 30.488 -8.094 4.459 1.00 78.06 528 PRO A C 1
ATOM 3811 O O . PRO A 1 528 ? 31.311 -8.145 3.542 1.00 78.06 528 PRO A O 1
ATOM 3814 N N . GLY A 1 529 ? 29.245 -8.566 4.357 1.00 88.88 529 GLY A N 1
ATOM 3815 C CA . GLY A 1 529 ? 28.653 -8.912 3.067 1.00 88.88 529 GLY A CA 1
ATOM 3816 C C . GLY A 1 529 ? 28.425 -7.647 2.244 1.00 88.88 529 GLY A C 1
ATOM 3817 O O . GLY A 1 529 ? 28.432 -6.546 2.795 1.00 88.88 529 GLY A O 1
ATOM 3818 N N . ARG A 1 530 ? 28.231 -7.799 0.937 1.00 95.69 530 ARG A N 1
ATOM 3819 C CA . ARG A 1 530 ? 27.941 -6.686 0.029 1.00 95.69 530 ARG A CA 1
ATOM 3820 C C . ARG A 1 530 ? 26.472 -6.644 -0.357 1.00 95.69 530 ARG A C 1
ATOM 3822 O O . ARG A 1 530 ? 25.801 -7.676 -0.361 1.00 95.69 530 ARG A O 1
ATOM 3829 N N . VAL A 1 531 ? 26.005 -5.469 -0.754 1.00 97.75 531 VAL A N 1
ATOM 3830 C CA . VAL A 1 531 ? 24.716 -5.285 -1.422 1.00 97.75 531 VAL A CA 1
ATOM 3831 C C . VAL A 1 531 ? 24.941 -5.260 -2.931 1.00 97.75 531 VAL A C 1
ATOM 3833 O O . VAL A 1 531 ? 25.631 -4.383 -3.446 1.00 97.75 531 VAL A O 1
ATOM 3836 N N . ILE A 1 532 ? 24.347 -6.220 -3.636 1.00 98.50 532 ILE A N 1
ATOM 3837 C CA . ILE A 1 532 ? 24.325 -6.286 -5.098 1.00 98.50 532 ILE A CA 1
ATOM 3838 C C . ILE A 1 532 ? 22.898 -6.004 -5.559 1.00 98.50 532 ILE A C 1
ATOM 3840 O O . ILE A 1 532 ? 21.977 -6.736 -5.198 1.00 98.50 532 ILE A O 1
ATOM 3844 N N . VAL A 1 533 ? 22.700 -4.975 -6.375 1.00 98.62 533 VAL A N 1
ATOM 3845 C CA . VAL A 1 533 ? 21.375 -4.643 -6.916 1.00 98.62 533 VAL A CA 1
ATOM 3846 C C . VAL A 1 533 ? 21.308 -4.944 -8.409 1.00 98.62 533 VAL A C 1
ATOM 3848 O O . VAL A 1 533 ? 22.217 -4.607 -9.163 1.00 98.62 533 VAL A O 1
ATOM 3851 N N . VAL A 1 534 ? 20.222 -5.585 -8.835 1.00 98.62 534 VAL A N 1
ATOM 3852 C CA . VAL A 1 534 ? 19.852 -5.792 -10.237 1.00 98.62 534 VAL A CA 1
ATOM 3853 C C . VAL A 1 534 ? 18.655 -4.896 -10.519 1.00 98.62 534 VAL A C 1
ATOM 3855 O O . VAL A 1 534 ? 17.525 -5.250 -10.188 1.00 98.62 534 VAL A O 1
ATOM 3858 N N . PHE A 1 535 ? 18.909 -3.719 -11.079 1.00 98.56 535 PHE A N 1
ATOM 3859 C CA . PHE A 1 535 ? 17.908 -2.678 -11.271 1.00 98.56 535 PHE A CA 1
ATOM 3860 C C . PHE A 1 535 ? 17.394 -2.644 -12.710 1.00 98.56 535 PHE A C 1
ATOM 3862 O O . PHE A 1 535 ? 18.178 -2.563 -13.659 1.00 98.56 535 PHE A O 1
ATOM 3869 N N . GLN A 1 536 ? 16.073 -2.653 -12.869 1.00 98.12 536 GLN A N 1
ATOM 3870 C CA . GLN A 1 536 ? 15.399 -2.432 -14.142 1.00 98.12 536 GLN A CA 1
ATOM 3871 C C . GLN A 1 536 ? 14.625 -1.110 -14.108 1.00 98.12 536 GLN A C 1
ATOM 3873 O O . GLN A 1 536 ? 13.609 -1.023 -13.410 1.00 98.12 536 GLN A O 1
ATOM 3878 N N . PRO A 1 537 ? 15.048 -0.094 -14.880 1.00 96.06 537 PRO A N 1
ATOM 3879 C CA . PRO A 1 537 ? 14.291 1.145 -15.005 1.00 96.06 537 PRO A CA 1
ATOM 3880 C C . PRO A 1 537 ? 12.890 0.889 -15.579 1.00 96.06 537 PRO A C 1
ATOM 3882 O O . PRO A 1 537 ? 12.714 0.057 -16.473 1.00 96.06 537 PRO A O 1
ATOM 3885 N N . HIS A 1 538 ? 11.893 1.621 -15.086 1.00 90.19 538 HIS A N 1
ATOM 3886 C CA . HIS A 1 538 ? 10.500 1.520 -15.522 1.00 90.19 538 HIS A CA 1
ATOM 3887 C C . HIS A 1 538 ? 10.087 2.802 -16.253 1.00 90.19 538 HIS A C 1
ATOM 3889 O O . HIS A 1 538 ? 10.230 3.879 -15.679 1.00 90.19 538 HIS A O 1
ATOM 3895 N N . LEU A 1 539 ? 9.529 2.669 -17.464 1.00 89.44 539 LEU A N 1
ATOM 3896 C CA . LEU A 1 539 ? 9.160 3.757 -18.388 1.00 89.44 539 LEU A CA 1
ATOM 3897 C C . LEU A 1 539 ? 10.355 4.561 -18.933 1.00 89.44 539 LEU A C 1
ATOM 3899 O O . LEU A 1 539 ? 11.327 4.858 -18.234 1.00 89.44 539 LEU A O 1
ATOM 3903 N N . TYR A 1 540 ? 10.271 4.946 -20.204 1.00 90.50 540 TYR A N 1
ATOM 3904 C CA . TYR A 1 540 ? 11.255 5.790 -20.874 1.00 90.50 540 TYR A CA 1
ATOM 3905 C C . TYR A 1 540 ? 11.190 7.227 -20.352 1.00 90.50 540 TYR A C 1
ATOM 3907 O O . TYR A 1 540 ? 12.228 7.782 -19.998 1.00 90.50 540 TYR A O 1
ATOM 3915 N N . SER A 1 541 ? 10.000 7.818 -20.229 1.00 87.12 541 SER A N 1
ATOM 3916 C CA . SER A 1 541 ? 9.829 9.173 -19.674 1.00 87.12 541 SER A CA 1
ATOM 3917 C C . SER A 1 541 ? 10.450 9.315 -18.285 1.00 87.12 541 SER A C 1
ATOM 3919 O O . SER A 1 541 ? 11.293 10.183 -18.068 1.00 87.12 541 SER A O 1
ATOM 3921 N N . ARG A 1 542 ? 10.113 8.410 -17.357 1.00 86.88 542 ARG A N 1
ATOM 3922 C CA . ARG A 1 542 ? 10.685 8.406 -15.999 1.00 86.88 542 ARG A CA 1
ATOM 3923 C C . ARG A 1 542 ? 12.196 8.213 -16.003 1.00 86.88 542 ARG A C 1
ATOM 3925 O O . ARG A 1 542 ? 12.893 8.888 -15.252 1.00 86.88 542 ARG A O 1
ATOM 3932 N N . THR A 1 543 ? 12.706 7.319 -16.849 1.00 92.94 543 THR A N 1
ATOM 3933 C CA . THR A 1 543 ? 14.153 7.102 -16.982 1.00 92.94 543 THR A CA 1
ATOM 3934 C C . THR A 1 543 ? 14.862 8.373 -17.450 1.00 92.94 543 THR A C 1
ATOM 3936 O O . THR A 1 543 ? 15.902 8.720 -16.899 1.00 92.94 543 THR A O 1
ATOM 3939 N N . ALA A 1 544 ? 14.299 9.089 -18.425 1.00 91.81 544 ALA A N 1
ATOM 3940 C CA . ALA A 1 544 ? 14.856 10.348 -18.911 1.00 91.81 544 ALA A CA 1
ATOM 3941 C C . ALA A 1 544 ? 14.869 11.434 -17.824 1.00 91.81 544 ALA A C 1
ATOM 3943 O O . ALA A 1 544 ? 15.863 12.144 -17.686 1.00 91.81 544 ALA A O 1
ATOM 3944 N N . THR A 1 545 ? 13.794 11.531 -17.039 1.00 90.88 545 THR A N 1
ATOM 3945 C CA . THR A 1 545 ? 13.650 12.530 -15.971 1.00 90.88 545 THR A CA 1
ATOM 3946 C C . THR A 1 545 ? 14.566 12.253 -14.778 1.00 90.88 545 THR A C 1
ATOM 3948 O O . THR A 1 545 ? 15.231 13.164 -14.296 1.00 90.88 545 THR A O 1
ATOM 3951 N N . PHE A 1 546 ? 14.629 11.004 -14.308 1.00 92.06 546 PHE A N 1
ATOM 3952 C CA . PHE A 1 546 ? 15.222 10.656 -13.010 1.00 92.06 546 PHE A CA 1
ATOM 3953 C C . PHE A 1 546 ? 16.559 9.908 -13.095 1.00 92.06 546 PHE A C 1
ATOM 3955 O O . PHE A 1 546 ? 17.016 9.370 -12.089 1.00 92.06 546 PHE A O 1
ATOM 3962 N N . ALA A 1 547 ? 17.216 9.841 -14.259 1.00 94.94 547 ALA A N 1
ATOM 3963 C CA . ALA A 1 547 ? 18.455 9.067 -14.420 1.00 94.94 547 ALA A CA 1
ATOM 3964 C C . ALA A 1 547 ? 19.533 9.398 -13.369 1.00 94.94 547 ALA A C 1
ATOM 3966 O O . ALA A 1 547 ? 20.120 8.485 -12.786 1.00 94.94 547 ALA A O 1
ATOM 3967 N N . ALA A 1 548 ? 19.754 10.689 -13.096 1.00 95.75 548 ALA A N 1
ATOM 3968 C CA . ALA A 1 548 ? 20.727 11.140 -12.102 1.00 95.75 548 ALA A CA 1
ATOM 3969 C C . ALA A 1 548 ? 20.320 10.743 -10.672 1.00 95.75 548 ALA A C 1
ATOM 3971 O O . ALA A 1 548 ? 21.142 10.236 -9.908 1.00 95.75 548 ALA A O 1
ATOM 3972 N N . ASP A 1 549 ? 19.040 10.906 -10.329 1.00 95.69 549 ASP A N 1
ATOM 3973 C CA . ASP A 1 549 ? 18.510 10.550 -9.011 1.00 95.69 549 ASP A CA 1
ATOM 3974 C C . ASP A 1 549 ? 18.535 9.041 -8.761 1.00 95.69 549 ASP A C 1
ATOM 3976 O O . ASP A 1 549 ? 18.819 8.614 -7.636 1.00 95.69 549 ASP A O 1
ATOM 3980 N N . PHE A 1 550 ? 18.281 8.236 -9.799 1.00 97.12 550 PHE A N 1
ATOM 3981 C CA . PHE A 1 550 ? 18.473 6.789 -9.758 1.00 97.12 550 PHE A CA 1
ATOM 3982 C C . PHE A 1 550 ? 19.941 6.433 -9.560 1.00 97.12 550 PHE A C 1
ATOM 3984 O O . PHE A 1 550 ? 20.229 5.611 -8.698 1.00 97.12 550 PHE A O 1
ATOM 3991 N N . GLY A 1 551 ? 20.865 7.059 -10.294 1.00 96.88 551 GLY A N 1
ATOM 3992 C CA . GLY A 1 551 ? 22.303 6.848 -10.110 1.00 96.88 551 GLY A CA 1
ATOM 3993 C C . GLY A 1 551 ? 22.738 7.064 -8.658 1.00 96.88 551 GLY A C 1
ATOM 3994 O O . GLY A 1 551 ? 23.297 6.164 -8.031 1.00 96.88 551 GLY A O 1
ATOM 3995 N N . ALA A 1 552 ? 22.354 8.206 -8.082 1.00 97.12 552 ALA A N 1
ATOM 3996 C CA . ALA A 1 552 ? 22.630 8.540 -6.687 1.00 97.12 552 ALA A CA 1
ATOM 3997 C C . ALA A 1 552 ? 21.966 7.579 -5.682 1.00 97.12 552 ALA A C 1
ATOM 3999 O O . ALA A 1 552 ? 22.530 7.294 -4.627 1.00 97.12 552 ALA A O 1
ATOM 4000 N N . ALA A 1 553 ? 20.763 7.075 -5.980 1.00 97.25 553 ALA A N 1
ATOM 4001 C CA . ALA A 1 553 ? 20.100 6.073 -5.148 1.00 97.25 553 ALA A CA 1
ATOM 4002 C C . ALA A 1 553 ? 20.817 4.714 -5.201 1.00 97.25 553 ALA A C 1
ATOM 4004 O O . ALA A 1 553 ? 21.044 4.097 -4.161 1.00 97.25 553 ALA A O 1
ATOM 4005 N N . LEU A 1 554 ? 21.192 4.263 -6.402 1.00 98.19 554 LEU A N 1
ATOM 4006 C CA . LEU A 1 554 ? 21.862 2.985 -6.652 1.00 98.19 554 LEU A CA 1
ATOM 4007 C C . LEU A 1 554 ? 23.279 2.938 -6.069 1.00 98.19 554 LEU A C 1
ATOM 4009 O O . LEU A 1 554 ? 23.742 1.861 -5.703 1.00 98.19 554 LEU A O 1
ATOM 4013 N N . ASP A 1 555 ? 23.936 4.088 -5.898 1.00 97.12 555 ASP A N 1
ATOM 4014 C CA . ASP A 1 555 ? 25.261 4.202 -5.272 1.00 97.12 555 ASP A CA 1
ATOM 4015 C C . ASP A 1 555 ? 25.313 3.793 -3.785 1.00 97.12 555 ASP A C 1
ATOM 4017 O O . ASP A 1 555 ? 26.400 3.671 -3.201 1.00 97.12 555 ASP A O 1
ATOM 4021 N N . LEU A 1 556 ? 24.148 3.550 -3.171 1.00 96.31 556 LEU A N 1
ATOM 4022 C CA . LEU A 1 556 ? 24.029 2.909 -1.860 1.00 96.31 556 LEU A CA 1
ATOM 4023 C C . LEU A 1 556 ? 24.360 1.408 -1.891 1.00 96.31 556 LEU A C 1
ATOM 4025 O O . LEU A 1 556 ? 24.654 0.842 -0.837 1.00 96.31 556 LEU A O 1
ATOM 4029 N N . ALA A 1 557 ? 24.310 0.766 -3.061 1.00 97.75 557 ALA A N 1
ATOM 4030 C CA . ALA A 1 557 ? 24.770 -0.605 -3.249 1.00 97.75 557 ALA A CA 1
ATOM 4031 C C . ALA A 1 557 ? 26.295 -0.660 -3.450 1.00 97.75 557 ALA A C 1
ATOM 4033 O O . ALA A 1 557 ? 26.932 0.305 -3.868 1.00 97.75 557 ALA A O 1
ATOM 4034 N N . ASP A 1 558 ? 26.898 -1.817 -3.184 1.00 97.88 558 ASP A N 1
ATOM 4035 C CA . ASP A 1 558 ? 28.328 -2.038 -3.423 1.00 97.88 558 ASP A CA 1
ATOM 4036 C C . ASP A 1 558 ? 28.620 -2.411 -4.882 1.00 97.88 558 ASP A C 1
ATOM 4038 O O . ASP A 1 558 ? 29.722 -2.170 -5.379 1.00 97.88 558 ASP A O 1
ATOM 4042 N N . GLU A 1 559 ? 27.649 -3.028 -5.560 1.00 98.06 559 GLU A N 1
ATOM 4043 C CA . GLU A 1 559 ? 27.746 -3.448 -6.956 1.00 98.06 559 GLU A CA 1
ATOM 4044 C C . GLU A 1 559 ? 26.370 -3.384 -7.636 1.00 98.06 559 GLU A C 1
ATOM 4046 O O . GLU A 1 559 ? 25.363 -3.833 -7.085 1.00 98.06 559 GLU A O 1
ATOM 4051 N N . VAL A 1 560 ? 26.321 -2.812 -8.839 1.00 98.69 560 VAL A N 1
ATOM 4052 C CA . VAL A 1 560 ? 25.076 -2.488 -9.547 1.00 98.69 560 VAL A CA 1
ATOM 4053 C C . VAL A 1 560 ? 25.049 -3.188 -10.903 1.00 98.69 560 VAL A C 1
ATOM 4055 O O . VAL A 1 560 ? 25.984 -3.085 -11.693 1.00 98.69 560 VAL A O 1
ATOM 4058 N N . VAL A 1 561 ? 23.959 -3.878 -11.215 1.00 98.69 561 VAL A N 1
ATOM 4059 C CA . VAL A 1 561 ? 23.657 -4.394 -12.553 1.00 98.69 561 VAL A CA 1
ATOM 4060 C C . VAL A 1 561 ? 22.416 -3.668 -13.052 1.00 98.69 561 VAL A C 1
ATOM 4062 O O . VAL A 1 561 ? 21.350 -3.806 -12.462 1.00 98.69 561 VAL A O 1
ATOM 4065 N N . VAL A 1 562 ? 22.545 -2.887 -14.121 1.00 98.56 562 VAL A N 1
ATOM 4066 C CA . VAL A 1 562 ? 21.427 -2.139 -14.711 1.00 98.56 562 VAL A CA 1
ATOM 4067 C C . VAL A 1 562 ? 20.956 -2.849 -15.975 1.00 98.56 562 VAL A C 1
ATOM 4069 O O . VAL A 1 562 ? 21.758 -3.109 -16.876 1.00 98.56 562 VAL A O 1
ATOM 4072 N N . LEU A 1 563 ? 19.666 -3.171 -16.034 1.00 98.25 563 LEU A N 1
ATOM 4073 C CA . LEU A 1 563 ? 19.006 -3.741 -17.211 1.00 98.25 563 LEU A CA 1
ATOM 4074 C C . LEU A 1 563 ? 18.528 -2.640 -18.158 1.00 98.25 563 LEU A C 1
ATOM 4076 O O . LEU A 1 563 ? 18.560 -1.460 -17.811 1.00 98.25 563 LEU A O 1
ATOM 4080 N N . ASP A 1 564 ? 18.062 -3.016 -19.349 1.00 96.81 564 ASP A N 1
ATOM 4081 C CA . ASP A 1 564 ? 17.384 -2.057 -20.223 1.00 96.81 564 ASP A CA 1
ATOM 4082 C C . ASP A 1 564 ? 15.981 -1.688 -19.698 1.00 96.81 564 ASP A C 1
ATOM 4084 O O . ASP A 1 564 ? 15.418 -2.372 -18.838 1.00 96.81 564 ASP A O 1
ATOM 4088 N N . VAL A 1 565 ? 15.433 -0.582 -20.204 1.00 95.94 565 VAL A N 1
ATOM 4089 C CA . VAL A 1 565 ? 14.161 -0.006 -19.747 1.00 95.94 565 VAL A CA 1
ATOM 4090 C C . VAL A 1 565 ? 13.002 -0.959 -20.027 1.00 95.94 565 VAL A C 1
ATOM 4092 O O . VAL A 1 565 ? 12.777 -1.384 -21.161 1.00 95.94 565 VAL A O 1
ATOM 4095 N N . TYR A 1 566 ? 12.188 -1.218 -19.005 1.00 92.62 566 TYR A N 1
ATOM 4096 C CA . TYR A 1 566 ? 10.879 -1.826 -19.189 1.00 92.62 566 TYR A CA 1
ATOM 4097 C C . TYR A 1 566 ? 9.866 -0.746 -19.594 1.00 92.62 566 TYR A C 1
ATOM 4099 O O . TYR A 1 566 ? 9.401 0.037 -18.765 1.00 92.62 566 TYR A O 1
ATOM 4107 N N . GLY A 1 567 ? 9.524 -0.699 -20.884 1.00 82.12 567 GLY A N 1
ATOM 4108 C CA . GLY A 1 567 ? 8.703 0.374 -21.457 1.00 82.12 567 GLY A CA 1
ATOM 4109 C C . GLY A 1 567 ? 7.226 0.379 -21.047 1.00 82.12 567 GLY A C 1
ATOM 4110 O O . GLY A 1 567 ? 6.554 1.366 -21.285 1.00 82.12 567 GLY A O 1
ATOM 4111 N N . ALA A 1 568 ? 6.682 -0.697 -20.464 1.00 79.94 568 ALA A N 1
ATOM 4112 C CA . ALA A 1 568 ? 5.303 -0.755 -19.945 1.00 79.94 568 ALA A CA 1
ATOM 4113 C C . ALA A 1 568 ? 4.192 -0.153 -20.852 1.00 79.94 568 ALA A C 1
ATOM 4115 O O . ALA A 1 568 ? 3.213 0.385 -20.343 1.00 79.94 568 ALA A O 1
ATOM 4116 N N . ARG A 1 569 ? 4.295 -0.337 -22.183 1.00 76.94 569 ARG A N 1
ATOM 4117 C CA . ARG A 1 569 ? 3.409 0.204 -23.253 1.00 76.94 569 ARG A CA 1
ATOM 4118 C C . ARG A 1 569 ? 3.701 1.642 -23.714 1.00 76.94 569 ARG A C 1
ATOM 4120 O O . ARG A 1 569 ? 3.000 2.119 -24.599 1.00 76.94 569 ARG A O 1
ATOM 4127 N N . GLU A 1 570 ? 4.714 2.302 -23.172 1.00 79.38 570 GLU A N 1
ATOM 4128 C CA . GLU A 1 570 ? 5.215 3.579 -23.678 1.00 79.38 570 GLU A CA 1
ATOM 4129 C C . GLU A 1 570 ? 6.012 3.382 -24.975 1.00 79.38 570 GLU A C 1
ATOM 4131 O O . GLU A 1 570 ? 6.705 2.373 -25.153 1.00 79.38 570 GLU A O 1
ATOM 4136 N N . GLU A 1 571 ? 5.910 4.349 -25.886 1.00 85.12 571 GLU A N 1
ATOM 4137 C CA . GLU A 1 571 ? 6.760 4.376 -27.071 1.00 85.12 571 GLU A CA 1
ATOM 4138 C C . GLU A 1 571 ? 8.217 4.659 -26.666 1.00 85.12 571 GLU A C 1
ATOM 4140 O O . GLU A 1 571 ? 8.467 5.573 -25.877 1.00 85.12 571 GLU A O 1
ATOM 4145 N N . PRO A 1 572 ? 9.196 3.902 -27.193 1.00 92.56 572 PRO A N 1
ATOM 4146 C CA . PRO A 1 572 ? 10.602 4.155 -26.913 1.00 92.56 572 PRO A CA 1
ATOM 4147 C C . PRO A 1 572 ? 11.020 5.591 -27.230 1.00 92.56 572 PRO A C 1
ATOM 4149 O O . PRO A 1 572 ? 10.815 6.077 -28.344 1.00 92.56 572 PRO A O 1
ATOM 4152 N N . LEU A 1 573 ? 11.671 6.248 -26.267 1.00 92.12 573 LEU A N 1
ATOM 4153 C CA . LEU A 1 573 ? 12.229 7.584 -26.460 1.00 92.12 573 LEU A CA 1
ATOM 4154 C C . LEU A 1 573 ? 13.656 7.493 -27.027 1.00 92.12 573 LEU A C 1
ATOM 4156 O O . LEU A 1 573 ? 14.505 6.810 -26.443 1.00 92.12 573 LEU A O 1
ATOM 4160 N N . PRO A 1 574 ? 13.970 8.188 -28.139 1.00 93.00 574 PRO A N 1
ATOM 4161 C CA . PRO A 1 574 ? 15.317 8.195 -28.700 1.00 93.00 574 PRO A CA 1
ATOM 4162 C C . PRO A 1 574 ? 16.375 8.624 -27.674 1.00 93.00 574 PRO A C 1
ATOM 4164 O O . PRO A 1 574 ? 16.251 9.666 -27.038 1.00 93.00 574 PRO A O 1
ATOM 4167 N N . GLY A 1 575 ? 17.437 7.827 -27.534 1.00 91.56 575 GLY A N 1
ATOM 4168 C CA . GLY A 1 575 ? 18.544 8.104 -26.609 1.00 91.56 575 GLY A CA 1
ATOM 4169 C C . GLY A 1 575 ? 18.296 7.692 -25.153 1.00 91.56 575 GLY A C 1
ATOM 4170 O O . GLY A 1 575 ? 19.219 7.776 -24.346 1.00 91.56 575 GLY A O 1
ATOM 4171 N N . VAL A 1 576 ? 17.102 7.196 -24.818 1.00 95.75 576 VAL A N 1
ATOM 4172 C CA . VAL A 1 576 ? 16.768 6.734 -23.467 1.00 95.75 576 VAL A CA 1
ATOM 4173 C C . VAL A 1 576 ? 16.867 5.213 -23.402 1.00 95.75 576 VAL A C 1
ATOM 4175 O O . VAL A 1 576 ? 16.149 4.495 -24.091 1.00 95.75 576 VAL A O 1
ATOM 4178 N N . SER A 1 577 ? 17.774 4.719 -22.565 1.00 96.38 577 SER A N 1
ATOM 4179 C CA . SER A 1 577 ? 17.972 3.289 -22.294 1.00 96.38 577 SER A CA 1
ATOM 4180 C C . SER A 1 577 ? 18.451 3.098 -20.859 1.00 96.38 577 SER A C 1
ATOM 4182 O O . SER A 1 577 ? 18.813 4.071 -20.191 1.00 96.38 577 SER A O 1
ATOM 4184 N N . GLY A 1 578 ? 18.540 1.851 -20.395 1.00 96.38 578 GLY A N 1
ATOM 4185 C CA . GLY A 1 578 ? 19.121 1.565 -19.081 1.00 96.38 578 GLY A CA 1
ATOM 4186 C C . GLY A 1 578 ? 20.567 2.050 -18.931 1.00 96.38 578 GLY A C 1
ATOM 4187 O O . GLY A 1 578 ? 21.003 2.397 -17.833 1.00 96.38 578 GLY A O 1
ATOM 4188 N N . ALA A 1 579 ? 21.296 2.188 -20.043 1.00 97.25 579 ALA A N 1
ATOM 4189 C CA . ALA A 1 579 ? 22.646 2.742 -20.044 1.00 97.25 579 ALA A CA 1
ATOM 4190 C C . ALA A 1 579 ? 22.697 4.193 -19.535 1.00 97.25 579 ALA A C 1
ATOM 4192 O O . ALA A 1 579 ? 23.721 4.596 -18.989 1.00 97.25 579 ALA A O 1
ATOM 4193 N N . LEU A 1 580 ? 21.615 4.967 -19.685 1.00 97.38 580 LEU A N 1
ATOM 4194 C CA . LEU A 1 580 ? 21.529 6.340 -19.178 1.00 97.38 580 LEU A CA 1
ATOM 4195 C C . LEU A 1 580 ? 21.581 6.372 -17.643 1.00 97.38 580 LEU A C 1
ATOM 4197 O O . LEU A 1 580 ? 22.300 7.180 -17.056 1.00 97.38 580 LEU A O 1
ATOM 4201 N N . VAL A 1 581 ? 20.873 5.443 -16.993 1.00 97.69 581 VAL A N 1
ATOM 4202 C CA . VAL A 1 581 ? 20.936 5.266 -15.536 1.00 97.69 581 VAL A CA 1
ATOM 4203 C C . VAL A 1 581 ? 22.318 4.761 -15.136 1.00 97.69 581 VAL A C 1
ATOM 4205 O O . VAL A 1 581 ? 22.933 5.323 -14.237 1.00 97.69 581 VAL A O 1
ATOM 4208 N N . ALA A 1 582 ? 22.845 3.754 -15.841 1.00 97.69 582 ALA A N 1
ATOM 4209 C CA . ALA A 1 582 ? 24.155 3.173 -15.542 1.00 97.69 582 ALA A CA 1
ATOM 4210 C C . ALA A 1 582 ? 25.299 4.202 -15.592 1.00 97.69 582 ALA A C 1
ATOM 4212 O O . ALA A 1 582 ? 26.205 4.142 -14.770 1.00 97.69 582 ALA A O 1
ATOM 4213 N N . GLN A 1 583 ? 25.248 5.166 -16.516 1.00 97.69 583 GLN A N 1
ATOM 4214 C CA . GLN A 1 583 ? 26.226 6.260 -16.611 1.00 97.69 583 GLN A CA 1
ATOM 4215 C C . GLN A 1 583 ? 26.185 7.228 -15.421 1.00 97.69 583 GLN A C 1
ATOM 4217 O O . GLN A 1 583 ? 27.166 7.928 -15.181 1.00 97.69 583 GLN A O 1
ATOM 4222 N N . SER A 1 584 ? 25.071 7.272 -14.687 1.00 97.12 584 SER A N 1
ATOM 4223 C CA . SER A 1 584 ? 24.904 8.121 -13.503 1.00 97.12 584 SER A CA 1
ATOM 4224 C C . SER A 1 584 ? 25.337 7.431 -12.201 1.00 97.12 584 SER A C 1
ATOM 4226 O O . SER A 1 584 ? 25.344 8.071 -11.154 1.00 97.12 584 SER A O 1
ATOM 4228 N N . VAL A 1 585 ? 25.684 6.139 -12.249 1.00 97.94 585 VAL A N 1
ATOM 4229 C CA . VAL A 1 585 ? 26.159 5.353 -11.098 1.00 97.94 585 VAL A CA 1
ATOM 4230 C C . VAL A 1 585 ? 27.676 5.503 -10.973 1.00 97.94 585 VAL A C 1
ATOM 4232 O O . VAL A 1 585 ? 28.404 5.358 -11.956 1.00 97.94 585 VAL A O 1
ATOM 4235 N N . THR A 1 586 ? 28.171 5.763 -9.763 1.00 96.94 586 THR A N 1
ATOM 4236 C CA . THR A 1 586 ? 29.609 5.917 -9.479 1.00 96.94 586 THR A CA 1
ATOM 4237 C C . THR A 1 586 ? 30.246 4.661 -8.878 1.00 96.94 586 THR A C 1
ATOM 4239 O O . THR A 1 586 ? 31.466 4.481 -8.945 1.00 96.94 586 THR A O 1
ATOM 4242 N N . ARG A 1 587 ? 29.436 3.762 -8.310 1.00 96.19 587 ARG A N 1
ATOM 4243 C CA . ARG A 1 587 ? 29.845 2.425 -7.851 1.00 96.19 587 ARG A CA 1
ATOM 4244 C C . ARG A 1 587 ? 30.167 1.481 -9.019 1.00 96.19 587 ARG A C 1
ATOM 4246 O O . ARG A 1 587 ? 29.815 1.774 -10.160 1.00 96.19 587 ARG A O 1
ATOM 4253 N N . PRO A 1 588 ? 30.829 0.328 -8.770 1.00 98.12 588 PRO A N 1
ATOM 4254 C CA . PRO A 1 588 ? 30.987 -0.712 -9.784 1.00 98.12 588 PRO A CA 1
ATOM 4255 C C . PRO A 1 588 ? 29.643 -1.061 -10.434 1.00 98.12 588 PRO A C 1
ATOM 4257 O O . PRO A 1 588 ? 28.751 -1.597 -9.776 1.00 98.12 588 PRO A O 1
ATOM 4260 N N . VAL A 1 589 ? 29.508 -0.736 -11.720 1.00 98.38 589 VAL A N 1
ATOM 4261 C CA . VAL A 1 589 ? 28.255 -0.848 -12.468 1.00 98.38 589 VAL A CA 1
ATOM 4262 C C . VAL A 1 589 ? 28.440 -1.668 -13.738 1.00 98.38 589 VAL A C 1
ATOM 4264 O O . VAL A 1 589 ? 29.428 -1.531 -14.460 1.00 98.38 589 VAL A O 1
ATOM 4267 N N . HIS A 1 590 ? 27.455 -2.514 -14.026 1.00 98.19 590 HIS A N 1
ATOM 4268 C CA . HIS A 1 590 ? 27.399 -3.343 -15.220 1.00 98.19 590 HIS A CA 1
ATOM 4269 C C . HIS A 1 590 ? 26.091 -3.081 -15.959 1.00 98.19 590 HIS A C 1
ATOM 4271 O O . HIS A 1 590 ? 25.021 -3.413 -15.454 1.00 98.19 590 HIS A O 1
ATOM 4277 N N . TYR A 1 591 ? 26.158 -2.530 -17.169 1.00 98.31 591 TYR A N 1
ATOM 4278 C CA . TYR A 1 591 ? 24.987 -2.480 -18.042 1.00 98.31 591 TYR A CA 1
ATOM 4279 C C . TYR A 1 591 ? 24.802 -3.837 -18.737 1.00 98.31 591 TYR A C 1
ATOM 4281 O O . TYR A 1 591 ? 25.672 -4.269 -19.496 1.00 98.31 591 TYR A O 1
ATOM 4289 N N . GLN A 1 592 ? 23.686 -4.517 -18.463 1.00 97.75 592 GLN A N 1
ATOM 4290 C CA . GLN A 1 592 ? 23.344 -5.823 -19.028 1.00 97.75 592 GLN A CA 1
ATOM 4291 C C . GLN A 1 592 ? 21.941 -5.782 -19.657 1.00 97.75 592 GLN A C 1
ATOM 4293 O O . GLN A 1 592 ? 20.958 -6.091 -18.985 1.00 97.75 592 GLN A O 1
ATOM 4298 N N . PRO A 1 593 ? 21.820 -5.433 -20.949 1.00 95.38 593 PRO A N 1
ATOM 4299 C CA . PRO A 1 593 ? 20.525 -5.406 -21.626 1.00 95.38 593 PRO A CA 1
ATOM 4300 C C . PRO A 1 593 ? 19.968 -6.810 -21.926 1.00 95.38 593 PRO A C 1
ATOM 4302 O O . PRO A 1 593 ? 18.765 -6.968 -22.105 1.00 95.38 593 PRO A O 1
ATOM 4305 N N . ASP A 1 594 ? 20.815 -7.846 -21.976 1.00 95.56 594 ASP A N 1
ATOM 4306 C CA . ASP A 1 594 ? 20.382 -9.228 -22.210 1.00 95.56 594 ASP A CA 1
ATOM 4307 C C . ASP A 1 594 ? 20.020 -9.910 -20.881 1.00 95.56 594 ASP A C 1
ATOM 4309 O O . ASP A 1 594 ? 20.882 -10.465 -20.187 1.00 95.56 594 ASP A O 1
ATOM 4313 N N . MET A 1 595 ? 18.724 -9.900 -20.542 1.00 93.50 595 MET A N 1
ATOM 4314 C CA . MET A 1 595 ? 18.199 -10.502 -19.309 1.00 93.50 595 MET A CA 1
ATOM 4315 C C . MET A 1 595 ? 18.606 -11.970 -19.122 1.00 93.50 595 MET A C 1
ATOM 4317 O O . MET A 1 595 ? 18.833 -12.402 -17.993 1.00 93.50 595 MET A O 1
ATOM 4321 N N . SER A 1 596 ? 18.774 -12.734 -20.209 1.00 93.81 596 SER A N 1
ATOM 4322 C CA . SER A 1 596 ? 19.116 -14.163 -20.140 1.00 93.81 596 SER A CA 1
ATOM 4323 C C . SER A 1 596 ? 20.504 -14.431 -19.540 1.00 93.81 596 SER A C 1
ATOM 4325 O O . SER A 1 596 ? 20.787 -15.533 -19.061 1.00 93.81 596 SER A O 1
ATOM 4327 N N . ARG A 1 597 ? 21.384 -13.422 -19.536 1.00 95.31 597 ARG A N 1
ATOM 4328 C CA . ARG A 1 597 ? 22.748 -13.515 -18.995 1.00 95.31 597 ARG A CA 1
ATOM 4329 C C . ARG A 1 597 ? 22.842 -13.104 -17.532 1.00 95.31 597 ARG A C 1
ATOM 4331 O O . ARG A 1 597 ? 23.828 -13.453 -16.877 1.00 95.31 597 ARG A O 1
ATOM 4338 N N . VAL A 1 598 ? 21.837 -12.398 -17.014 1.00 96.25 598 VAL A N 1
ATOM 4339 C CA . VAL A 1 598 ? 21.900 -11.737 -15.704 1.00 96.25 598 VAL A CA 1
ATOM 4340 C C . VAL A 1 598 ? 22.090 -12.744 -14.576 1.00 96.25 598 VAL A C 1
ATOM 4342 O O . VAL A 1 598 ? 22.997 -12.568 -13.767 1.00 96.25 598 VAL A O 1
ATOM 4345 N N . GLY A 1 599 ? 21.325 -13.843 -14.562 1.00 95.00 599 GLY A N 1
ATOM 4346 C CA . GLY A 1 599 ? 21.433 -14.864 -13.511 1.00 95.00 599 GLY A CA 1
ATOM 4347 C C . GLY A 1 599 ? 22.860 -15.403 -13.347 1.00 95.00 599 GLY A C 1
ATOM 4348 O O . GLY A 1 599 ? 23.394 -15.443 -12.240 1.00 95.00 599 GLY A O 1
ATOM 4349 N N . ARG A 1 600 ? 23.532 -15.727 -14.463 1.00 94.00 600 ARG A N 1
ATOM 4350 C CA . ARG A 1 600 ? 24.932 -16.195 -14.454 1.00 94.00 600 ARG A CA 1
ATOM 4351 C C . ARG A 1 600 ? 25.918 -15.091 -14.083 1.00 94.00 600 ARG A C 1
ATOM 4353 O O . ARG A 1 600 ? 26.880 -15.357 -13.368 1.00 94.00 600 ARG A O 1
ATOM 4360 N N . GLN A 1 601 ? 25.709 -13.874 -14.580 1.00 96.44 601 GLN A N 1
ATOM 4361 C CA . GLN A 1 601 ? 26.569 -12.735 -14.268 1.00 96.44 601 GLN A CA 1
ATOM 4362 C C . GLN A 1 601 ? 26.553 -12.442 -12.766 1.00 96.44 601 GLN A C 1
ATOM 4364 O O . GLN A 1 601 ? 27.607 -12.454 -12.138 1.00 96.44 601 GLN A O 1
ATOM 4369 N N . VAL A 1 602 ? 25.369 -12.274 -12.178 1.00 97.25 602 VAL A N 1
ATOM 4370 C CA . VAL A 1 602 ? 25.198 -11.994 -10.746 1.00 97.25 602 VAL A CA 1
ATOM 4371 C C . VAL A 1 602 ? 25.743 -13.137 -9.894 1.00 97.25 602 VAL A C 1
ATOM 4373 O O . VAL A 1 602 ? 26.473 -12.886 -8.938 1.00 97.25 602 VAL A O 1
ATOM 4376 N N . ALA A 1 603 ? 25.489 -14.394 -10.276 1.00 94.94 603 ALA A N 1
ATOM 4377 C CA . ALA A 1 603 ? 26.040 -15.550 -9.572 1.00 94.94 603 ALA A CA 1
ATOM 4378 C C . ALA A 1 603 ? 27.579 -15.570 -9.551 1.00 94.94 603 ALA A C 1
ATOM 4380 O O . ALA A 1 603 ? 28.159 -16.054 -8.581 1.00 94.94 603 ALA A O 1
ATOM 4381 N N . ASN A 1 604 ? 28.251 -15.038 -10.581 1.00 94.75 604 ASN A N 1
ATOM 4382 C CA . ASN A 1 604 ? 29.712 -14.909 -10.617 1.00 94.75 604 ASN A CA 1
ATOM 4383 C C . ASN A 1 604 ? 30.231 -13.749 -9.755 1.00 94.75 604 ASN A C 1
ATOM 4385 O O . ASN A 1 604 ? 31.313 -13.871 -9.171 1.00 94.75 604 ASN A O 1
ATOM 4389 N N . LEU A 1 605 ? 29.466 -12.656 -9.669 1.00 95.50 605 LEU A N 1
ATOM 4390 C CA . LEU A 1 605 ? 29.784 -11.492 -8.841 1.00 95.50 605 LEU A CA 1
ATOM 4391 C C . LEU A 1 605 ? 29.630 -11.801 -7.350 1.00 95.50 605 LEU A C 1
ATOM 4393 O O . LEU A 1 605 ? 30.496 -11.426 -6.560 1.00 95.50 605 LEU A O 1
ATOM 4397 N N . ALA A 1 606 ? 28.559 -12.501 -6.975 1.00 96.00 606 ALA A N 1
ATOM 4398 C CA . ALA A 1 606 ? 28.175 -12.748 -5.591 1.00 96.00 606 ALA A CA 1
ATOM 4399 C C . ALA A 1 606 ? 29.166 -13.640 -4.824 1.00 96.00 606 ALA A C 1
ATOM 4401 O O . ALA A 1 606 ? 29.851 -14.504 -5.386 1.00 96.00 606 ALA A O 1
ATOM 4402 N N . ARG A 1 607 ? 29.230 -13.425 -3.511 1.00 93.75 607 ARG A N 1
ATOM 4403 C CA . ARG A 1 607 ? 30.066 -14.143 -2.542 1.00 93.75 607 ARG A CA 1
ATOM 4404 C C . ARG A 1 607 ? 29.244 -14.477 -1.293 1.00 93.75 607 ARG A C 1
ATOM 4406 O O . ARG A 1 607 ? 28.295 -13.754 -0.998 1.00 93.75 607 ARG A O 1
ATOM 4413 N N . PRO A 1 608 ? 29.608 -15.519 -0.522 1.00 91.88 608 PRO A N 1
ATOM 4414 C CA . PRO A 1 608 ? 28.918 -15.827 0.727 1.00 91.88 608 PRO A CA 1
ATOM 4415 C C . PRO A 1 608 ? 28.824 -14.602 1.646 1.00 91.88 608 PRO A C 1
ATOM 4417 O O . PRO A 1 608 ? 29.821 -13.923 1.891 1.00 91.88 608 PRO A O 1
ATOM 4420 N N . GLY A 1 609 ? 27.623 -14.339 2.155 1.00 90.81 609 GLY A N 1
ATOM 4421 C CA . GLY A 1 609 ? 27.291 -13.170 2.966 1.00 90.81 609 GLY A CA 1
ATOM 4422 C C . GLY A 1 609 ? 26.675 -12.007 2.189 1.00 90.81 609 GLY A C 1
ATOM 4423 O O . GLY A 1 609 ? 26.059 -11.146 2.818 1.00 90.81 609 GLY A O 1
ATOM 4424 N N . ASP A 1 610 ? 26.783 -11.994 0.858 1.00 95.62 610 ASP A N 1
ATOM 4425 C CA . ASP A 1 610 ? 26.162 -10.962 0.029 1.00 95.62 610 ASP A CA 1
ATOM 4426 C C . ASP A 1 610 ? 24.624 -11.038 0.079 1.00 95.62 610 ASP A C 1
ATOM 4428 O O . ASP A 1 610 ? 24.006 -12.097 0.261 1.00 95.62 610 ASP A O 1
ATOM 4432 N N . VAL A 1 611 ? 24.013 -9.873 -0.108 1.00 96.75 611 VAL A N 1
ATOM 4433 C CA . VAL A 1 611 ? 22.584 -9.677 -0.335 1.00 96.75 611 VAL A CA 1
ATOM 4434 C C . VAL A 1 611 ? 22.412 -9.232 -1.781 1.00 96.75 611 VAL A C 1
ATOM 4436 O O . VAL A 1 611 ? 22.991 -8.231 -2.193 1.00 96.75 611 VAL A O 1
ATOM 4439 N N . VAL A 1 612 ? 21.624 -9.978 -2.547 1.00 98.31 612 VAL A N 1
ATOM 4440 C CA . VAL A 1 612 ? 21.240 -9.644 -3.919 1.00 98.31 612 VAL A CA 1
ATOM 4441 C C . VAL A 1 612 ? 19.790 -9.178 -3.921 1.00 98.31 612 VAL A C 1
ATOM 4443 O O . VAL A 1 612 ? 18.945 -9.843 -3.326 1.00 98.31 612 VAL A O 1
ATOM 4446 N N . ILE A 1 613 ? 19.494 -8.075 -4.606 1.00 98.25 613 ILE A N 1
ATOM 4447 C CA . ILE A 1 613 ? 18.131 -7.547 -4.735 1.00 98.25 613 ILE A CA 1
ATOM 4448 C C . ILE A 1 613 ? 17.796 -7.371 -6.211 1.00 98.25 613 ILE A C 1
ATOM 4450 O O . ILE A 1 613 ? 18.451 -6.587 -6.899 1.00 98.25 613 ILE A O 1
ATOM 4454 N N . THR A 1 614 ? 16.781 -8.079 -6.702 1.00 98.31 614 THR A N 1
ATOM 4455 C CA . THR A 1 614 ? 16.128 -7.747 -7.973 1.00 98.31 614 THR A CA 1
ATOM 4456 C C . THR A 1 614 ? 15.153 -6.603 -7.732 1.00 98.31 614 THR A C 1
ATOM 4458 O O . THR A 1 614 ? 14.368 -6.652 -6.792 1.00 98.31 614 THR A O 1
ATOM 4461 N N . MET A 1 615 ? 15.253 -5.532 -8.518 1.00 98.12 615 MET A N 1
ATOM 4462 C CA . MET A 1 615 ? 14.565 -4.277 -8.224 1.00 98.12 615 MET A CA 1
ATOM 4463 C C . MET A 1 615 ? 13.973 -3.641 -9.478 1.00 98.12 615 MET A C 1
ATOM 4465 O O . MET A 1 615 ? 14.676 -3.413 -10.464 1.00 98.12 615 MET A O 1
ATOM 4469 N N . GLY A 1 616 ? 12.682 -3.328 -9.418 1.00 93.31 616 GLY A N 1
ATOM 4470 C CA . GLY A 1 616 ? 11.944 -2.627 -10.467 1.00 93.31 616 GLY A CA 1
ATOM 4471 C C . GLY A 1 616 ? 10.528 -3.171 -10.632 1.00 93.31 616 GLY A C 1
ATOM 4472 O O . GLY A 1 616 ? 10.194 -4.241 -10.126 1.00 93.31 616 GLY A O 1
ATOM 4473 N N . ALA A 1 617 ? 9.686 -2.451 -11.375 1.00 86.69 617 ALA A N 1
ATOM 4474 C CA . ALA A 1 617 ? 8.269 -2.785 -11.567 1.00 86.69 617 ALA A CA 1
ATOM 4475 C C . ALA A 1 617 ? 7.992 -3.769 -12.731 1.00 86.69 617 ALA A C 1
ATOM 4477 O O . ALA A 1 617 ? 6.907 -4.354 -12.807 1.00 86.69 617 ALA A O 1
ATOM 4478 N N . GLY A 1 618 ? 8.981 -4.003 -13.603 1.00 85.69 618 GLY A N 1
ATOM 4479 C CA . GLY A 1 618 ? 8.881 -4.859 -14.791 1.00 85.69 618 GLY A CA 1
ATOM 4480 C C . GLY A 1 618 ? 9.075 -6.356 -14.529 1.00 85.69 618 GLY A C 1
ATOM 4481 O O . GLY A 1 618 ? 8.656 -6.889 -13.500 1.00 85.69 618 GLY A O 1
ATOM 4482 N N . ASP A 1 619 ? 9.703 -7.044 -15.480 1.00 87.75 619 ASP A N 1
ATOM 4483 C CA . ASP A 1 619 ? 9.943 -8.494 -15.481 1.00 87.75 619 ASP A CA 1
ATOM 4484 C C . ASP A 1 619 ? 11.229 -8.920 -14.746 1.00 87.75 619 ASP A C 1
ATOM 4486 O O . ASP A 1 619 ? 11.497 -10.117 -14.615 1.00 87.75 619 ASP A O 1
ATOM 4490 N N . VAL A 1 620 ? 11.974 -7.968 -14.172 1.00 95.00 620 VAL A N 1
ATOM 4491 C CA . VAL A 1 620 ? 13.145 -8.206 -13.303 1.00 95.00 620 VAL A CA 1
ATOM 4492 C C . VAL A 1 620 ? 12.886 -9.204 -12.164 1.00 95.00 620 VAL A C 1
ATOM 4494 O O . VAL A 1 620 ? 13.782 -9.967 -11.811 1.00 95.00 620 VAL A O 1
ATOM 4497 N N . THR A 1 621 ? 11.650 -9.280 -11.660 1.00 92.31 621 THR A N 1
ATOM 4498 C CA . THR A 1 621 ? 11.205 -10.241 -10.626 1.00 92.31 621 THR A CA 1
ATOM 4499 C C . THR A 1 621 ? 11.495 -11.702 -10.998 1.00 92.31 621 THR A C 1
ATOM 4501 O O . THR A 1 621 ? 11.848 -12.527 -10.154 1.00 92.31 621 THR A O 1
ATOM 4504 N N . MET A 1 622 ? 11.461 -12.033 -12.295 1.00 92.00 622 MET A N 1
ATOM 4505 C CA . MET A 1 622 ? 11.736 -13.388 -12.785 1.00 92.00 622 MET A CA 1
ATOM 4506 C C . MET A 1 622 ? 13.190 -13.816 -12.540 1.00 92.00 622 MET A C 1
ATOM 4508 O O . MET A 1 622 ? 13.482 -15.013 -12.448 1.00 92.00 622 MET A O 1
ATOM 4512 N N . LEU A 1 623 ? 14.108 -12.852 -12.416 1.00 96.19 623 LEU A N 1
ATOM 4513 C CA . LEU A 1 623 ? 15.538 -13.106 -12.278 1.00 96.19 623 LEU A CA 1
ATOM 4514 C C . LEU A 1 623 ? 15.916 -13.650 -10.901 1.00 96.19 623 LEU A C 1
ATOM 4516 O O . LEU A 1 623 ? 16.945 -14.314 -10.807 1.00 96.19 623 LEU A O 1
ATOM 4520 N N . GLY A 1 624 ? 15.100 -13.455 -9.858 1.00 95.50 624 GLY A N 1
ATOM 4521 C CA . GLY A 1 624 ? 15.406 -13.964 -8.517 1.00 95.50 624 GLY A CA 1
ATOM 4522 C C . GLY A 1 624 ? 15.640 -15.481 -8.513 1.00 95.50 624 GLY A C 1
ATOM 4523 O O . GLY A 1 624 ? 16.661 -15.964 -8.021 1.00 95.50 624 GLY A O 1
ATOM 4524 N N . SER A 1 625 ? 14.747 -16.230 -9.170 1.00 94.25 625 SER A N 1
ATOM 4525 C CA . SER A 1 625 ? 14.884 -17.686 -9.346 1.00 94.25 625 SER A CA 1
ATOM 4526 C C . SER A 1 625 ? 16.109 -18.075 -10.184 1.00 94.25 625 SER A C 1
ATOM 4528 O O . SER A 1 625 ? 16.867 -18.964 -9.804 1.00 94.25 625 SER A O 1
ATOM 4530 N N . GLN A 1 626 ? 16.369 -17.355 -11.279 1.00 95.50 626 GLN A N 1
ATOM 4531 C CA . GLN A 1 626 ? 17.510 -17.618 -12.162 1.00 95.50 626 GLN A CA 1
ATOM 4532 C C . GLN A 1 626 ? 18.856 -17.338 -11.485 1.00 95.50 626 GLN A C 1
ATOM 4534 O O . GLN A 1 626 ? 19.844 -18.020 -11.760 1.00 95.50 626 GLN A O 1
ATOM 4539 N N . ILE A 1 627 ? 18.909 -16.337 -10.604 1.00 97.12 627 ILE A N 1
ATOM 4540 C CA . ILE A 1 627 ? 20.084 -16.027 -9.787 1.00 97.12 627 ILE A CA 1
ATOM 4541 C C . ILE A 1 627 ? 20.327 -17.161 -8.791 1.00 97.12 627 ILE A C 1
ATOM 4543 O O . ILE A 1 627 ? 21.460 -17.627 -8.688 1.00 97.12 627 ILE A O 1
ATOM 4547 N N . LEU A 1 628 ? 19.288 -17.652 -8.106 1.00 96.94 628 LEU A N 1
ATOM 4548 C CA . LEU A 1 628 ? 19.404 -18.799 -7.196 1.00 96.94 628 LEU A CA 1
ATOM 4549 C C . LEU A 1 628 ? 19.889 -20.061 -7.922 1.00 96.94 628 LEU A C 1
ATOM 4551 O O . LEU A 1 628 ? 20.807 -20.726 -7.445 1.00 96.94 628 LEU A O 1
ATOM 4555 N N . ASP A 1 629 ? 19.350 -20.357 -9.104 1.00 95.06 629 ASP A N 1
ATOM 4556 C CA . ASP A 1 629 ? 19.817 -21.482 -9.920 1.00 95.06 629 ASP A CA 1
ATOM 4557 C C . ASP A 1 629 ? 21.273 -21.293 -10.374 1.00 95.06 629 ASP A C 1
ATOM 4559 O O . ASP A 1 629 ? 22.082 -22.222 -10.305 1.00 95.06 629 ASP A O 1
ATOM 4563 N N . GLY A 1 630 ? 21.644 -20.075 -10.782 1.00 94.25 630 GLY A N 1
ATOM 4564 C CA . GLY A 1 630 ? 23.022 -19.722 -11.124 1.00 94.25 630 GLY A CA 1
ATOM 4565 C C . GLY A 1 630 ? 23.988 -19.905 -9.950 1.00 94.25 630 GLY A C 1
ATOM 4566 O O . GLY A 1 630 ? 25.086 -20.433 -10.134 1.00 94.25 630 GLY A O 1
ATOM 4567 N N . LEU A 1 631 ? 23.569 -19.520 -8.742 1.00 94.88 631 LEU A N 1
ATOM 4568 C CA . LEU A 1 631 ? 24.326 -19.720 -7.508 1.00 94.88 631 LEU A CA 1
ATOM 4569 C C . LEU A 1 631 ? 24.483 -21.208 -7.186 1.00 94.88 631 LEU A C 1
ATOM 4571 O O . LEU A 1 631 ? 25.581 -21.610 -6.810 1.00 94.88 631 LEU A O 1
ATOM 4575 N N . ARG A 1 632 ? 23.437 -22.022 -7.376 1.00 93.31 632 ARG A N 1
ATOM 4576 C CA . ARG A 1 632 ? 23.446 -23.469 -7.096 1.00 93.31 632 ARG A CA 1
ATOM 4577 C C . ARG A 1 632 ? 24.380 -24.247 -8.019 1.00 93.31 632 ARG A C 1
ATOM 4579 O O . ARG A 1 632 ? 25.060 -25.167 -7.579 1.00 93.31 632 ARG A O 1
ATOM 4586 N N . VAL A 1 633 ? 24.404 -23.893 -9.305 1.00 89.06 633 VAL A N 1
ATOM 4587 C CA . VAL A 1 633 ? 25.212 -24.584 -10.328 1.00 89.06 633 VAL A CA 1
ATOM 4588 C C . VAL A 1 633 ? 26.682 -24.152 -10.288 1.00 89.06 633 VAL A C 1
ATOM 4590 O O . VAL A 1 633 ? 27.543 -24.822 -10.866 1.00 89.06 633 VAL A O 1
ATOM 4593 N N . ARG A 1 634 ? 27.010 -23.057 -9.591 1.00 78.44 634 ARG A N 1
ATOM 4594 C CA . ARG A 1 634 ? 28.397 -22.630 -9.411 1.00 78.44 634 ARG A CA 1
ATOM 4595 C C . ARG A 1 634 ? 29.147 -23.730 -8.644 1.00 78.44 634 ARG A C 1
ATOM 4597 O O . ARG A 1 634 ? 28.761 -24.034 -7.516 1.00 78.44 634 ARG A O 1
ATOM 4604 N N . PRO A 1 635 ? 30.202 -24.343 -9.216 1.00 57.53 635 PRO A N 1
ATOM 4605 C CA . PRO A 1 635 ? 30.979 -25.326 -8.480 1.00 57.53 635 PRO A CA 1
ATOM 4606 C C . PRO A 1 635 ? 31.493 -24.658 -7.208 1.00 57.53 635 PRO A C 1
ATOM 4608 O O . PRO A 1 635 ? 32.045 -23.558 -7.280 1.00 57.53 635 PRO A O 1
ATOM 4611 N N . SER A 1 636 ? 31.277 -25.306 -6.062 1.00 51.69 636 SER A N 1
ATOM 4612 C CA . SER A 1 636 ? 31.807 -24.888 -4.766 1.00 51.69 636 SER A CA 1
ATOM 4613 C C . SER A 1 636 ? 33.328 -24.779 -4.903 1.00 51.69 636 SER A C 1
ATOM 4615 O O . SER A 1 636 ? 34.047 -25.778 -4.898 1.00 51.69 636 SER A O 1
ATOM 4617 N N . GLY A 1 637 ? 33.812 -23.573 -5.192 1.00 47.78 637 GLY A N 1
ATOM 4618 C CA . GLY A 1 637 ? 35.211 -23.321 -5.490 1.00 47.78 637 GLY A CA 1
ATOM 4619 C C . GLY A 1 637 ? 36.044 -23.471 -4.225 1.00 47.78 637 GLY A C 1
ATOM 4620 O O . GLY A 1 637 ? 35.757 -22.799 -3.240 1.00 47.78 637 GLY A O 1
ATOM 4621 N N . ARG A 1 638 ? 37.015 -24.384 -4.319 1.00 34.22 638 ARG A N 1
ATOM 4622 C CA . ARG A 1 638 ? 38.178 -24.640 -3.452 1.00 34.22 638 ARG A CA 1
ATOM 4623 C C . ARG A 1 638 ? 38.674 -23.480 -2.596 1.00 34.22 638 ARG A C 1
ATOM 4625 O O . ARG A 1 638 ? 38.776 -22.357 -3.139 1.00 34.22 638 ARG A O 1
#

Nearest PDB structures (foldseek):
  7bva-assembly2_B  TM=9.196E-01  e=1.816E-55  Mycobacterium tuberculosis variant bovis AF2122/97
  7bvb-assembly2_B  TM=9.195E-01  e=2.402E-51  Mycobacterium tuberculosis variant bovis AF2122/97
  2f00-assembly1_B  TM=9.176E-01  e=1.169E-37  Escherichia coli
  2f00-assembly1_A  TM=9.283E-01  e=7.745E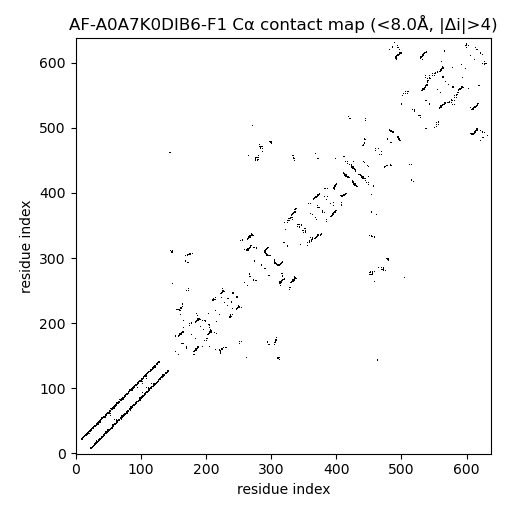-36  Escherichia coli
  4hv4-assembly2_B  TM=9.180E-01  e=1.569E-35  Yersinia pestis CO92

InterPro domains:
  IPR000713 Mur ligase, N-terminal catalytic domain [PF01225] (160-262)
  IPR004101 Mur ligase, C-terminal [PF02875] (481-618)
  IPR005758 UDP-N-acetylmuramate--L-alanine ligase [MF_00046] (157-633)
  IPR005758 UDP-N-acetylmuramate--L-alanine ligase [TIGR01082] (160-627)
  IPR013221 Mur ligase, central [PF08245] (267-459)
  IPR036565 Mur-like, catalytic domain superfamily [G3DSA:3.40.1190.10] (251-478)
  IPR036565 Mur-like, catalytic domain superfamily [SSF53623] (249-477)
  IPR036615 Mur ligase, C-terminal domain superfamily [G3DSA:3.90.190.20] (479-633)
  IPR036615 Mur ligase, C-terminal domain superfamily [SSF53244] (478-629)
  IPR050061 Peptidoglycan biosynthesis MurCDEF [PTHR43445] (158-632)

Organism: NCBI:txid2585199

Secondary structure (DSSP, 8-state):
-----------TT-BS---S-BS--TT-BS-EES-BS-EES-BS-EES-SS-EES-BS-EES-SS-EES-SS-EES-SS-EES-SS-EES-SS-EES-SS--TT-SS-EES-BS---S-SS-EES-BS---S-SS-EES-B-SSPPPPP-----GGGSEEEEETTTSHHHHHHHHHHHHTT-EEEEEESS--HHHHHHHTTT-EEEES--GGGGGSSTT--SEEEE-TTTS-TT-HHHHHHHHHT--EEEHHHHHHHHHTTSEEEEEESSSSHHHHHHHHHHHHHHTT---EEEEEEEETTTTEEEE--SSSEEEEE---TTSGGGG---SEEEE----S--HHHHSSHHHHHHHHHHHHTTSPTT-EEEEETTSHHHHHHHHHHHT-TT---EEEEEESS--TT-SS-EEEEEEEEEEETTEEEEEEEETT-SS-EEEEESS-SHHHHHHHHHHHHHHHHTT--HHHHHHHHHH---BTTSSEEEEEETTEEEEEE---SHHHHHHHHHHHHHHHHHHHHTTS-SSPPPEEEEE--B-HHHHHHHHHHHHHHHTTSSEEEEPPPB-TTPPPPTT-SHHHHHHT--SSEEE---HHHHHHHHHHH--TT-EEEEESSSGGGGHHHHHHHHHHHS----

Foldseek 3Di:
DDDDDPDQDEDDDDEEEDEARGEEDANYEYEYEAYHYEDHQYEYEYEAYQYEYHQYAYEYEQDAEEYENYAYEYENDAYEYYCYNEEYECHCYEYYNAAYEYENHLEEYEQYCYEYEQYNYEYYNAADYYYNYPYHYDNYDHLAQFFQDLDQQDPLLQEEEEEQCQAQLNLQLLQQSLVSNHAYEYEHCDDDPSNVVSVVSPYHYDHDFACCSQVSDVVGHLAYEYACV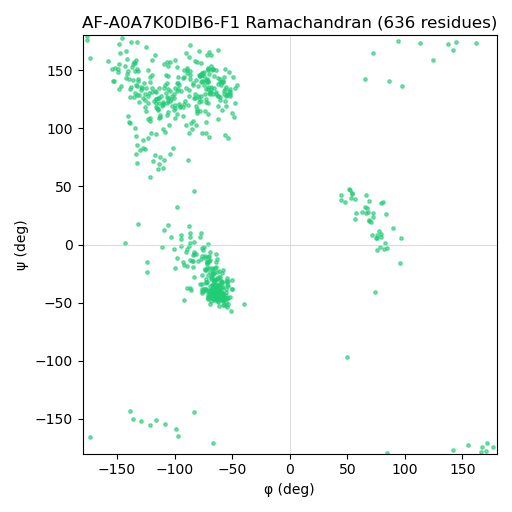PDPCPGRNNVSCVVVVRHYYYSLLSVQSSLPSAQEEEEDEPDDQQLLLLLLCLLCVLLVAFEFEAGNFQAPVVSGRTDDGRGRYYGYYQYLLALSLLSHQHLEYEYEEQDPDNCVRQVDSVSSLVSVLNSLQSYDAAGEYEFECVYPSRQVSLQVVVPDPPGRYAYEYEYADPCPVRSHHHQKYFPDWAFDDQWTWTWMDGPPDPHTDIATASHWAPSSVSSLVSSLVSNVVNSRDNVSSSVSRNVRQTTVQCQHFPDDFQQETEGGHADQDLVSLLRSLVRQLSNQVSCVVVVVDPDGAFEEEEDEHEAQVCCVVCLLSLQVSCLSGQAYEFEWHPRVPPDHDPPGISVSSQVNHPHHYHYDNPLVCVLLVLLVVGDNNYYYYQYHNDPSSVSRVSVNVNVNPPPPDD

Radius of gyration: 30.96 Å; Cα contacts (8 Å, |Δi|>4): 1679; chains: 1; bounding box: 73×50×113 Å

Sequence (638 aa):
MTETDKTIDDNPGVRGATPDPGGDNPGVRGNTPDPNGNDLGVRGDASDPDGNDLGVRGATPDPGGDSRGVRGDTSGAGGDSRGLGGDASGTGGDVRGLRGDAPGAGSDVRGPRGDAPDVGGDVRGLRGDTLGASGSARSVTTDRPRAAEETELPELLRRVHMVGIGGAGMSGIARILLARGGAVSGSDAKESRGVLALRARGAAVRIGHDANALDLLPGGPTAVVTTYAAIPKTNPELVEANRRGVPVLLRPTVLADLMRGHHTLLVSGTHGKTSTTSMLVVSLQHCGFDPSFAVGGELNEAGTNAHHGTGGIFVAEADESDGSLLQYEPDVAVVTNIESDHLDYFGTLEAYVQVFDDFVARLRPGGLLVVCLDDPGARALAERVTARDDLDIRVLGYGSGELADAPVPVGVRLLNWEPRDVGGLATVRLADESAPRTLRLSVPGRHMALNALGALLAARDAGAELAEVLQGLQGFGGVHRRFQFVGRENGVRVFDDYAHHPTEVRAVLGAAAELVRQEAADGARSRPGRVIVVFQPHLYSRTATFAADFGAALDLADEVVVLDVYGAREEPLPGVSGALVAQSVTRPVHYQPDMSRVGRQVANLARPGDVVITMGAGDVTMLGSQILDGLRVRPSGR

Mean predicted aligned error: 13.09 Å

pLDDT: mean 89.01, std 10.83, range [34.22, 98.75]